Protein AF-A0A349DMF9-F1 (afdb_monomer)

Foldseek 3Di:
DVVVVVVVVVVVVVVVVVVLVLLLVLLVQLAAKWAQPVQQKIWGFFQPPVVSDTWIWIDSHQQDALVRIWTKDWDDDDSVQSKTWIDTVPDPWIWIWGADPNSQWTWTQTPVRDITIIGGDLQSDPQALVNVQVLFAADEQPQDKDKDEFPDPPFAWGGLSSCVVQPLVQDPVVLCVQQVDDPDDDDDDPRNSSSSSVCQCSQNPDPPDWWRKHKIKTFYHWYPLDDQWTWGWMWIWMATPQRFTKIWIKIWIAGPRRRTQEIDTQFIFTDGPFKTKTWMWIDHNFKIKIKIKMKGADCPPPVQLAPDHPDIAIWIKMWIWGQDPSRYTHTDDMGTQWDWDFWDFDPPDPFAGWIWTWHQDPVRATWIWTDTRPHSDTDGWGFDHWDWDDPPPDPFPQIWIWTQTPVPRFIWTWGAHPVNQKTWIDGPVGDITIIGD

pLDDT: mean 74.34, std 20.3, range [31.38, 98.38]

Solvent-accessible surface area (backbone atoms only — not comparable to full-atom values): 23281 Å² total; per-residue (Å²): 114,79,68,60,57,53,55,50,50,52,51,53,50,52,53,50,51,52,51,53,52,48,44,50,54,41,43,62,56,54,38,44,33,24,31,22,85,88,75,44,29,34,42,38,31,41,63,43,75,96,71,72,39,77,48,33,38,42,32,75,35,48,75,54,46,52,90,75,45,41,50,41,40,82,77,46,76,37,62,90,73,35,34,39,32,36,30,40,64,99,51,93,56,48,38,39,37,42,43,46,95,84,45,52,32,30,38,39,37,40,83,86,66,50,76,46,62,30,33,62,36,93,67,69,42,80,75,48,63,67,61,58,55,68,66,29,53,81,46,72,53,72,93,42,74,44,75,40,62,40,49,59,93,86,48,49,77,46,21,54,44,50,46,40,64,63,46,42,72,74,32,67,67,62,35,48,65,60,50,63,69,68,99,75,79,85,88,76,56,72,70,53,54,55,46,51,42,51,31,20,44,50,58,64,38,61,72,63,92,78,50,30,37,35,30,47,43,22,40,60,27,26,41,64,72,54,90,79,43,45,33,32,36,35,20,40,42,35,40,39,61,74,69,30,40,34,27,32,17,32,44,34,22,21,42,87,86,53,48,74,47,23,75,47,83,35,9,24,41,36,39,48,96,46,41,40,36,36,31,44,17,37,34,46,76,80,45,37,39,29,39,38,40,38,37,37,53,48,86,80,32,78,90,43,80,43,92,57,75,76,55,71,46,55,22,31,36,39,35,33,32,39,72,49,97,75,39,28,69,44,80,74,47,75,47,72,64,25,49,48,46,64,38,40,53,52,90,88,54,90,61,43,44,30,42,42,37,38,41,58,44,101,84,77,36,37,40,44,38,44,40,37,61,74,73,56,51,81,50,77,50,56,36,69,40,72,45,82,42,78,50,79,96,56,95,59,62,51,38,31,38,38,34,28,33,60,91,76,64,48,56,38,33,38,34,31,41,79,81,68,50,33,43,34,40,38,39,85,87,75,56,73,48,60,25,34,94

Secondary structure (DSSP, 8-state):
-HHHHHHHHHHHHHHHHHHHHHHHHHHHHH-EEEE-TTT--EEEEEEEGGGTEEEEEEESSTT--GGGSEEEEEEEEETTTTEEEEEETTSS-EEEEEE-TTSSEEEEE-TTS-EEEEEE-S------HHHHHTTSPEE---SS-EEE-SS-TTPEEEPHHHHIIIIITT-HHHHHHHH---S------HHHHHHHHHHHHTT-S--STT---EEEEEEEEEE-S-SSEEEEEEEEEEE-TT--EEEEEEEEEEETTS-EEEEEEEEEEEE-SSEEEEEEEEE-SS-EEEEEEEEEE----GGGT---TTPEEEEEEEEEEEE-TTS-EEEEEEEEEEEEEEEEESTT-SS--EEEEEEEPTTS-EEEEEEETTSS-EEEE-EEEEEEE--SSS-----EEEEEETTT--EEEEEE-TTS-EEEEEETTS-EEEEE-

Sequence (437 aa):
MKNLGKSFIILVWSLLTVQAFGQAQFYQKIAGTYLDARTGEIVHMLWVAKKERLVMLYQANETQLPHQKKLMIQRAIDARKRFLKVQFYKSQYVCEFTFSADFQSFRCKNPDNSQQLFKRNDLPSRTSFADFLAQFPTIYPTGTVVNIPPVPAKSKIMPPEIALKFLLTQDQELREFSNRANYTFYSTTHAQQLSDSRLVLNGLRERDQHSAQIASFRYIARLQIRDDCYSVLFGVKSITNHDIKTDRTYLANFSKTGQLMGLEVVGSLVQDDYTHTTYKGWIDQETIKVRVSSAYKVEHLNNTGIKAPGKTYQEVSEIEYFVDEGGKLEQMNRFFEDIAGRYIPEENSPMASGIHYIKKESDKRYSLQVIAFSQGSFAVAHFTSVRYEKPGEDDSWDGRLWLKSQENGSLLGLEFSANNTKLKVIQKNGMDITWYR

Mean predicted aligned error: 13.28 Å

Structure (mmCIF, N/CA/C/O backbone):
data_AF-A0A349DMF9-F1
#
_entry.id   AF-A0A349DMF9-F1
#
loop_
_atom_site.group_PDB
_atom_site.id
_atom_site.type_symbol
_atom_site.label_atom_id
_atom_site.label_alt_id
_atom_site.label_comp_id
_atom_site.label_asym_id
_atom_site.label_entity_id
_atom_site.label_seq_id
_atom_site.pdbx_PDB_ins_code
_atom_site.Cartn_x
_atom_site.Cartn_y
_atom_site.Cartn_z
_atom_site.occupancy
_atom_site.B_iso_or_equiv
_atom_site.auth_seq_id
_atom_site.auth_comp_id
_atom_site.auth_asym_id
_atom_site.auth_atom_id
_atom_site.pdbx_PDB_model_num
ATOM 1 N N . MET A 1 1 ? 25.506 -9.122 58.690 1.00 51.84 1 MET A N 1
ATOM 2 C CA . MET A 1 1 ? 24.823 -8.018 57.968 1.00 51.84 1 MET A CA 1
ATOM 3 C C . MET A 1 1 ? 25.064 -7.997 56.450 1.00 51.84 1 MET A C 1
ATOM 5 O O . MET A 1 1 ? 24.098 -7.803 55.728 1.00 51.84 1 MET A O 1
ATOM 9 N N . LYS A 1 2 ? 26.275 -8.256 55.919 1.00 51.38 2 LYS A N 1
ATOM 10 C CA . LYS A 1 2 ? 26.553 -8.194 54.459 1.00 51.38 2 LYS A CA 1
ATOM 11 C C . LYS A 1 2 ? 25.774 -9.198 53.573 1.00 51.38 2 LYS A C 1
ATOM 13 O O . LYS A 1 2 ? 25.503 -8.884 52.419 1.00 51.38 2 LYS A O 1
ATOM 18 N N . ASN A 1 3 ? 25.367 -10.360 54.097 1.00 54.84 3 ASN A N 1
ATOM 19 C CA . ASN A 1 3 ? 24.599 -11.361 53.330 1.00 54.84 3 ASN A CA 1
ATOM 20 C C . ASN A 1 3 ? 23.093 -11.054 53.227 1.00 54.84 3 ASN A C 1
ATOM 22 O O . ASN A 1 3 ? 22.482 -11.399 52.223 1.00 54.84 3 ASN A O 1
ATOM 26 N N . LEU A 1 4 ? 22.509 -10.342 54.200 1.00 54.47 4 LEU A N 1
ATOM 27 C CA . LEU A 1 4 ? 21.096 -9.931 54.152 1.00 54.47 4 LEU A CA 1
ATOM 28 C C . LEU A 1 4 ? 20.835 -8.896 53.047 1.00 54.47 4 LEU A C 1
ATOM 30 O O . LEU A 1 4 ? 19.824 -8.982 52.359 1.00 54.47 4 LEU A O 1
ATOM 34 N N . GLY A 1 5 ? 21.776 -7.973 52.815 1.00 56.81 5 GLY A N 1
ATOM 35 C CA . GLY A 1 5 ? 21.678 -6.995 51.726 1.00 56.81 5 GLY A CA 1
ATOM 36 C C . GLY A 1 5 ? 21.723 -7.635 50.335 1.00 56.81 5 GLY A C 1
ATOM 37 O O . GLY A 1 5 ? 20.955 -7.245 49.463 1.00 56.81 5 GLY A O 1
ATOM 38 N N . LYS A 1 6 ? 22.558 -8.666 50.132 1.00 58.03 6 LYS A N 1
ATOM 39 C CA . LYS A 1 6 ? 22.633 -9.397 48.853 1.00 58.03 6 LYS A CA 1
ATOM 40 C C . LYS A 1 6 ? 21.343 -10.163 48.554 1.00 58.03 6 LYS A C 1
ATOM 42 O O . LYS A 1 6 ? 20.831 -10.055 47.445 1.00 58.03 6 LYS A O 1
ATOM 47 N N . SER A 1 7 ? 20.781 -10.870 49.537 1.00 65.56 7 SER A N 1
ATOM 48 C CA . SER A 1 7 ? 19.505 -11.578 49.362 1.00 65.56 7 SER A CA 1
ATOM 49 C C . SER A 1 7 ? 18.336 -10.620 49.123 1.00 65.56 7 SER A C 1
ATOM 51 O O . SER A 1 7 ? 17.478 -10.911 48.296 1.00 65.56 7 SER A O 1
ATOM 53 N N . PHE A 1 8 ? 18.323 -9.454 49.778 1.00 70.19 8 PHE A N 1
ATOM 54 C CA . PHE A 1 8 ? 17.309 -8.423 49.546 1.00 70.19 8 PHE A CA 1
ATOM 55 C C . PHE A 1 8 ? 17.410 -7.824 48.135 1.00 70.19 8 PHE A C 1
ATOM 57 O O . PHE A 1 8 ? 16.396 -7.686 47.458 1.00 70.19 8 PHE A O 1
ATOM 64 N N . ILE A 1 9 ? 18.625 -7.550 47.645 1.00 68.81 9 ILE A N 1
ATOM 65 C CA . ILE A 1 9 ? 18.849 -7.075 46.270 1.00 68.81 9 ILE A CA 1
ATOM 66 C C . ILE A 1 9 ? 18.395 -8.126 45.248 1.00 68.81 9 ILE A C 1
ATOM 68 O O . ILE A 1 9 ? 17.704 -7.771 44.301 1.00 68.81 9 ILE A O 1
ATOM 72 N N . ILE A 1 10 ? 18.705 -9.412 45.456 1.00 65.50 10 ILE A N 1
ATOM 73 C CA . ILE A 1 10 ? 18.263 -10.505 44.569 1.00 65.50 10 ILE A CA 1
ATOM 74 C C . ILE A 1 10 ? 16.731 -10.644 44.576 1.00 65.50 10 ILE A C 1
ATOM 76 O O . ILE A 1 10 ? 16.124 -10.846 43.523 1.00 65.50 10 ILE A O 1
ATOM 80 N N . LEU A 1 11 ? 16.084 -10.497 45.735 1.00 65.88 11 LEU A N 1
ATOM 81 C CA . LEU A 1 11 ? 14.626 -10.576 45.856 1.00 65.88 11 LEU A CA 1
ATOM 82 C C . LEU A 1 11 ? 13.929 -9.385 45.176 1.00 65.88 11 LEU A C 1
ATOM 84 O O . LEU A 1 11 ? 12.956 -9.561 44.451 1.00 65.88 11 LEU A O 1
ATOM 88 N N . VAL A 1 12 ? 14.464 -8.174 45.346 1.00 63.00 12 VAL A N 1
ATOM 89 C CA . VAL A 1 12 ? 13.964 -6.970 44.664 1.00 63.00 12 VAL A CA 1
ATOM 90 C C . VAL A 1 12 ? 14.182 -7.071 43.153 1.00 63.00 12 VAL A C 1
ATOM 92 O O . VAL A 1 12 ? 13.263 -6.790 42.390 1.00 63.00 12 VAL A O 1
ATOM 95 N N . TRP A 1 13 ? 15.351 -7.537 42.702 1.00 51.75 13 TRP A N 1
ATOM 96 C CA . TRP A 1 13 ? 15.631 -7.745 41.278 1.00 51.75 13 TRP A CA 1
ATOM 97 C C . TRP A 1 13 ? 14.726 -8.807 40.654 1.00 51.75 13 TRP A C 1
ATOM 99 O O . TRP A 1 13 ? 14.196 -8.583 39.572 1.00 51.75 13 TRP A O 1
ATOM 109 N N . SER A 1 14 ? 14.491 -9.929 41.336 1.00 50.28 14 SER A N 1
ATOM 110 C CA . SER A 1 14 ? 13.576 -10.973 40.851 1.00 50.28 14 SER A CA 1
ATOM 111 C C . SER A 1 14 ? 12.111 -10.520 40.830 1.00 50.28 14 SER A C 1
ATOM 113 O O . SER A 1 14 ? 11.375 -10.861 39.908 1.00 50.28 14 SER A O 1
ATOM 115 N N . LEU A 1 15 ? 11.676 -9.692 41.783 1.00 53.38 15 LEU A N 1
ATOM 116 C CA . LEU A 1 15 ? 10.343 -9.079 41.754 1.00 53.38 15 LEU A CA 1
ATOM 117 C C . LEU A 1 15 ? 10.190 -8.081 40.596 1.00 53.38 15 LEU A C 1
ATOM 119 O O . LEU A 1 15 ? 9.151 -8.075 39.932 1.00 53.38 15 LEU A O 1
ATOM 123 N N . LEU A 1 16 ? 11.222 -7.277 40.323 1.00 58.78 16 LEU A N 1
ATOM 124 C CA . LEU A 1 16 ? 11.238 -6.326 39.208 1.00 58.78 16 LEU A CA 1
ATOM 125 C C . LEU A 1 16 ? 11.246 -7.037 37.846 1.00 58.78 16 LEU A C 1
ATOM 127 O O . LEU A 1 16 ? 10.501 -6.635 36.952 1.00 58.78 16 LEU A O 1
ATOM 131 N N . THR A 1 17 ? 12.013 -8.122 37.686 1.00 57.91 17 THR A N 1
ATOM 132 C CA . THR A 1 17 ? 12.030 -8.902 36.436 1.00 57.91 17 THR A CA 1
ATOM 133 C C . THR A 1 17 ? 10.714 -9.641 36.199 1.00 57.91 17 THR A C 1
ATOM 135 O O . THR A 1 17 ? 10.224 -9.650 35.072 1.00 57.91 17 THR A O 1
ATOM 138 N N . VAL A 1 18 ? 10.075 -10.186 37.243 1.00 58.75 18 VAL A N 1
ATOM 139 C CA . VAL A 1 18 ? 8.746 -10.821 37.134 1.00 58.75 18 VAL A CA 1
ATOM 140 C C . VAL A 1 18 ? 7.661 -9.801 36.770 1.00 58.75 18 VAL A C 1
ATOM 142 O O . VAL A 1 18 ? 6.776 -10.109 35.968 1.00 58.75 18 VAL A O 1
ATOM 145 N N . GLN A 1 19 ? 7.723 -8.579 37.310 1.00 60.97 19 GLN A N 1
ATOM 146 C CA . GLN A 1 19 ? 6.799 -7.504 36.930 1.00 60.97 19 GLN A CA 1
ATOM 147 C C . GLN A 1 19 ? 7.007 -7.042 35.481 1.00 60.97 19 GLN A C 1
ATOM 149 O O . GLN A 1 19 ? 6.026 -6.926 34.744 1.00 60.97 19 GLN A O 1
ATOM 154 N N . ALA A 1 20 ? 8.257 -6.842 35.048 1.00 60.94 20 ALA A N 1
ATOM 155 C CA . ALA A 1 20 ? 8.578 -6.459 33.672 1.00 60.94 20 ALA A CA 1
ATOM 156 C C . ALA A 1 20 ? 8.151 -7.537 32.657 1.00 60.94 20 ALA A C 1
ATOM 158 O O . ALA A 1 20 ? 7.489 -7.233 31.663 1.00 60.94 20 ALA A O 1
ATOM 159 N N . PHE A 1 21 ? 8.425 -8.811 32.955 1.00 61.84 21 PHE A N 1
ATOM 160 C CA . PHE A 1 21 ? 8.035 -9.942 32.112 1.00 61.84 21 PHE A CA 1
ATOM 161 C C . PHE A 1 21 ? 6.509 -10.106 32.018 1.00 61.84 21 PHE A C 1
ATOM 163 O O . PHE A 1 21 ? 5.961 -10.290 30.930 1.00 61.84 21 PHE A O 1
ATOM 170 N N . GLY A 1 22 ? 5.794 -9.967 33.142 1.00 78.00 22 GLY A N 1
ATOM 171 C CA . GLY A 1 22 ? 4.329 -10.008 33.161 1.00 78.00 22 GLY A CA 1
ATOM 172 C C . GLY A 1 22 ? 3.683 -8.860 32.376 1.00 78.00 22 GLY A C 1
ATOM 173 O O . GLY A 1 22 ? 2.650 -9.051 31.732 1.00 78.00 22 GLY A O 1
ATOM 174 N N . GLN A 1 23 ? 4.308 -7.681 32.379 1.00 84.06 23 GLN A N 1
ATOM 175 C CA . GLN A 1 23 ? 3.866 -6.520 31.610 1.00 84.06 23 GLN A CA 1
ATOM 176 C C . GLN A 1 23 ? 4.062 -6.716 30.098 1.00 84.06 23 GLN A C 1
ATOM 178 O O . GLN A 1 23 ? 3.127 -6.466 29.338 1.00 84.06 23 GLN A O 1
ATOM 183 N N . ALA A 1 24 ? 5.223 -7.207 29.653 1.00 84.88 24 ALA A N 1
ATOM 184 C CA . ALA A 1 24 ? 5.476 -7.484 28.236 1.00 84.88 24 ALA A CA 1
ATOM 185 C C . ALA A 1 24 ? 4.493 -8.522 27.664 1.00 84.88 24 ALA A C 1
ATOM 187 O O . ALA A 1 24 ? 3.894 -8.305 26.608 1.00 84.88 24 ALA A O 1
ATOM 188 N N . GLN A 1 25 ? 4.242 -9.610 28.401 1.00 87.38 25 GLN A N 1
ATOM 189 C CA . GLN A 1 25 ? 3.238 -10.607 28.015 1.00 87.38 25 GLN A CA 1
ATOM 190 C C . GLN A 1 25 ? 1.824 -10.024 27.955 1.00 87.38 25 GLN A C 1
ATOM 192 O O . GLN A 1 25 ? 1.054 -10.350 27.051 1.00 87.38 25 GLN A O 1
ATOM 197 N N . PHE A 1 26 ? 1.462 -9.170 28.916 1.00 91.69 26 PHE A N 1
ATOM 198 C CA . PHE A 1 26 ? 0.170 -8.495 28.898 1.00 91.69 26 PHE A CA 1
ATOM 199 C C . PHE A 1 26 ? 0.028 -7.617 27.656 1.00 91.69 26 PHE A C 1
ATOM 201 O O . PHE A 1 26 ? -0.967 -7.747 26.948 1.00 91.69 26 PHE A O 1
ATOM 208 N N . TYR A 1 27 ? 1.033 -6.799 27.335 1.00 92.19 27 TYR A N 1
ATOM 209 C CA . TYR A 1 27 ? 1.019 -5.973 26.132 1.00 92.19 27 TYR A CA 1
ATOM 210 C C . TYR A 1 27 ? 0.893 -6.784 24.853 1.00 92.19 27 TYR A C 1
ATOM 212 O O . TYR A 1 27 ? 0.071 -6.440 24.010 1.00 92.19 27 TYR A O 1
ATOM 220 N N . GLN A 1 28 ? 1.635 -7.884 24.729 1.00 89.38 28 GLN A N 1
ATOM 221 C CA . GLN A 1 28 ? 1.503 -8.786 23.591 1.00 89.38 28 GLN A CA 1
ATOM 222 C C . GLN A 1 28 ? 0.070 -9.329 23.466 1.00 89.38 28 GLN A C 1
ATOM 224 O O . GLN A 1 28 ? -0.477 -9.373 22.366 1.00 89.38 28 GLN A O 1
ATOM 229 N N . LYS A 1 29 ? -0.573 -9.687 24.586 1.00 91.81 29 LYS A N 1
ATOM 230 C CA . LYS A 1 29 ? -1.959 -10.185 24.607 1.00 91.81 29 LYS A CA 1
ATOM 231 C C . LYS A 1 29 ? -3.005 -9.120 24.302 1.00 91.81 29 LYS A C 1
ATOM 233 O O . LYS A 1 29 ? -4.052 -9.465 23.765 1.00 91.81 29 LYS A O 1
ATOM 238 N N . ILE A 1 30 ? -2.761 -7.853 24.639 1.00 94.19 30 ILE A N 1
ATOM 239 C CA . ILE A 1 30 ? -3.695 -6.752 24.345 1.00 94.19 30 ILE A CA 1
ATOM 240 C C . ILE A 1 30 ? -3.392 -6.040 23.027 1.00 94.19 30 ILE A C 1
ATOM 242 O O . ILE A 1 30 ? -4.225 -5.268 22.557 1.00 94.19 30 ILE A O 1
ATOM 246 N N . ALA A 1 31 ? -2.252 -6.319 22.394 1.00 92.56 31 ALA A N 1
ATOM 247 C CA . ALA A 1 31 ? -1.882 -5.727 21.120 1.00 92.56 31 ALA A CA 1
ATOM 248 C C . ALA A 1 31 ? -2.885 -6.108 20.031 1.00 92.56 31 ALA A C 1
ATOM 250 O O . ALA A 1 31 ? -3.147 -7.292 19.826 1.00 92.56 31 ALA A O 1
ATOM 251 N N . GLY A 1 32 ? -3.461 -5.126 19.351 1.00 92.75 32 GLY A N 1
ATOM 252 C CA . GLY A 1 32 ? -4.494 -5.309 18.344 1.00 92.75 32 GLY A CA 1
ATOM 253 C C . GLY A 1 32 ? -5.191 -4.008 17.983 1.00 92.75 32 GLY A C 1
ATOM 254 O O . GLY A 1 32 ? -4.914 -2.945 18.540 1.00 92.75 32 GLY A O 1
ATOM 255 N N . THR A 1 33 ? -6.123 -4.108 17.045 1.00 95.88 33 THR A N 1
ATOM 256 C CA . THR A 1 33 ? -7.042 -3.022 16.708 1.00 95.88 3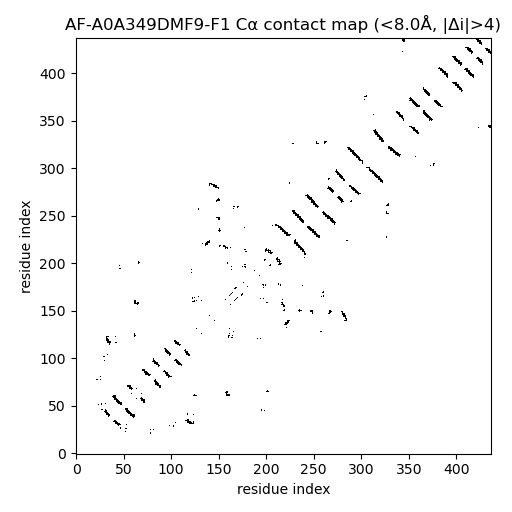3 THR A CA 1
ATOM 257 C C . THR A 1 33 ? -8.417 -3.364 17.250 1.00 95.88 33 THR A C 1
ATOM 259 O O . THR A 1 33 ? -8.853 -4.507 17.144 1.00 95.88 33 THR A O 1
ATOM 262 N N . TYR A 1 34 ? -9.082 -2.391 17.859 1.00 97.38 34 TYR A N 1
ATOM 263 C CA . TYR A 1 34 ? -10.384 -2.574 18.475 1.00 97.38 34 TYR A CA 1
ATOM 264 C C . TYR A 1 34 ? -11.361 -1.518 17.983 1.00 97.38 34 TYR A C 1
ATOM 266 O O . TYR A 1 34 ? -10.996 -0.354 17.854 1.00 97.38 34 TYR A O 1
ATOM 274 N N . LEU A 1 35 ? -12.602 -1.929 17.756 1.00 97.50 35 LEU A N 1
ATOM 275 C CA . LEU A 1 35 ? -13.698 -1.107 17.258 1.00 97.50 35 LEU A CA 1
ATOM 276 C C . LEU A 1 35 ? -14.832 -1.098 18.287 1.00 97.50 35 LEU A C 1
ATOM 278 O O . LEU A 1 35 ? -15.259 -2.162 18.747 1.00 97.50 35 LEU A O 1
ATOM 282 N N . ASP A 1 36 ? -15.349 0.083 18.612 1.00 97.25 36 ASP A N 1
ATOM 283 C CA . ASP A 1 36 ? -16.685 0.212 19.192 1.00 97.25 36 ASP A CA 1
ATOM 284 C C . ASP A 1 36 ? -17.703 0.230 18.047 1.00 97.25 36 ASP A C 1
ATOM 286 O O . ASP A 1 36 ? -17.785 1.177 17.265 1.00 97.25 36 ASP A O 1
ATOM 290 N N . ALA A 1 37 ? -18.487 -0.842 17.927 1.00 94.38 37 ALA A N 1
ATOM 291 C CA . ALA A 1 37 ? -19.448 -0.994 16.839 1.00 94.38 37 ALA A CA 1
ATOM 292 C C . ALA A 1 37 ? -20.562 0.069 16.858 1.00 94.38 37 ALA A C 1
ATOM 294 O O . ALA A 1 37 ? -21.167 0.318 15.816 1.00 94.38 37 ALA A O 1
ATOM 295 N N . ARG A 1 38 ? -20.845 0.681 18.019 1.00 93.94 38 ARG A N 1
ATOM 296 C CA . ARG A 1 38 ? -21.921 1.675 18.155 1.00 93.94 38 ARG A CA 1
ATOM 297 C C . ARG A 1 38 ? -21.488 3.039 17.642 1.00 93.94 38 ARG A C 1
ATOM 299 O O . ARG A 1 38 ? -22.225 3.666 16.891 1.00 93.94 38 ARG A O 1
ATOM 306 N N . THR A 1 39 ? -20.308 3.490 18.055 1.00 93.75 39 THR A N 1
ATOM 307 C CA . THR A 1 39 ? -19.807 4.832 17.730 1.00 93.75 39 THR A CA 1
ATOM 308 C C . THR A 1 39 ? -18.948 4.842 16.468 1.00 93.75 39 THR A C 1
ATOM 310 O O . THR A 1 39 ? -18.851 5.864 15.797 1.00 93.75 39 THR A O 1
ATOM 313 N N . GLY A 1 40 ? -18.360 3.700 16.100 1.00 94.94 40 GLY A N 1
ATOM 314 C CA . GLY A 1 40 ? -17.368 3.609 15.031 1.00 94.94 40 GLY A CA 1
ATOM 315 C C . GLY A 1 40 ? -15.957 3.995 15.470 1.00 94.94 40 GLY A C 1
ATOM 316 O O . GLY A 1 40 ? -15.060 4.015 14.634 1.00 94.94 40 GLY A O 1
ATOM 317 N N . GLU A 1 41 ? -15.746 4.296 16.751 1.00 96.62 41 GLU A N 1
ATOM 318 C CA . GLU A 1 41 ? -14.434 4.670 17.271 1.00 96.62 41 GLU A CA 1
ATOM 319 C C . GLU A 1 41 ? -13.478 3.480 17.277 1.00 96.62 41 GLU A C 1
ATOM 321 O O . GLU A 1 41 ? -13.861 2.334 17.529 1.00 96.62 41 GLU A O 1
ATOM 326 N N . ILE A 1 42 ? -12.203 3.765 17.029 1.00 97.44 42 ILE A N 1
ATOM 327 C CA . ILE A 1 42 ? -11.161 2.761 16.854 1.00 97.44 42 ILE A CA 1
ATOM 328 C C . ILE A 1 42 ? -10.022 3.046 17.824 1.00 97.44 42 ILE A C 1
ATOM 330 O O . ILE A 1 42 ? -9.515 4.164 17.913 1.00 97.44 42 ILE A O 1
ATOM 334 N N . VAL A 1 43 ? -9.571 2.008 18.519 1.00 97.12 43 VAL A N 1
ATOM 335 C CA . VAL A 1 43 ? -8.374 2.041 19.354 1.00 97.12 43 VAL A CA 1
ATOM 336 C C . VAL A 1 43 ? -7.361 1.043 18.816 1.00 97.12 43 VAL A C 1
ATOM 338 O O . VAL A 1 43 ? -7.634 -0.151 18.730 1.00 97.12 43 VAL A O 1
ATOM 341 N N . HIS A 1 44 ? -6.165 1.520 18.494 1.00 95.62 44 HIS A N 1
ATOM 342 C CA . HIS A 1 44 ? -5.025 0.662 18.187 1.00 95.62 44 HIS A CA 1
ATOM 343 C C . HIS A 1 44 ? -4.136 0.542 19.408 1.00 95.62 44 HIS A C 1
ATOM 345 O O . HIS A 1 44 ? -3.782 1.547 20.017 1.00 95.62 44 HIS A O 1
ATOM 351 N N . MET A 1 45 ? -3.740 -0.683 19.717 1.00 94.62 45 MET A N 1
ATOM 352 C CA . MET A 1 45 ? -2.748 -1.034 20.722 1.00 94.62 45 MET A CA 1
ATOM 353 C C . MET A 1 45 ? -1.639 -1.785 19.993 1.00 94.62 45 MET A C 1
ATOM 355 O O . MET A 1 45 ? -1.770 -2.961 19.687 1.00 94.62 45 MET A O 1
ATOM 359 N N . LEU A 1 46 ? -0.575 -1.090 19.620 1.00 90.00 46 LEU A N 1
ATOM 360 C CA . LEU A 1 46 ? 0.470 -1.606 18.741 1.00 90.00 46 LEU A CA 1
ATOM 361 C C . LEU A 1 46 ? 1.699 -1.942 19.587 1.00 90.00 46 LEU A C 1
ATOM 363 O O . LEU A 1 46 ? 2.292 -1.057 20.207 1.00 90.00 46 LEU A O 1
ATOM 367 N N . TRP A 1 47 ? 2.060 -3.222 19.647 1.00 86.81 47 TRP A N 1
ATOM 368 C CA . TRP A 1 47 ? 3.219 -3.691 20.405 1.00 86.81 47 TRP A CA 1
ATOM 369 C C . TRP A 1 47 ? 4.494 -3.580 19.575 1.00 86.81 47 TRP A C 1
ATOM 371 O O . TRP A 1 47 ? 4.626 -4.203 18.523 1.00 86.81 47 TRP A O 1
ATOM 381 N N . VAL A 1 48 ? 5.453 -2.798 20.066 1.00 80.19 48 VAL A N 1
ATOM 382 C CA . VAL A 1 48 ? 6.774 -2.644 19.457 1.00 80.19 48 VAL A CA 1
ATOM 383 C C . VAL A 1 48 ? 7.755 -3.513 20.236 1.00 80.19 48 VAL A C 1
ATOM 385 O O . VAL A 1 48 ? 8.395 -3.049 21.179 1.00 80.19 48 VAL A O 1
ATOM 388 N N . ALA A 1 49 ? 7.864 -4.784 19.834 1.00 73.50 49 ALA A N 1
ATOM 389 C CA . ALA A 1 49 ? 8.610 -5.813 20.565 1.00 73.50 49 ALA A CA 1
ATOM 390 C C . ALA A 1 49 ? 10.058 -5.413 20.888 1.00 73.50 49 ALA A C 1
ATOM 392 O O . ALA A 1 49 ? 10.487 -5.556 22.026 1.00 73.50 49 ALA A O 1
ATOM 393 N N . LYS A 1 50 ? 10.785 -4.823 19.925 1.00 71.06 50 LYS A N 1
ATOM 394 C CA . LYS A 1 50 ? 12.190 -4.401 20.107 1.00 71.06 50 LYS A CA 1
ATOM 395 C C . LYS A 1 50 ? 12.404 -3.399 21.248 1.00 71.06 50 LYS A C 1
ATOM 397 O O . LYS A 1 50 ? 13.514 -3.294 21.749 1.00 71.06 50 LYS A O 1
ATOM 402 N N . LYS A 1 51 ? 11.370 -2.640 21.614 1.00 72.19 51 LYS A N 1
ATOM 403 C CA . LYS A 1 51 ? 11.422 -1.604 22.657 1.00 72.19 51 LYS A CA 1
ATOM 404 C C . LYS A 1 51 ? 10.565 -1.941 23.872 1.00 72.19 51 LYS A C 1
ATOM 406 O O . LYS A 1 51 ? 10.395 -1.086 24.735 1.00 72.19 51 LYS A O 1
ATOM 411 N N . GLU A 1 52 ? 9.950 -3.123 23.876 1.00 78.12 52 GLU A N 1
ATOM 412 C CA . GLU A 1 52 ? 8.987 -3.557 24.888 1.00 78.12 52 GLU A CA 1
ATOM 413 C C . GLU A 1 52 ? 7.930 -2.484 25.225 1.00 78.12 52 GLU A C 1
ATOM 415 O O . GLU A 1 52 ? 7.532 -2.290 26.377 1.00 78.12 52 GLU A O 1
ATOM 420 N N . ARG A 1 53 ? 7.464 -1.758 24.198 1.00 83.12 53 ARG A N 1
ATOM 421 C CA . ARG A 1 53 ? 6.560 -0.612 24.351 1.00 83.12 53 ARG A CA 1
ATOM 422 C C . ARG A 1 53 ? 5.234 -0.835 23.640 1.00 83.12 53 ARG A C 1
ATOM 424 O O . ARG A 1 53 ? 5.190 -1.277 22.493 1.00 83.12 53 ARG A O 1
ATOM 431 N N . LEU A 1 54 ? 4.156 -0.407 24.296 1.00 88.88 54 LEU A N 1
ATOM 432 C CA . LEU A 1 54 ? 2.831 -0.291 23.701 1.00 88.88 54 LEU A CA 1
ATOM 433 C C . LEU A 1 54 ? 2.605 1.125 23.149 1.00 88.88 54 LEU A C 1
ATOM 435 O O . LEU A 1 54 ? 2.693 2.114 23.878 1.00 88.88 54 LEU A O 1
ATOM 439 N N . VAL A 1 55 ? 2.298 1.232 21.858 1.00 90.88 55 VAL A N 1
ATOM 440 C CA . VAL A 1 55 ? 1.840 2.470 21.216 1.00 90.88 55 VAL A CA 1
ATOM 441 C C . VAL A 1 55 ? 0.323 2.426 21.124 1.00 90.88 55 VAL A C 1
ATOM 443 O O . VAL A 1 55 ? -0.231 1.503 20.536 1.00 90.88 55 VAL A O 1
ATOM 446 N N . MET A 1 56 ? -0.356 3.423 21.690 1.00 94.56 56 MET A N 1
ATOM 447 C CA . MET A 1 56 ? -1.816 3.472 21.690 1.00 94.56 56 MET A CA 1
ATOM 448 C C . MET A 1 56 ? -2.336 4.660 20.893 1.00 94.56 56 MET A C 1
ATOM 450 O O . MET A 1 56 ? -1.923 5.794 21.130 1.00 94.56 56 MET A O 1
ATOM 454 N N . LEU A 1 57 ? -3.260 4.408 19.970 1.00 94.94 57 LEU A N 1
ATOM 455 C CA . LEU A 1 57 ? -3.841 5.428 19.100 1.00 94.94 57 LEU A CA 1
ATOM 456 C C . LEU A 1 57 ? -5.351 5.357 19.157 1.00 94.94 57 LEU A C 1
ATOM 458 O O . LEU A 1 57 ? -5.920 4.276 19.055 1.00 94.94 57 LEU A O 1
ATOM 462 N N . TYR A 1 58 ? -5.980 6.513 19.269 1.00 95.44 58 TYR A N 1
ATOM 463 C CA . TYR A 1 58 ? -7.417 6.665 19.154 1.00 95.44 58 TYR A CA 1
ATOM 464 C C . TYR A 1 58 ? -7.763 7.302 17.806 1.00 95.44 58 TYR A C 1
ATOM 466 O O . TYR A 1 58 ? -7.156 8.308 17.411 1.00 95.44 58 TYR A O 1
ATOM 474 N N . GLN A 1 59 ? -8.759 6.729 17.133 1.00 95.56 59 GLN A N 1
ATOM 475 C CA . GLN A 1 59 ? -9.418 7.297 15.967 1.00 95.56 59 GLN A CA 1
ATOM 476 C C . GLN A 1 59 ? -10.920 7.428 16.237 1.00 95.56 59 GLN A C 1
ATOM 478 O O . GLN A 1 59 ? -11.541 6.507 16.760 1.00 95.56 59 GLN A O 1
ATOM 483 N N . ALA A 1 60 ? -11.515 8.547 15.838 1.00 95.12 60 ALA A N 1
ATOM 484 C CA . ALA A 1 60 ? -12.952 8.772 15.957 1.00 95.12 60 ALA A CA 1
ATOM 485 C C . ALA A 1 60 ? -13.766 7.898 14.983 1.00 95.12 60 ALA A C 1
ATOM 487 O O . ALA A 1 60 ? -14.910 7.573 15.273 1.00 95.12 60 ALA A O 1
ATOM 488 N N . ASN A 1 61 ? -13.191 7.547 13.826 1.00 95.38 61 ASN A N 1
ATOM 489 C CA . ASN A 1 61 ? -13.755 6.619 12.839 1.00 95.38 61 ASN A CA 1
ATOM 490 C C . ASN A 1 61 ? -12.694 6.204 11.801 1.00 95.38 61 ASN A C 1
ATOM 492 O O . ASN A 1 61 ? -11.601 6.774 11.756 1.00 95.38 61 ASN A O 1
ATOM 496 N N . GLU A 1 62 ? -13.038 5.261 10.919 1.00 94.31 62 GLU A N 1
ATOM 497 C CA . GLU A 1 62 ? -12.129 4.711 9.901 1.00 94.31 62 GLU A CA 1
ATOM 498 C C . GLU A 1 62 ? -11.699 5.693 8.794 1.00 94.31 62 GLU A C 1
ATOM 500 O O . GLU A 1 62 ? -10.746 5.420 8.061 1.00 94.31 62 GLU A O 1
ATOM 505 N N . THR A 1 63 ? -12.390 6.829 8.645 1.00 94.38 63 THR A N 1
ATOM 506 C CA . THR A 1 63 ? -12.083 7.839 7.615 1.00 94.38 63 THR A CA 1
ATOM 507 C C . THR A 1 63 ? -11.092 8.897 8.099 1.00 94.38 63 THR A C 1
ATOM 509 O O . THR A 1 63 ? -10.645 9.741 7.321 1.00 94.38 63 THR A O 1
ATOM 512 N N . GLN A 1 64 ? -10.715 8.851 9.379 1.00 94.56 64 GLN A N 1
ATOM 513 C CA . GLN A 1 64 ? -9.832 9.835 9.977 1.00 94.56 64 GLN A CA 1
ATOM 514 C C . GLN A 1 64 ? -8.403 9.744 9.417 1.00 94.56 64 GLN A C 1
ATOM 516 O O . GLN A 1 64 ? -7.779 8.678 9.358 1.00 94.56 64 GLN A O 1
ATOM 521 N N . LEU A 1 65 ? -7.850 10.898 9.035 1.00 92.56 65 LEU A N 1
ATOM 522 C CA . LEU A 1 65 ? -6.499 10.983 8.485 1.00 92.56 65 LEU A CA 1
ATOM 523 C C . LEU A 1 65 ? -5.431 10.803 9.580 1.00 92.56 65 LEU A C 1
ATOM 525 O O . LEU A 1 65 ? -5.681 11.139 10.739 1.00 92.56 65 LEU A O 1
ATOM 529 N N . PRO A 1 66 ? -4.212 10.337 9.232 1.00 87.69 66 PRO A N 1
ATOM 530 C CA . PRO A 1 66 ? -3.150 10.038 10.198 1.00 87.69 66 PRO A CA 1
ATOM 531 C C . PRO A 1 66 ? -2.890 11.139 11.233 1.00 87.69 66 PRO A C 1
ATOM 533 O O . PRO A 1 66 ? -2.873 10.877 12.430 1.00 87.69 66 PRO A O 1
ATOM 536 N N . HIS A 1 67 ? -2.758 12.387 10.777 1.00 88.00 67 HIS A N 1
ATOM 537 C CA . HIS A 1 67 ? -2.424 13.542 11.617 1.00 88.00 67 HIS A CA 1
ATOM 538 C C . HIS A 1 67 ? -3.546 13.964 12.580 1.00 88.00 67 HIS A C 1
ATOM 540 O O . HIS A 1 67 ? -3.303 14.747 13.492 1.00 88.00 67 HIS A O 1
ATOM 546 N N . GLN A 1 68 ? -4.774 13.482 12.374 1.00 91.12 68 GLN A N 1
ATOM 547 C CA . GLN A 1 68 ? -5.919 13.804 13.229 1.00 91.12 68 GLN A CA 1
ATOM 548 C C . GLN A 1 68 ? -6.075 12.799 14.380 1.00 91.12 68 GLN A C 1
ATOM 550 O O . GLN A 1 68 ? -6.800 13.065 15.341 1.00 91.12 68 GLN A O 1
ATOM 555 N N . LYS A 1 69 ? -5.415 11.639 14.286 1.00 91.31 69 LYS A N 1
ATOM 556 C CA . LYS A 1 69 ? -5.480 10.583 15.298 1.00 91.31 69 LYS A CA 1
ATOM 557 C C . LYS A 1 69 ? -4.777 11.032 16.569 1.00 91.31 69 LYS A C 1
ATOM 559 O O . LYS A 1 69 ? -3.769 11.736 16.532 1.00 91.31 69 LYS A O 1
ATOM 564 N N . LYS A 1 70 ? -5.308 10.610 17.714 1.00 92.88 70 LYS A N 1
ATOM 565 C CA . LYS A 1 70 ? -4.802 11.034 19.022 1.00 92.88 70 LYS A CA 1
ATOM 566 C C . LYS A 1 70 ? -3.925 9.943 19.618 1.00 92.88 70 LYS A C 1
ATOM 568 O O . LYS A 1 70 ? -4.357 8.802 19.758 1.00 92.88 70 LYS A O 1
ATOM 573 N N . LEU A 1 71 ? -2.704 10.304 20.004 1.00 92.88 71 LEU A N 1
ATOM 574 C CA . LEU A 1 71 ? -1.850 9.436 20.808 1.00 92.88 71 LEU A CA 1
ATOM 575 C C . LEU A 1 71 ? -2.447 9.299 22.213 1.00 92.88 71 LEU A C 1
ATOM 577 O O . LEU A 1 71 ? -2.867 10.289 22.813 1.00 92.88 71 LEU A O 1
ATOM 581 N N . MET A 1 72 ? -2.445 8.086 22.751 1.00 94.69 72 MET A N 1
ATOM 582 C CA . MET A 1 72 ? -2.776 7.812 24.145 1.00 94.69 72 MET A CA 1
ATOM 583 C C . MET A 1 72 ? -1.521 7.347 24.878 1.00 94.69 72 MET A C 1
ATOM 585 O O . MET A 1 72 ? -0.739 6.547 24.366 1.00 94.69 72 MET A O 1
ATOM 589 N N . ILE A 1 73 ? -1.327 7.861 26.087 1.00 93.88 73 ILE A N 1
ATOM 590 C CA . ILE A 1 73 ? -0.211 7.515 26.962 1.00 93.88 73 ILE A CA 1
ATOM 591 C C . ILE A 1 73 ? -0.715 6.685 28.136 1.00 93.88 73 ILE A C 1
ATOM 593 O O . ILE A 1 73 ? -1.771 6.956 28.710 1.00 93.88 73 ILE A O 1
ATOM 597 N N . GLN A 1 74 ? 0.056 5.672 28.507 1.00 94.25 74 GLN A N 1
ATOM 598 C CA . GLN A 1 74 ? -0.213 4.878 29.695 1.00 94.25 74 GLN A CA 1
ATOM 599 C C . GLN A 1 74 ? 0.099 5.683 30.960 1.00 94.25 74 GLN A C 1
ATOM 601 O O . GLN A 1 74 ? 1.149 6.316 31.062 1.00 94.25 74 GLN A O 1
ATOM 606 N N . ARG A 1 75 ? -0.805 5.628 31.940 1.00 94.88 75 ARG A N 1
ATOM 607 C CA . ARG A 1 75 ? -0.637 6.224 33.274 1.00 94.88 75 ARG A CA 1
ATOM 608 C C . ARG A 1 75 ? -0.468 5.190 34.370 1.00 94.88 75 ARG A C 1
ATOM 610 O O . ARG A 1 75 ? 0.328 5.398 35.274 1.00 94.88 75 ARG A O 1
ATOM 617 N N . ALA A 1 76 ? -1.203 4.090 34.282 1.00 93.81 76 ALA A N 1
ATOM 618 C CA . ALA A 1 76 ? -1.088 2.979 35.213 1.00 93.81 76 ALA A CA 1
ATOM 619 C C . ALA A 1 76 ? -1.425 1.667 34.507 1.00 93.81 76 ALA A C 1
ATOM 621 O O . ALA A 1 76 ? -2.151 1.659 33.511 1.00 93.81 76 ALA A O 1
ATOM 622 N N . ILE A 1 77 ? -0.907 0.571 35.047 1.00 93.19 77 ILE A N 1
ATOM 623 C CA . ILE A 1 77 ? -1.123 -0.781 34.549 1.00 93.19 77 ILE A CA 1
ATOM 624 C C . ILE A 1 77 ? -1.274 -1.736 35.730 1.00 93.19 77 ILE A C 1
ATOM 626 O O . ILE A 1 77 ? -0.540 -1.645 36.711 1.00 93.19 77 ILE A O 1
ATOM 630 N N . ASP A 1 78 ? -2.214 -2.667 35.613 1.00 93.75 78 ASP A N 1
ATOM 631 C CA . ASP A 1 78 ? -2.293 -3.850 36.464 1.00 93.75 78 ASP A CA 1
ATOM 632 C C . ASP A 1 78 ? -2.578 -5.052 35.559 1.00 93.75 78 ASP A C 1
ATOM 634 O O . ASP A 1 78 ? -3.722 -5.345 35.201 1.00 93.75 78 ASP A O 1
ATOM 638 N N . ALA A 1 79 ? -1.508 -5.737 35.152 1.00 90.81 79 ALA A N 1
ATOM 639 C CA . ALA A 1 79 ? -1.588 -6.888 34.257 1.00 90.81 79 ALA A CA 1
ATOM 640 C C . ALA A 1 79 ? -2.413 -8.040 34.859 1.00 90.81 79 ALA A C 1
ATOM 642 O O . ALA A 1 79 ? -3.094 -8.755 34.123 1.00 90.81 79 ALA A O 1
ATOM 643 N N . ARG A 1 80 ? -2.412 -8.201 36.193 1.00 89.38 80 ARG A N 1
ATOM 644 C CA . ARG A 1 80 ? -3.174 -9.259 36.882 1.00 89.38 80 ARG A CA 1
ATOM 645 C C . ARG A 1 80 ? -4.670 -8.978 36.829 1.00 89.38 80 ARG A C 1
ATOM 647 O O . ARG A 1 80 ? -5.457 -9.893 36.603 1.00 89.38 80 ARG A O 1
ATOM 654 N N . LYS A 1 81 ? -5.060 -7.710 36.977 1.00 93.38 81 LYS A N 1
ATOM 655 C CA . LYS A 1 81 ? -6.452 -7.260 36.816 1.00 93.38 81 LYS A CA 1
ATOM 656 C C . LYS A 1 81 ? -6.845 -6.991 35.364 1.00 93.38 81 LYS A C 1
ATOM 658 O O . LYS A 1 81 ? -7.990 -6.624 35.114 1.00 93.38 81 LYS A O 1
ATOM 663 N N . ARG A 1 82 ? -5.923 -7.192 34.413 1.00 95.75 82 ARG A N 1
ATOM 664 C CA . ARG A 1 82 ? -6.096 -6.888 32.986 1.00 95.75 82 ARG A CA 1
ATOM 665 C C . ARG A 1 82 ? -6.579 -5.451 32.782 1.00 95.75 82 ARG A C 1
ATOM 667 O O . ARG A 1 82 ? -7.583 -5.205 32.119 1.00 95.75 82 ARG A O 1
ATOM 674 N N . PHE A 1 83 ? -5.887 -4.520 33.421 1.00 96.12 83 PHE A N 1
ATOM 675 C CA . PHE A 1 83 ? -6.298 -3.130 33.531 1.00 96.12 83 PHE A CA 1
ATOM 676 C C . PHE A 1 83 ? -5.218 -2.189 33.005 1.00 96.12 83 PHE A C 1
ATOM 678 O O . PHE A 1 83 ? -4.026 -2.379 33.266 1.00 96.12 83 PHE A O 1
ATOM 685 N N . LEU A 1 84 ? -5.661 -1.137 32.320 1.00 96.44 84 LEU A N 1
ATOM 686 C CA . LEU A 1 84 ? -4.816 -0.061 31.832 1.00 96.44 84 LEU A CA 1
ATOM 687 C C . LEU A 1 84 ? -5.507 1.288 32.044 1.00 96.44 84 LEU A C 1
ATOM 689 O O . LEU A 1 84 ? -6.618 1.505 31.570 1.00 96.44 84 LEU A O 1
ATOM 693 N N . LYS A 1 85 ? -4.834 2.226 32.707 1.00 96.69 85 LYS A N 1
ATOM 694 C CA . LYS A 1 85 ? -5.285 3.619 32.789 1.00 96.69 85 LYS A CA 1
ATOM 695 C C . LYS A 1 85 ? -4.573 4.428 31.721 1.00 96.69 85 LYS A C 1
ATOM 697 O O . LYS A 1 85 ? -3.341 4.481 31.718 1.00 96.69 85 LYS A O 1
ATOM 702 N N . VAL A 1 86 ? -5.334 5.060 30.836 1.00 96.19 86 VAL A N 1
ATOM 703 C CA . VAL A 1 86 ? -4.807 5.795 29.683 1.00 96.19 86 VAL A CA 1
ATOM 704 C C . VAL A 1 86 ? -5.214 7.256 29.731 1.00 96.19 86 VAL A C 1
ATOM 706 O O . VAL A 1 86 ? -6.305 7.597 30.174 1.00 96.19 86 VAL A O 1
ATOM 709 N N . GLN A 1 87 ? -4.340 8.128 29.245 1.00 95.44 87 GLN A N 1
ATOM 710 C CA . GLN A 1 87 ? -4.621 9.546 29.069 1.00 95.44 87 GLN A CA 1
ATOM 711 C C . GLN A 1 87 ? -4.385 9.934 27.617 1.00 95.44 87 GLN A C 1
ATOM 713 O O . GLN A 1 87 ? -3.410 9.507 27.001 1.00 95.44 87 GLN A O 1
ATOM 718 N N . PHE A 1 88 ? -5.249 10.779 27.071 1.00 93.31 88 PHE A N 1
ATOM 719 C CA . PHE A 1 88 ? -5.030 11.346 25.747 1.00 93.31 88 PHE A CA 1
ATOM 720 C C . PHE A 1 88 ? -3.857 12.328 25.810 1.00 93.31 88 PHE A C 1
ATOM 722 O O . PHE A 1 88 ? -3.800 13.194 26.686 1.00 93.31 88 PHE A O 1
ATOM 729 N N . TYR A 1 89 ? -2.896 12.188 24.899 1.00 90.50 89 TYR A N 1
ATOM 730 C CA . TYR A 1 89 ? -1.704 13.029 24.876 1.00 90.50 89 TYR A CA 1
ATOM 731 C C . TYR A 1 89 ? -2.097 14.511 24.814 1.00 90.50 89 TYR A C 1
ATOM 733 O O . TYR A 1 89 ? -2.934 14.903 24.001 1.00 90.50 89 TYR A O 1
ATOM 741 N N . LYS A 1 90 ? -1.506 15.326 25.698 1.00 89.12 90 LYS A N 1
ATOM 742 C CA . LYS A 1 90 ? -1.823 16.758 25.872 1.00 89.12 90 LYS A CA 1
ATOM 743 C C . LYS A 1 90 ? -3.299 17.066 26.208 1.00 89.12 90 LYS A C 1
ATOM 745 O O . LYS A 1 90 ? -3.772 18.160 25.928 1.00 89.12 90 LYS A O 1
ATOM 750 N N . SER A 1 91 ? -4.023 16.141 26.836 1.00 91.06 91 SER A N 1
ATOM 751 C CA . SER A 1 91 ? -5.398 16.346 27.320 1.00 91.06 91 SER A CA 1
ATOM 752 C C . SER A 1 91 ? -5.552 15.862 28.762 1.00 91.06 91 SER A C 1
ATOM 754 O O . SER A 1 91 ? -4.839 14.954 29.170 1.00 91.06 91 SER A O 1
ATOM 756 N N . GLN A 1 92 ? -6.487 16.428 29.532 1.00 91.25 92 GLN A N 1
ATOM 757 C CA . GLN A 1 92 ? -6.857 15.933 30.873 1.00 91.25 92 GLN A CA 1
ATOM 758 C C . GLN A 1 92 ? -7.820 14.736 30.827 1.00 91.25 92 GLN A C 1
ATOM 760 O O . GLN A 1 92 ? -8.195 14.193 31.861 1.00 91.25 92 GLN A O 1
ATOM 765 N N . TYR A 1 93 ? -8.229 14.313 29.630 1.00 92.81 93 TYR A N 1
ATOM 766 C CA . TYR A 1 93 ? -9.129 13.182 29.455 1.00 92.81 93 TYR A CA 1
ATOM 767 C C . TYR A 1 93 ? -8.420 11.855 29.760 1.00 92.81 93 TYR A C 1
ATOM 769 O O . TYR A 1 93 ? -7.455 11.486 29.078 1.00 92.81 93 TYR A O 1
ATOM 777 N N . VAL A 1 94 ? -8.920 11.136 30.768 1.00 94.56 94 VAL A N 1
ATOM 778 C CA . VAL A 1 94 ? -8.388 9.854 31.252 1.00 94.56 94 VAL A CA 1
ATOM 779 C C . VAL A 1 94 ? -9.482 8.790 31.183 1.00 94.56 94 VAL A C 1
ATOM 781 O O . VAL A 1 94 ? -10.537 8.971 31.779 1.00 94.56 94 VAL A O 1
ATOM 784 N N . CYS A 1 95 ? -9.223 7.677 30.498 1.00 95.12 95 CYS A N 1
ATOM 785 C CA . CYS A 1 95 ? -10.108 6.508 30.495 1.00 95.12 95 CYS A CA 1
ATOM 786 C C . CYS A 1 95 ? -9.422 5.312 31.170 1.00 95.12 95 CYS A C 1
ATOM 788 O O . CYS A 1 95 ? -8.195 5.177 31.182 1.00 95.12 95 CYS A O 1
ATOM 790 N N . GLU A 1 96 ? -10.238 4.433 31.737 1.00 97.56 96 GLU A N 1
ATOM 791 C CA . GLU A 1 96 ? -9.835 3.148 32.290 1.00 97.56 96 GLU A CA 1
ATOM 792 C C . GLU A 1 96 ? -10.258 2.012 31.355 1.00 97.56 96 GLU A C 1
ATOM 794 O O . GLU A 1 96 ? -11.445 1.823 31.090 1.00 97.56 96 GLU A O 1
ATOM 799 N N . PHE A 1 97 ? -9.285 1.255 30.849 1.00 98.06 97 PHE A N 1
ATOM 800 C CA . PHE A 1 97 ? -9.507 0.067 30.034 1.00 98.06 97 PHE A CA 1
ATOM 801 C C . PHE A 1 97 ? -9.443 -1.180 30.910 1.00 98.06 97 PHE A C 1
ATOM 803 O O . PHE A 1 97 ? -8.411 -1.471 31.517 1.00 98.06 97 PHE A O 1
ATOM 810 N N . THR A 1 98 ? -10.526 -1.951 30.917 1.00 98.00 98 THR A N 1
ATOM 811 C CA . THR A 1 98 ? -10.586 -3.261 31.574 1.00 98.00 98 THR A CA 1
ATOM 812 C C . THR A 1 98 ? -10.825 -4.332 30.523 1.00 98.00 98 THR A C 1
ATOM 814 O O . THR A 1 98 ? -11.880 -4.354 29.882 1.00 98.00 98 THR A O 1
ATOM 817 N N . PHE A 1 99 ? -9.848 -5.217 30.338 1.00 98.19 99 PHE A N 1
ATOM 818 C CA . PHE A 1 99 ? -9.898 -6.257 29.317 1.00 98.19 99 PHE A CA 1
ATOM 819 C C . PHE A 1 99 ? -10.634 -7.503 29.814 1.00 98.19 99 PHE A C 1
ATOM 821 O O . PHE A 1 99 ? -10.534 -7.926 30.973 1.00 98.19 99 PHE A O 1
ATOM 828 N N . SER A 1 100 ? -11.359 -8.108 28.881 1.00 97.69 100 SER A N 1
ATOM 829 C CA . SER A 1 100 ? -11.934 -9.447 29.007 1.00 97.69 100 SER A CA 1
ATOM 830 C C . SER A 1 100 ? -10.845 -10.514 29.173 1.00 97.69 100 SER A C 1
ATOM 832 O O . SER A 1 100 ? -9.665 -10.281 28.911 1.00 97.69 100 SER A O 1
ATOM 834 N N . ALA A 1 101 ? -11.233 -11.694 29.660 1.00 95.69 101 ALA A N 1
ATOM 835 C CA . ALA A 1 101 ? -10.288 -12.760 29.986 1.00 95.69 101 ALA A CA 1
ATOM 836 C C . ALA A 1 101 ? -9.550 -13.342 28.773 1.00 95.69 101 ALA A C 1
ATOM 838 O O . ALA A 1 101 ? -8.409 -13.774 28.911 1.00 95.69 101 ALA A O 1
ATOM 839 N N . ASP A 1 102 ? -10.190 -13.315 27.608 1.00 95.81 102 ASP A N 1
ATOM 840 C CA . ASP A 1 102 ? -9.656 -13.758 26.319 1.00 95.81 102 ASP A CA 1
ATOM 841 C C . ASP A 1 102 ? -8.902 -12.645 25.565 1.00 95.81 102 ASP A C 1
ATOM 843 O O . ASP A 1 102 ? -8.365 -12.876 24.480 1.00 95.81 102 ASP A O 1
ATOM 847 N N . PHE A 1 103 ? -8.865 -11.434 26.136 1.00 95.38 103 PHE A N 1
ATOM 848 C CA . PHE A 1 103 ? -8.296 -10.227 25.542 1.00 95.38 103 PHE A CA 1
ATOM 849 C C . PHE A 1 103 ? -8.907 -9.852 24.182 1.00 95.38 103 PHE A C 1
ATOM 851 O O . PHE A 1 103 ? -8.312 -9.067 23.444 1.00 95.38 103 PHE A O 1
ATOM 858 N N . GLN A 1 104 ? -10.099 -10.361 23.846 1.00 96.69 104 GLN A N 1
ATOM 859 C CA . GLN A 1 104 ? -10.788 -10.053 22.585 1.00 96.69 104 GLN A CA 1
ATOM 860 C C . GLN A 1 104 ? -11.608 -8.766 22.651 1.00 96.69 104 GLN A C 1
ATOM 862 O O . GLN A 1 104 ? -12.063 -8.240 21.635 1.00 96.69 104 GLN A O 1
ATOM 867 N N . SER A 1 105 ? -11.798 -8.225 23.849 1.00 97.94 105 SER A N 1
ATOM 868 C CA . SER A 1 105 ? -12.503 -6.968 24.060 1.00 97.94 105 SER A CA 1
ATOM 869 C C . SER A 1 105 ? -12.034 -6.251 25.317 1.00 97.94 105 SER A C 1
ATOM 871 O O . SER A 1 105 ? -11.494 -6.870 26.242 1.00 97.94 105 SER A O 1
ATOM 873 N N . PHE A 1 106 ? -12.296 -4.953 25.383 1.00 98.12 106 PHE A N 1
ATOM 874 C CA . PHE A 1 106 ? -12.166 -4.184 26.610 1.00 98.12 106 PHE A CA 1
ATOM 875 C C . PHE A 1 106 ? -13.325 -3.209 26.769 1.00 98.12 106 PHE A C 1
ATOM 877 O O . PHE A 1 106 ? -13.939 -2.760 25.800 1.00 98.12 106 PHE A O 1
ATOM 884 N N . ARG A 1 107 ? -13.616 -2.877 28.025 1.00 97.94 107 ARG A N 1
ATOM 885 C CA . ARG A 1 107 ? -14.507 -1.771 28.367 1.00 97.94 107 ARG A CA 1
ATOM 886 C C . ARG A 1 107 ? -13.664 -0.540 28.654 1.00 97.94 107 ARG A C 1
ATOM 888 O O . ARG A 1 107 ? -12.766 -0.628 29.487 1.00 97.94 107 ARG A O 1
ATOM 895 N N . CYS A 1 108 ? -13.952 0.569 27.980 1.00 97.25 108 CYS A N 1
ATOM 896 C CA . CYS A 1 108 ? -13.449 1.887 28.361 1.00 97.25 108 CYS A CA 1
ATOM 897 C C . CYS A 1 108 ? -14.474 2.531 29.291 1.00 97.25 108 CYS A C 1
ATOM 899 O O . CYS A 1 108 ? -15.640 2.667 28.918 1.00 97.25 108 CYS A O 1
ATOM 901 N N . LYS A 1 109 ? -14.051 2.872 30.508 1.00 97.44 109 LYS A N 1
ATOM 902 C CA . LYS A 1 109 ? -14.818 3.697 31.439 1.00 97.44 109 LYS A CA 1
ATOM 903 C C . LYS A 1 109 ? -14.326 5.139 31.335 1.00 97.44 109 LYS A C 1
ATOM 905 O O . LYS A 1 109 ? -13.183 5.436 31.692 1.00 97.44 109 LYS A O 1
ATOM 910 N N . ASN A 1 110 ? -15.202 6.006 30.853 1.00 93.88 110 ASN A N 1
ATOM 911 C CA . ASN A 1 110 ? -14.935 7.420 30.634 1.00 93.88 110 ASN A CA 1
ATOM 912 C C . ASN A 1 110 ? -14.969 8.214 31.956 1.00 93.88 110 ASN A C 1
ATOM 914 O O . ASN A 1 110 ? -15.496 7.715 32.958 1.00 93.88 110 ASN A O 1
ATOM 918 N N . PRO A 1 111 ? -14.444 9.457 31.985 1.00 92.56 111 PRO A N 1
ATOM 919 C CA . PRO A 1 111 ? -14.484 10.313 33.176 1.00 92.56 111 PRO A CA 1
ATOM 920 C C . PRO A 1 111 ? -15.892 10.554 33.740 1.00 92.56 111 PRO A C 1
ATOM 922 O O . PRO A 1 111 ? -16.053 10.718 34.945 1.00 92.56 111 PRO A O 1
ATOM 925 N N . ASP A 1 112 ? -16.909 10.547 32.880 1.00 93.44 112 ASP A N 1
ATOM 926 C CA . ASP A 1 112 ? -18.327 10.698 33.232 1.00 93.44 112 ASP A CA 1
ATOM 927 C C . ASP A 1 112 ? -18.988 9.380 33.694 1.00 93.44 112 ASP A C 1
ATOM 929 O O . ASP A 1 112 ? -20.193 9.331 33.923 1.00 93.44 112 ASP A O 1
ATOM 933 N N . ASN A 1 113 ? -18.204 8.309 33.856 1.00 92.94 113 ASN A N 1
ATOM 934 C CA . ASN A 1 113 ? -18.628 6.933 34.133 1.00 92.94 113 ASN A CA 1
ATOM 935 C C . ASN A 1 113 ? -19.416 6.239 33.012 1.00 92.94 113 ASN A C 1
ATOM 937 O O . ASN A 1 113 ? -19.809 5.081 33.199 1.00 92.94 113 ASN A O 1
ATOM 941 N N . SER A 1 114 ? -19.599 6.869 31.847 1.00 94.19 114 SER A N 1
ATOM 942 C CA . SER A 1 114 ? -20.121 6.167 30.675 1.00 94.19 114 SER A CA 1
ATOM 943 C C . SER A 1 114 ? -19.165 5.043 30.260 1.00 94.19 114 SER A C 1
ATOM 945 O O . SER A 1 114 ? -17.960 5.073 30.543 1.00 94.19 114 SER A O 1
ATOM 947 N N . GLN A 1 115 ? -19.719 4.001 29.640 1.00 95.75 115 GLN A N 1
ATOM 948 C CA . GLN A 1 115 ? -18.955 2.830 29.227 1.00 95.75 115 GLN A CA 1
ATOM 949 C C . GLN A 1 115 ? -19.096 2.559 27.741 1.00 95.75 115 GLN A C 1
ATOM 951 O O . GLN A 1 115 ? -20.202 2.523 27.201 1.00 95.75 115 GLN A O 1
ATOM 956 N N . GLN A 1 116 ? -17.963 2.250 27.127 1.00 96.25 116 GLN A N 1
ATOM 957 C CA . GLN A 1 116 ? -17.864 1.833 25.737 1.00 96.25 116 GLN A CA 1
ATOM 958 C C . GLN A 1 116 ? -17.264 0.439 25.660 1.00 96.25 116 GLN A C 1
ATOM 960 O O . GLN A 1 116 ? -16.396 0.086 26.463 1.00 96.25 116 GLN A O 1
ATOM 965 N N . LEU A 1 117 ? -17.742 -0.366 24.714 1.00 97.75 117 LEU A N 1
ATOM 966 C CA . LEU A 1 117 ? -17.264 -1.729 24.510 1.00 97.75 117 LEU A CA 1
ATOM 967 C C . LEU A 1 117 ? -16.520 -1.803 23.184 1.00 97.75 117 LEU A C 1
ATOM 969 O O . LEU A 1 117 ? -17.130 -1.796 22.119 1.00 97.75 117 LEU A O 1
ATOM 973 N N . PHE A 1 118 ? -15.211 -1.962 23.281 1.00 98.38 118 PHE A N 1
ATOM 974 C CA . PHE A 1 118 ? -14.331 -2.136 22.143 1.00 98.38 118 PHE A CA 1
ATOM 975 C C . PHE A 1 118 ? -14.055 -3.624 21.946 1.00 98.38 118 PHE A C 1
ATOM 977 O O . PHE A 1 118 ? -13.636 -4.312 22.880 1.00 98.38 118 PHE A O 1
ATOM 984 N N . LYS A 1 119 ? -14.285 -4.138 20.738 1.00 98.12 119 LYS A N 1
ATOM 985 C CA . LYS A 1 119 ? -13.988 -5.530 20.360 1.00 98.12 119 LYS A CA 1
ATOM 986 C C . LYS A 1 119 ? -12.883 -5.561 19.317 1.00 98.12 119 LYS A C 1
ATOM 988 O O . LYS A 1 119 ? -12.820 -4.660 18.484 1.00 98.12 119 LYS A O 1
ATOM 993 N N . ARG A 1 120 ? -12.028 -6.584 19.354 1.00 95.88 120 ARG A N 1
ATOM 994 C CA . ARG A 1 120 ? -10.971 -6.768 18.358 1.00 95.88 120 ARG A CA 1
ATOM 995 C C . ARG A 1 120 ? -11.560 -6.824 16.956 1.00 95.88 120 ARG A C 1
ATOM 997 O O . ARG A 1 120 ? -12.539 -7.523 16.710 1.00 95.88 120 ARG A O 1
ATOM 1004 N N . ASN A 1 121 ? -10.951 -6.066 16.060 1.00 94.69 121 ASN A N 1
ATOM 1005 C CA . ASN A 1 121 ? -11.259 -6.050 14.647 1.00 94.69 121 ASN A CA 1
ATOM 1006 C C . ASN A 1 121 ? -9.999 -5.624 13.889 1.00 94.69 121 ASN A C 1
ATOM 1008 O O . ASN A 1 121 ? -9.584 -4.466 13.963 1.00 94.69 121 ASN A O 1
ATOM 1012 N N . ASP A 1 122 ? -9.397 -6.560 13.161 1.00 89.50 122 ASP A N 1
ATOM 1013 C CA . ASP A 1 122 ? -8.156 -6.314 12.428 1.00 89.50 122 ASP A CA 1
ATOM 1014 C C . ASP A 1 122 ? -8.351 -5.412 11.204 1.00 89.50 122 ASP A C 1
ATOM 1016 O O . ASP A 1 122 ? -7.377 -4.814 10.742 1.00 89.50 122 ASP A O 1
ATOM 1020 N N . LEU A 1 123 ? -9.587 -5.257 10.713 1.00 91.69 123 LEU A N 1
ATOM 1021 C CA . LEU A 1 123 ? -9.972 -4.415 9.577 1.00 91.69 123 LEU A CA 1
ATOM 1022 C C . LEU A 1 123 ? -11.233 -3.600 9.925 1.00 91.69 123 LEU A C 1
ATOM 1024 O O . LEU A 1 123 ? -12.327 -3.887 9.437 1.00 91.69 123 LEU A O 1
ATOM 1028 N N . PRO A 1 124 ? -11.107 -2.555 10.762 1.00 92.25 124 PRO A N 1
ATOM 1029 C CA . PRO A 1 124 ? -12.251 -1.831 11.316 1.00 92.25 124 PRO A CA 1
ATOM 1030 C C . PRO A 1 124 ? -13.004 -0.954 10.299 1.00 92.25 124 PRO A C 1
ATOM 1032 O O . PRO A 1 124 ? -14.040 -0.391 10.642 1.00 92.25 124 PRO A O 1
ATOM 1035 N N . SER A 1 125 ? -12.513 -0.814 9.061 1.00 94.25 125 SER A N 1
ATOM 1036 C CA . SER A 1 125 ? -13.172 0.001 8.035 1.00 94.25 125 SER A CA 1
ATOM 1037 C C . SER A 1 125 ? -14.479 -0.635 7.551 1.00 94.25 125 SER A C 1
ATOM 1039 O O . SER A 1 125 ? -14.492 -1.711 6.943 1.00 94.25 125 SER A O 1
ATOM 1041 N N . ARG A 1 126 ? -15.594 0.078 7.744 1.00 93.12 126 ARG A N 1
ATOM 1042 C CA . ARG A 1 126 ? -16.926 -0.313 7.260 1.00 93.12 126 ARG A CA 1
ATOM 1043 C C . ARG A 1 126 ? -17.253 0.284 5.892 1.00 93.12 126 ARG A C 1
ATOM 1045 O O . ARG A 1 126 ? -18.291 -0.043 5.333 1.00 93.12 126 ARG A O 1
ATOM 1052 N N . THR A 1 127 ? -16.359 1.097 5.327 1.00 94.88 127 THR A N 1
ATOM 1053 C CA . THR A 1 127 ? -16.488 1.688 3.987 1.00 94.88 127 THR A CA 1
ATOM 1054 C C . THR A 1 127 ? -16.795 0.610 2.948 1.00 94.88 127 THR A C 1
ATOM 1056 O O . THR A 1 127 ? -16.076 -0.394 2.873 1.00 94.88 127 THR A O 1
ATOM 1059 N N . SER A 1 128 ? -17.861 0.794 2.166 1.00 96.00 128 SER A N 1
ATOM 1060 C CA . SER A 1 128 ? -18.199 -0.120 1.074 1.00 96.00 128 SER A CA 1
ATOM 1061 C C . SER A 1 128 ? -17.227 0.050 -0.098 1.00 96.00 128 SER A C 1
ATOM 1063 O O . SER A 1 128 ? -16.540 1.067 -0.211 1.00 96.00 128 SER A O 1
ATOM 1065 N N . PHE A 1 129 ? -17.157 -0.936 -0.995 1.00 96.62 129 PHE A N 1
ATOM 1066 C CA . PHE A 1 129 ? -16.336 -0.796 -2.199 1.00 96.62 129 PHE A CA 1
ATOM 1067 C C . PHE A 1 129 ? -16.832 0.349 -3.102 1.00 96.62 129 PHE A C 1
ATOM 1069 O O . PHE A 1 129 ? -16.024 1.100 -3.642 1.00 96.62 129 PHE A O 1
ATOM 1076 N N . ALA A 1 130 ? -18.150 0.556 -3.192 1.00 96.38 130 ALA A N 1
ATOM 1077 C CA . ALA A 1 130 ? -18.731 1.676 -3.932 1.00 96.38 130 ALA A CA 1
ATOM 1078 C C . ALA A 1 130 ? -18.297 3.037 -3.358 1.00 96.38 130 ALA A C 1
ATOM 1080 O O . ALA A 1 130 ? -17.891 3.919 -4.115 1.00 96.38 130 ALA A O 1
ATOM 1081 N N . ASP A 1 131 ? -18.298 3.190 -2.029 1.00 96.56 131 ASP A N 1
ATOM 1082 C CA . ASP A 1 131 ? -17.854 4.427 -1.369 1.00 96.56 131 ASP A CA 1
ATOM 1083 C C . ASP A 1 131 ? -16.357 4.679 -1.558 1.00 96.56 131 ASP A C 1
ATOM 1085 O O . ASP A 1 131 ? -15.937 5.832 -1.687 1.00 96.56 131 ASP A O 1
ATOM 1089 N N . PHE A 1 132 ? -15.555 3.608 -1.580 1.00 96.56 132 PHE A N 1
ATOM 1090 C CA . PHE A 1 132 ? -14.133 3.667 -1.915 1.00 96.56 132 PHE A CA 1
ATOM 1091 C C . PHE A 1 132 ? -13.929 4.158 -3.352 1.00 96.56 132 PHE A C 1
ATOM 1093 O O . PHE A 1 132 ? -13.194 5.123 -3.563 1.00 96.56 132 PHE A O 1
ATOM 1100 N N . LEU A 1 133 ? -14.627 3.562 -4.324 1.00 96.25 133 LEU A N 1
ATOM 1101 C CA . LEU A 1 133 ? -14.564 3.975 -5.728 1.00 96.25 133 LEU A CA 1
ATOM 1102 C C . LEU A 1 133 ? -15.020 5.423 -5.936 1.00 96.25 133 LEU A C 1
ATOM 1104 O O . LEU A 1 133 ? -14.419 6.143 -6.731 1.00 96.25 133 LEU A O 1
ATOM 1108 N N . ALA A 1 134 ? -16.039 5.875 -5.203 1.00 95.75 134 ALA A N 1
ATOM 1109 C CA . ALA A 1 134 ? -16.562 7.237 -5.297 1.00 95.75 134 ALA A CA 1
ATOM 1110 C C . ALA A 1 134 ? -15.550 8.319 -4.872 1.00 95.75 134 ALA A C 1
ATOM 1112 O O . ALA A 1 134 ? -15.732 9.492 -5.196 1.00 95.75 134 ALA A O 1
ATOM 1113 N N . GLN A 1 135 ? -14.469 7.955 -4.169 1.00 96.44 135 GLN A N 1
ATOM 1114 C CA . GLN A 1 135 ? -13.403 8.900 -3.817 1.00 96.44 135 GLN A CA 1
ATOM 1115 C C . GLN A 1 135 ? -12.496 9.261 -4.998 1.00 96.44 135 GLN A C 1
ATOM 1117 O O . GLN A 1 135 ? -11.772 10.257 -4.922 1.00 96.44 135 GLN A O 1
ATOM 1122 N N . PHE A 1 136 ? -12.498 8.455 -6.062 1.00 94.69 136 PHE A N 1
ATOM 1123 C CA . PHE A 1 136 ? -11.651 8.665 -7.226 1.00 94.69 136 PHE A CA 1
ATOM 1124 C C . PHE A 1 136 ? -12.371 9.543 -8.260 1.00 94.69 136 PHE A C 1
ATOM 1126 O O . PHE A 1 136 ? -13.489 9.218 -8.669 1.00 94.69 136 PHE A O 1
ATOM 1133 N N . PRO A 1 137 ? -11.750 10.638 -8.740 1.00 90.94 137 PRO A N 1
ATOM 1134 C CA . PRO A 1 137 ? -12.320 11.406 -9.840 1.00 90.94 137 PRO A CA 1
ATOM 1135 C C . PRO A 1 137 ? -12.348 10.540 -11.101 1.00 90.94 137 PRO A C 1
ATOM 1137 O O . PRO A 1 137 ? -11.394 9.820 -11.388 1.00 90.94 137 PRO A O 1
ATOM 1140 N N . THR A 1 138 ? -13.446 10.589 -11.853 1.00 88.69 138 THR A N 1
ATOM 1141 C CA . THR A 1 138 ? -13.589 9.771 -13.065 1.00 88.69 138 THR A CA 1
ATOM 1142 C C . THR A 1 138 ? -12.934 10.461 -14.252 1.00 88.69 138 THR A C 1
ATOM 1144 O O . THR A 1 138 ? -13.200 11.633 -14.507 1.00 88.69 138 THR A O 1
ATOM 1147 N N . ILE A 1 139 ? -12.098 9.724 -14.975 1.00 82.19 139 ILE A N 1
ATOM 1148 C CA . ILE A 1 139 ? -11.466 10.140 -16.222 1.00 82.19 139 ILE A CA 1
ATOM 1149 C C . ILE A 1 139 ? -11.806 9.076 -17.262 1.00 82.19 139 ILE A C 1
ATOM 1151 O O . ILE A 1 139 ? -11.506 7.897 -17.081 1.00 82.19 139 ILE A O 1
ATOM 1155 N N . TYR A 1 140 ? -12.443 9.496 -18.348 1.00 70.00 140 TYR A N 1
ATOM 1156 C CA . TYR A 1 140 ? -12.735 8.625 -19.479 1.00 70.00 140 TYR A CA 1
ATOM 1157 C C . TYR A 1 140 ? -11.624 8.800 -20.521 1.00 70.00 140 TYR A C 1
ATOM 1159 O O . TYR A 1 140 ? -11.383 9.940 -20.924 1.00 70.00 140 TYR A O 1
ATOM 1167 N N . PRO A 1 141 ? -10.940 7.729 -20.959 1.00 66.00 141 PRO A N 1
ATOM 1168 C CA . PRO A 1 141 ? -10.031 7.800 -22.100 1.00 66.00 141 PRO A CA 1
ATOM 1169 C C . PRO A 1 141 ? -10.846 8.090 -23.374 1.00 66.00 141 PRO A C 1
ATOM 1171 O O . PRO A 1 141 ? -11.405 7.195 -24.007 1.00 66.00 141 PRO A O 1
ATOM 1174 N N . THR A 1 142 ? -10.999 9.365 -23.730 1.00 58.38 142 THR A N 1
ATOM 1175 C CA . THR A 1 142 ? -11.780 9.805 -24.898 1.00 58.38 142 THR A CA 1
ATOM 1176 C C . THR A 1 142 ? -10.885 9.895 -26.128 1.00 58.38 142 THR A C 1
ATOM 1178 O O . THR A 1 142 ? -10.541 11.002 -26.530 1.00 58.38 142 THR A O 1
ATOM 1181 N N . GLY A 1 143 ? -10.417 8.770 -26.681 1.00 62.44 143 GLY A N 1
ATOM 1182 C CA . GLY A 1 143 ? -9.519 8.749 -27.856 1.00 62.44 143 GLY A CA 1
ATOM 1183 C C . GLY A 1 143 ? -8.216 9.563 -27.710 1.00 62.44 143 GLY A C 1
ATOM 1184 O O . GLY A 1 143 ? -7.460 9.715 -28.664 1.00 62.44 143 GLY A O 1
ATOM 1185 N N . THR A 1 144 ? -7.958 10.114 -26.524 1.00 72.69 144 THR A N 1
ATOM 1186 C CA . THR A 1 144 ? -6.827 10.960 -26.175 1.00 72.69 144 THR A CA 1
ATOM 1187 C C . THR A 1 144 ? -6.006 10.239 -25.126 1.00 72.69 144 THR A C 1
ATOM 1189 O O . THR A 1 144 ? -6.532 9.667 -24.170 1.00 72.69 144 THR A O 1
ATOM 1192 N N . VAL A 1 145 ? -4.693 10.274 -25.315 1.00 81.25 145 VAL A N 1
ATOM 1193 C CA . VAL A 1 145 ? -3.743 9.626 -24.417 1.00 81.25 145 VAL A CA 1
ATOM 1194 C C . VAL A 1 145 ? -3.767 10.320 -23.052 1.00 81.25 145 VAL A C 1
ATOM 1196 O O . VAL A 1 145 ? -3.482 11.516 -22.934 1.00 81.25 145 VAL A O 1
ATOM 1199 N N . VAL A 1 146 ? -4.068 9.562 -21.999 1.00 84.56 146 VAL A N 1
ATOM 1200 C CA . VAL A 1 146 ? -4.005 10.012 -20.608 1.00 84.56 146 VAL A CA 1
ATOM 1201 C C . VAL A 1 146 ? -2.568 9.871 -20.112 1.00 84.56 146 VAL A C 1
ATOM 1203 O O . VAL A 1 146 ? -2.078 8.768 -19.884 1.00 84.56 146 VAL A O 1
ATOM 1206 N N . ASN A 1 147 ? -1.888 11.002 -19.918 1.00 87.19 147 ASN A N 1
ATOM 1207 C CA . ASN A 1 147 ? -0.575 11.037 -19.274 1.00 87.19 147 ASN A CA 1
ATOM 1208 C C . ASN A 1 147 ? -0.720 10.762 -17.774 1.00 87.19 147 ASN A C 1
ATOM 1210 O O . ASN A 1 147 ? -1.454 11.472 -17.081 1.00 87.19 147 ASN A O 1
ATOM 1214 N N . ILE A 1 148 ? 0.029 9.794 -17.256 1.00 86.62 148 ILE A N 1
ATOM 1215 C CA . ILE A 1 148 ? 0.047 9.465 -15.834 1.00 86.62 148 ILE A CA 1
ATOM 1216 C C . ILE A 1 148 ? 1.235 10.165 -15.174 1.00 86.62 148 ILE A C 1
ATOM 1218 O O . ILE A 1 148 ? 2.385 9.752 -15.360 1.00 86.62 148 ILE A O 1
ATOM 1222 N N . PRO A 1 149 ? 1.003 11.223 -14.381 1.00 76.06 149 PRO A N 1
ATOM 1223 C CA . PRO A 1 149 ? 2.080 11.829 -13.621 1.00 76.06 149 PRO A CA 1
ATOM 1224 C C . PRO A 1 149 ? 2.487 10.929 -12.434 1.00 76.06 149 PRO A C 1
ATOM 1226 O O . PRO A 1 149 ? 1.673 10.148 -11.917 1.00 76.06 149 PRO A O 1
ATOM 1229 N N . PRO A 1 150 ? 3.714 11.098 -11.904 1.00 80.56 150 PRO A N 1
ATOM 1230 C CA . PRO A 1 150 ? 4.009 10.734 -10.520 1.00 80.56 150 PRO A CA 1
ATOM 1231 C C . PRO A 1 150 ? 2.985 11.382 -9.577 1.00 80.56 150 PRO A C 1
ATOM 1233 O O . PRO A 1 150 ? 2.361 12.384 -9.936 1.00 80.56 150 PRO A O 1
ATOM 1236 N N . VAL A 1 151 ? 2.817 10.829 -8.373 1.00 84.69 151 VAL A N 1
ATOM 1237 C CA . VAL A 1 151 ? 1.728 11.181 -7.441 1.00 84.69 151 VAL A CA 1
ATOM 1238 C C . VAL A 1 151 ? 1.408 12.694 -7.433 1.00 84.69 151 VAL A C 1
ATOM 1240 O O . VAL A 1 151 ? 2.200 13.480 -6.895 1.00 84.69 151 VAL A O 1
ATOM 1243 N N . PRO A 1 152 ? 0.245 13.122 -7.974 1.00 81.31 152 PRO A N 1
ATOM 1244 C CA . PRO A 1 152 ? -0.078 14.534 -8.157 1.00 81.31 152 PRO A CA 1
ATOM 1245 C C . PRO A 1 152 ? -0.036 15.324 -6.851 1.00 81.31 152 PRO A C 1
ATOM 1247 O O . PRO A 1 152 ? -0.539 14.862 -5.823 1.00 81.31 152 PRO A O 1
ATOM 1250 N N . ALA A 1 153 ? 0.467 16.560 -6.894 1.00 78.06 153 ALA A N 1
ATOM 1251 C CA . ALA A 1 153 ? 0.598 17.409 -5.706 1.00 78.06 153 ALA A CA 1
ATOM 1252 C C . ALA A 1 153 ? -0.739 17.652 -4.971 1.00 78.06 153 ALA A C 1
ATOM 1254 O O . ALA A 1 153 ? -0.771 17.681 -3.742 1.00 78.06 153 ALA A O 1
ATOM 1255 N N . LYS A 1 154 ? -1.849 17.778 -5.714 1.00 83.06 154 LYS A N 1
ATOM 1256 C CA . LYS A 1 154 ? -3.196 18.061 -5.178 1.00 83.06 154 LYS A CA 1
ATOM 1257 C C . LYS A 1 154 ? -4.053 16.809 -4.920 1.00 83.06 154 LYS A C 1
ATOM 1259 O O . LYS A 1 154 ? -5.247 16.933 -4.676 1.00 83.06 154 LYS A O 1
ATOM 1264 N N . SER A 1 155 ? -3.477 15.607 -4.985 1.00 87.88 155 SER A N 1
ATOM 1265 C CA . SER A 1 155 ? -4.233 14.360 -4.782 1.00 87.88 155 SER A CA 1
ATOM 1266 C C . SER A 1 155 ? -4.710 14.196 -3.331 1.00 87.88 155 SER A C 1
ATOM 1268 O O . SER A 1 155 ? -3.981 14.499 -2.377 1.00 87.88 155 SER A O 1
ATOM 1270 N N . LYS A 1 156 ? -5.943 13.701 -3.162 1.00 93.75 156 LYS A N 1
ATOM 1271 C CA . LYS A 1 156 ? -6.594 13.508 -1.856 1.00 93.75 156 LYS A CA 1
ATOM 1272 C C . LYS A 1 156 ? -5.951 12.340 -1.107 1.00 93.75 156 LYS A C 1
ATOM 1274 O O . LYS A 1 156 ? -5.781 11.267 -1.675 1.00 93.75 156 LYS A O 1
ATOM 1279 N N . ILE A 1 157 ? -5.623 12.529 0.173 1.00 94.06 157 ILE A N 1
ATOM 1280 C CA . ILE A 1 157 ? -5.049 11.468 1.017 1.00 94.06 157 ILE A CA 1
ATOM 1281 C C . ILE A 1 157 ? -6.117 10.415 1.339 1.00 94.06 157 ILE A C 1
ATOM 1283 O O . ILE A 1 157 ? -7.248 10.747 1.695 1.00 94.06 157 ILE A O 1
ATOM 1287 N N . MET A 1 158 ? -5.732 9.147 1.232 1.00 96.38 158 MET A N 1
ATOM 1288 C CA . MET A 1 158 ? -6.523 7.981 1.601 1.00 96.38 158 MET A CA 1
ATOM 1289 C C . MET A 1 158 ? -6.331 7.657 3.093 1.00 96.38 158 MET A C 1
ATOM 1291 O O . MET A 1 158 ? -5.188 7.553 3.551 1.00 96.38 158 MET A O 1
ATOM 1295 N N . PRO A 1 159 ? -7.418 7.497 3.869 1.00 96.00 159 PRO A N 1
ATOM 1296 C CA . PRO A 1 159 ? -7.338 7.065 5.261 1.00 96.00 159 PRO A CA 1
ATOM 1297 C C . PRO A 1 159 ? -6.656 5.692 5.404 1.00 96.00 159 PRO A C 1
ATOM 1299 O O . PRO A 1 159 ? -6.920 4.803 4.590 1.00 96.00 159 PRO A O 1
ATOM 1302 N N . PRO A 1 160 ? -5.821 5.473 6.441 1.00 94.06 160 PRO A N 1
ATOM 1303 C CA . PRO A 1 160 ? -5.072 4.226 6.595 1.00 94.06 160 PRO A CA 1
ATOM 1304 C C . PRO A 1 160 ? -5.929 2.964 6.626 1.00 94.06 160 PRO A C 1
ATOM 1306 O O . PRO A 1 160 ? -5.561 1.977 6.002 1.00 94.06 160 PRO A O 1
ATOM 1309 N N . GLU A 1 161 ? -7.078 2.989 7.306 1.00 95.25 161 GLU A N 1
ATOM 1310 C CA . GLU A 1 161 ? -7.931 1.797 7.419 1.00 95.25 161 GLU A CA 1
ATOM 1311 C C . GLU A 1 161 ? -8.589 1.429 6.079 1.00 95.25 161 GLU A C 1
ATOM 1313 O O . GLU A 1 161 ? -8.833 0.254 5.820 1.00 95.25 161 GLU A O 1
ATOM 1318 N N . ILE A 1 162 ? -8.814 2.414 5.200 1.00 96.69 162 ILE A N 1
ATOM 1319 C CA . ILE A 1 162 ? -9.320 2.189 3.840 1.00 96.69 162 ILE A CA 1
ATOM 1320 C C . ILE A 1 162 ? -8.211 1.603 2.954 1.00 96.69 162 ILE A C 1
ATOM 1322 O O . ILE A 1 162 ? -8.443 0.606 2.273 1.00 96.69 162 ILE A O 1
ATOM 1326 N N . ALA A 1 163 ? -6.995 2.163 3.011 1.00 95.88 163 ALA A N 1
ATOM 1327 C CA . ALA A 1 163 ? -5.839 1.629 2.282 1.00 95.88 163 ALA A CA 1
ATOM 1328 C C . ALA A 1 163 ? -5.510 0.189 2.707 1.00 95.88 163 ALA A C 1
ATOM 1330 O O . ALA A 1 163 ? -5.228 -0.663 1.867 1.00 95.88 163 ALA A O 1
ATOM 1331 N N . LEU A 1 164 ? -5.592 -0.099 4.010 1.00 94.56 164 LEU A N 1
ATOM 1332 C CA . LEU A 1 164 ? -5.410 -1.446 4.541 1.00 94.56 164 LEU A CA 1
ATOM 1333 C C . LEU A 1 164 ? -6.443 -2.413 3.972 1.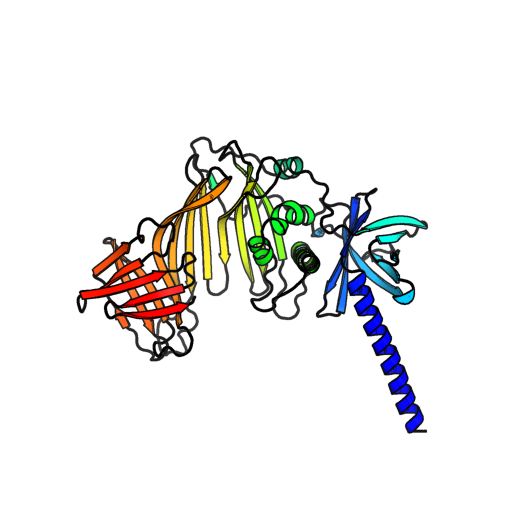00 94.56 164 LEU A C 1
ATOM 1335 O O . LEU A 1 164 ? -6.054 -3.446 3.445 1.00 94.56 164 LEU A O 1
ATOM 1339 N N . LYS A 1 165 ? -7.731 -2.059 4.046 1.00 94.75 165 LYS A N 1
ATOM 1340 C CA . LYS A 1 165 ? -8.840 -2.922 3.626 1.00 94.75 165 LYS A CA 1
ATOM 1341 C C . LYS A 1 165 ? -8.827 -3.254 2.135 1.00 94.75 165 LYS A C 1
ATOM 1343 O O . LYS A 1 165 ? -9.078 -4.402 1.784 1.00 94.75 165 LYS A O 1
ATOM 1348 N N . PHE A 1 166 ? -8.616 -2.256 1.277 1.00 95.88 166 PHE A N 1
ATOM 1349 C CA . PHE A 1 166 ? -8.801 -2.432 -0.165 1.00 95.88 166 PHE A CA 1
ATOM 1350 C C . PHE A 1 166 ? -7.506 -2.703 -0.929 1.00 95.88 166 PHE A C 1
ATOM 1352 O O . PHE A 1 166 ? -7.584 -3.287 -2.003 1.00 95.88 166 PHE A O 1
ATOM 1359 N N . LEU A 1 167 ? -6.340 -2.314 -0.401 1.00 95.44 167 LEU A N 1
ATOM 1360 C CA . LEU A 1 167 ? -5.063 -2.427 -1.115 1.00 95.44 167 LEU A CA 1
ATOM 1361 C C . LEU A 1 167 ? -4.104 -3.390 -0.415 1.00 95.44 167 LEU A C 1
ATOM 1363 O O . LEU A 1 167 ? -3.762 -4.436 -0.952 1.00 95.44 167 LEU A O 1
ATOM 1367 N N . LEU A 1 168 ? -3.685 -3.065 0.808 1.00 92.50 168 LEU A N 1
ATOM 1368 C CA . LEU A 1 168 ? -2.557 -3.751 1.451 1.00 92.50 168 LEU A CA 1
ATOM 1369 C C . LEU A 1 168 ? -2.871 -5.181 1.898 1.00 92.50 168 LEU A C 1
ATOM 1371 O O . LEU A 1 168 ? -1.955 -5.984 2.037 1.00 92.50 168 LEU A O 1
ATOM 1375 N N . THR A 1 169 ? -4.127 -5.518 2.186 1.00 91.06 169 THR A N 1
ATOM 1376 C CA . THR A 1 169 ? -4.518 -6.901 2.507 1.00 91.06 169 THR A CA 1
ATOM 1377 C C . THR A 1 169 ? -4.639 -7.777 1.269 1.00 91.06 169 THR A C 1
ATOM 1379 O O . THR A 1 169 ? -4.477 -8.988 1.392 1.00 91.06 169 THR A O 1
ATOM 1382 N N . GLN A 1 170 ? -4.913 -7.178 0.107 1.00 93.31 170 GLN A N 1
ATOM 1383 C CA . GLN A 1 170 ? -5.134 -7.895 -1.148 1.00 93.31 170 GLN A CA 1
ATOM 1384 C C . GLN A 1 170 ? -3.840 -8.116 -1.938 1.00 93.31 170 GLN A C 1
ATOM 1386 O O . GLN A 1 170 ? -3.801 -9.024 -2.758 1.00 93.31 170 GLN A O 1
ATOM 1391 N N . ASP A 1 171 ? -2.787 -7.337 -1.661 1.00 89.81 171 ASP A N 1
ATOM 1392 C CA . ASP A 1 171 ? -1.499 -7.449 -2.346 1.00 89.81 171 ASP A CA 1
ATOM 1393 C C . ASP A 1 171 ? -0.313 -7.477 -1.368 1.00 89.81 171 ASP A C 1
ATOM 1395 O O . ASP A 1 171 ? -0.104 -6.559 -0.564 1.00 89.81 171 ASP A O 1
ATOM 1399 N N . GLN A 1 172 ? 0.453 -8.571 -1.400 1.00 83.69 172 GLN A N 1
ATOM 1400 C CA . GLN A 1 172 ? 1.594 -8.770 -0.504 1.00 83.69 172 GLN A CA 1
ATOM 1401 C C . GLN A 1 172 ? 2.774 -7.870 -0.877 1.00 83.69 172 GLN A C 1
ATOM 1403 O O . GLN A 1 172 ? 3.367 -7.270 0.021 1.00 83.69 172 GLN A O 1
ATOM 1408 N N . GLU A 1 173 ? 3.087 -7.730 -2.163 1.00 82.81 173 GLU A N 1
ATOM 1409 C CA . GLU A 1 173 ? 4.238 -6.950 -2.623 1.00 82.81 173 GLU A CA 1
ATOM 1410 C C . GLU A 1 173 ? 4.080 -5.463 -2.299 1.00 82.81 173 GLU A C 1
ATOM 1412 O O . GLU A 1 173 ? 4.995 -4.830 -1.771 1.00 82.81 173 GLU A O 1
ATOM 1417 N N . LEU A 1 174 ? 2.892 -4.898 -2.508 1.00 86.56 174 LEU A N 1
ATOM 1418 C CA . LEU A 1 174 ? 2.536 -3.537 -2.126 1.00 86.56 174 LEU A CA 1
ATOM 1419 C C . LEU A 1 174 ? 2.620 -3.342 -0.612 1.00 86.56 174 LEU A C 1
ATOM 1421 O O . LEU A 1 174 ? 3.060 -2.282 -0.148 1.00 86.56 174 LEU A O 1
ATOM 1425 N N . ARG A 1 175 ? 2.211 -4.347 0.173 1.00 85.62 175 ARG A N 1
ATOM 1426 C CA . ARG A 1 175 ? 2.327 -4.320 1.636 1.00 85.62 175 ARG A CA 1
ATOM 1427 C C . ARG A 1 175 ? 3.780 -4.309 2.081 1.00 85.62 175 ARG A C 1
ATOM 1429 O O . ARG A 1 175 ? 4.152 -3.473 2.905 1.00 85.62 175 ARG A O 1
ATOM 1436 N N . GLU A 1 176 ? 4.607 -5.173 1.516 1.00 77.88 176 GLU A N 1
ATOM 1437 C CA . GLU A 1 176 ? 6.043 -5.237 1.789 1.00 77.88 176 GLU A CA 1
ATOM 1438 C C . GLU A 1 176 ? 6.763 -3.964 1.339 1.00 77.88 176 GLU A C 1
ATOM 1440 O O . GLU A 1 176 ? 7.517 -3.372 2.115 1.00 77.88 176 GLU A O 1
ATOM 1445 N N . PHE A 1 177 ? 6.448 -3.460 0.144 1.00 78.06 177 PHE A N 1
ATOM 1446 C CA . PHE A 1 177 ? 6.939 -2.183 -0.363 1.00 78.06 177 PHE A CA 1
ATOM 1447 C C . PHE A 1 177 ? 6.571 -1.026 0.569 1.00 78.06 177 PHE A C 1
ATOM 1449 O O . PHE A 1 177 ? 7.409 -0.178 0.870 1.00 78.06 177 PHE A O 1
ATOM 1456 N N . SER A 1 178 ? 5.335 -0.989 1.063 1.00 76.44 178 SER A N 1
ATOM 1457 C CA . SER A 1 178 ? 4.886 0.065 1.979 1.00 76.44 178 SER A CA 1
ATOM 1458 C C . SER A 1 178 ? 5.554 -0.042 3.346 1.00 76.44 178 SER A C 1
ATOM 1460 O O . SER A 1 178 ? 5.783 0.976 3.991 1.00 76.44 178 SER A O 1
ATOM 1462 N N . ASN A 1 179 ? 5.890 -1.259 3.778 1.00 71.12 179 ASN A N 1
ATOM 1463 C CA . ASN A 1 179 ? 6.433 -1.534 5.101 1.00 71.12 179 ASN A CA 1
ATOM 1464 C C . ASN A 1 179 ? 7.965 -1.566 5.168 1.00 71.12 179 ASN A C 1
ATOM 1466 O O . ASN A 1 179 ? 8.447 -1.605 6.302 1.00 71.12 179 ASN A O 1
ATOM 1470 N N . ARG A 1 180 ? 8.687 -1.611 4.020 1.00 60.84 180 ARG A N 1
ATOM 1471 C CA . ARG A 1 180 ? 10.148 -1.865 3.861 1.00 60.84 180 ARG A CA 1
ATOM 1472 C C . ARG A 1 180 ? 10.846 -2.202 5.179 1.00 60.84 180 ARG A C 1
ATOM 1474 O O . ARG A 1 180 ? 11.654 -1.436 5.706 1.00 60.84 180 ARG A O 1
ATOM 1481 N N . ALA A 1 181 ? 10.508 -3.357 5.747 1.00 50.53 181 ALA A N 1
ATOM 1482 C CA . ALA A 1 181 ? 11.358 -3.950 6.756 1.00 50.53 181 ALA A CA 1
ATOM 1483 C C . ALA A 1 181 ? 12.606 -4.402 5.996 1.00 50.53 181 ALA A C 1
ATOM 1485 O O . ALA A 1 181 ? 12.477 -5.025 4.947 1.00 50.53 181 ALA A O 1
ATOM 1486 N N . ASN A 1 182 ? 13.789 -4.003 6.461 1.00 38.47 182 ASN A N 1
ATOM 1487 C CA . ASN A 1 182 ? 15.057 -4.426 5.876 1.00 38.47 182 ASN A CA 1
ATOM 1488 C C . ASN A 1 182 ? 15.039 -5.921 5.517 1.00 38.47 182 ASN A C 1
ATOM 1490 O O . ASN A 1 182 ? 14.474 -6.720 6.261 1.00 38.47 182 ASN A O 1
ATOM 1494 N N . TYR A 1 183 ? 15.696 -6.235 4.399 1.00 35.75 183 TYR A N 1
ATOM 1495 C CA . TYR A 1 183 ? 15.884 -7.508 3.685 1.00 35.75 183 TYR A CA 1
ATOM 1496 C C . TYR A 1 183 ? 16.230 -8.777 4.491 1.00 35.75 183 TYR A C 1
ATOM 1498 O O . TYR A 1 183 ? 16.550 -9.808 3.913 1.00 35.75 183 TYR A O 1
ATOM 1506 N N . THR A 1 184 ? 16.150 -8.766 5.808 1.00 31.38 184 THR A N 1
ATOM 1507 C CA . THR A 1 184 ? 16.373 -9.926 6.658 1.00 31.38 184 THR A CA 1
ATOM 1508 C C . THR A 1 184 ? 15.509 -9.766 7.893 1.00 31.38 184 THR A C 1
ATOM 1510 O O . THR A 1 184 ? 15.833 -8.956 8.741 1.00 31.38 184 THR A O 1
ATOM 1513 N N . PHE A 1 185 ? 14.379 -10.473 7.957 1.00 35.28 185 PHE A N 1
ATOM 1514 C CA . PHE A 1 185 ? 13.785 -11.104 9.148 1.00 35.28 185 PHE A CA 1
ATOM 1515 C C . PHE A 1 185 ? 12.459 -11.735 8.702 1.00 35.28 185 PHE A C 1
ATOM 1517 O O . PHE A 1 185 ? 11.402 -11.108 8.711 1.00 35.28 185 PHE A O 1
ATOM 1524 N N . TYR A 1 186 ? 12.552 -12.985 8.252 1.00 34.28 186 TYR A N 1
ATOM 1525 C CA . TYR A 1 186 ? 11.407 -13.830 7.934 1.00 34.28 186 TYR A CA 1
ATOM 1526 C C . TYR A 1 186 ? 10.505 -14.054 9.162 1.00 34.28 186 TYR A C 1
ATOM 1528 O O . TYR A 1 186 ? 10.979 -14.098 10.297 1.00 34.28 186 TYR A O 1
ATOM 1536 N N . SER A 1 187 ? 9.221 -14.307 8.883 1.00 42.59 187 SER A N 1
ATOM 1537 C CA . SER A 1 187 ? 8.215 -14.910 9.772 1.00 42.59 187 SER A CA 1
ATOM 1538 C C . SER A 1 187 ? 7.606 -14.010 10.860 1.00 42.59 187 SER A C 1
ATOM 1540 O O . SER A 1 187 ? 7.805 -14.221 12.058 1.00 42.59 187 SER A O 1
ATOM 1542 N N . THR A 1 188 ? 6.745 -13.069 10.462 1.00 60.12 188 THR A N 1
ATOM 1543 C CA . THR A 1 188 ? 5.752 -12.467 11.370 1.00 60.12 188 THR A CA 1
ATOM 1544 C C . THR A 1 188 ? 4.333 -12.915 11.007 1.00 60.12 188 THR A C 1
ATOM 1546 O O . THR A 1 188 ? 4.026 -13.185 9.848 1.00 60.12 188 THR A O 1
ATOM 1549 N N . THR A 1 189 ? 3.458 -13.036 12.009 1.00 71.44 189 THR A N 1
ATOM 1550 C CA . THR A 1 189 ? 2.040 -13.380 11.810 1.00 71.44 189 THR A CA 1
ATOM 1551 C C . THR A 1 189 ? 1.307 -12.262 11.059 1.00 71.44 189 THR A C 1
ATOM 1553 O O . THR A 1 189 ? 1.702 -11.097 11.128 1.00 71.44 189 THR A O 1
ATOM 1556 N N . HIS A 1 190 ? 0.193 -12.578 10.387 1.00 73.50 190 HIS A N 1
ATOM 1557 C CA . HIS A 1 190 ? -0.612 -11.584 9.658 1.00 73.50 190 HIS A CA 1
ATOM 1558 C C . HIS A 1 190 ? -1.007 -10.367 10.525 1.00 73.50 190 HIS A C 1
ATOM 1560 O O . HIS A 1 190 ? -0.903 -9.220 10.093 1.00 73.50 190 HIS A O 1
ATOM 1566 N N . ALA A 1 191 ? -1.367 -10.598 11.791 1.00 74.12 191 ALA A N 1
ATOM 1567 C CA . ALA A 1 191 ? -1.703 -9.535 12.741 1.00 74.12 191 ALA A CA 1
ATOM 1568 C C . ALA A 1 191 ? -0.528 -8.575 13.018 1.00 74.12 191 ALA A C 1
ATOM 1570 O O . ALA A 1 191 ? -0.720 -7.361 13.154 1.00 74.12 191 ALA A O 1
ATOM 1571 N N . GLN A 1 192 ? 0.700 -9.099 13.071 1.00 77.31 192 GLN A N 1
ATOM 1572 C CA . GLN A 1 192 ? 1.897 -8.276 13.230 1.00 77.31 192 GLN A CA 1
ATOM 1573 C C . GLN A 1 192 ? 2.166 -7.453 11.964 1.00 77.31 192 GLN A C 1
ATOM 1575 O O . GLN A 1 192 ? 2.433 -6.260 12.072 1.00 77.31 192 GLN A O 1
ATOM 1580 N N . GLN A 1 193 ? 1.998 -8.042 10.775 1.00 79.94 193 GLN A N 1
ATOM 1581 C CA . GLN A 1 193 ? 2.154 -7.325 9.503 1.00 79.94 193 GLN A CA 1
ATOM 1582 C C . GLN A 1 193 ? 1.192 -6.132 9.392 1.00 79.94 193 GLN A C 1
ATOM 1584 O O . GLN A 1 193 ? 1.605 -5.033 9.020 1.00 79.94 193 GLN A O 1
ATOM 1589 N N . LEU A 1 194 ? -0.080 -6.314 9.767 1.00 84.69 194 LEU A N 1
ATOM 1590 C CA . LEU A 1 194 ? -1.062 -5.224 9.784 1.00 84.69 194 LEU A CA 1
ATOM 1591 C C . LEU A 1 194 ? -0.733 -4.155 10.833 1.00 84.69 194 LEU A C 1
ATOM 1593 O O . LEU A 1 194 ? -0.968 -2.965 10.608 1.00 84.69 194 LEU A O 1
ATOM 1597 N N . SER A 1 195 ? -0.196 -4.562 11.983 1.00 85.56 195 SER A N 1
ATOM 1598 C CA . SER A 1 195 ? 0.244 -3.633 13.029 1.00 85.56 195 SER A CA 1
ATOM 1599 C C . SER A 1 195 ? 1.416 -2.773 12.550 1.00 85.56 195 SER A C 1
ATOM 1601 O O . SER A 1 195 ? 1.395 -1.553 12.730 1.00 85.56 195 SER A O 1
ATOM 1603 N N . ASP A 1 196 ? 2.384 -3.381 11.866 1.00 83.31 196 ASP A N 1
ATOM 1604 C CA . ASP A 1 196 ? 3.527 -2.685 11.277 1.00 83.31 196 ASP A CA 1
ATOM 1605 C C . ASP A 1 196 ? 3.074 -1.704 10.186 1.00 83.31 196 ASP A C 1
ATOM 1607 O O . ASP A 1 196 ? 3.481 -0.538 10.200 1.00 83.31 196 ASP A O 1
ATOM 1611 N N . SER A 1 197 ? 2.143 -2.113 9.314 1.00 86.81 197 SER A N 1
ATOM 1612 C CA . SER A 1 197 ? 1.538 -1.203 8.334 1.00 86.81 197 SER A CA 1
ATOM 1613 C C . SER A 1 197 ? 0.843 -0.019 8.995 1.00 86.81 197 SER A C 1
ATOM 1615 O O . SER A 1 197 ? 1.012 1.117 8.555 1.00 86.81 197 SER A O 1
ATOM 1617 N N . ARG A 1 198 ? 0.114 -0.221 10.099 1.00 89.44 198 ARG A N 1
ATOM 1618 C CA . ARG A 1 198 ? -0.491 0.896 10.841 1.00 89.44 198 ARG A CA 1
ATOM 1619 C C . ARG A 1 198 ? 0.549 1.836 11.431 1.00 89.44 198 ARG A C 1
ATOM 1621 O O . ARG A 1 198 ? 0.335 3.045 11.394 1.00 89.44 198 ARG A O 1
ATOM 1628 N N . LEU A 1 199 ? 1.660 1.333 11.963 1.00 86.56 199 LEU A N 1
ATOM 1629 C CA . LEU A 1 199 ? 2.734 2.194 12.469 1.00 86.56 199 LEU A CA 1
ATOM 1630 C C . LEU A 1 199 ? 3.311 3.076 11.355 1.00 86.56 199 LEU A C 1
ATOM 1632 O O . LEU A 1 199 ? 3.481 4.279 11.561 1.00 86.56 199 LEU A O 1
ATOM 1636 N N . VAL A 1 200 ? 3.551 2.503 10.172 1.00 86.00 200 VAL A N 1
ATOM 1637 C CA . VAL A 1 200 ? 4.088 3.226 9.009 1.00 86.00 200 VAL A CA 1
ATOM 1638 C C . VAL A 1 200 ? 3.090 4.250 8.462 1.00 86.00 200 VAL A C 1
ATOM 1640 O O . VAL A 1 200 ? 3.443 5.414 8.269 1.00 86.00 200 VAL A O 1
ATOM 1643 N N . LEU A 1 201 ? 1.828 3.857 8.268 1.00 88.38 201 LEU A N 1
ATOM 1644 C CA . LEU A 1 201 ? 0.779 4.737 7.736 1.00 88.38 201 LEU A CA 1
ATOM 1645 C C . LEU A 1 201 ? 0.414 5.887 8.682 1.00 88.38 201 LEU A C 1
ATOM 1647 O O . LEU A 1 201 ? -0.113 6.910 8.247 1.00 88.38 201 LEU A O 1
ATOM 1651 N N . ASN A 1 202 ? 0.680 5.728 9.981 1.00 86.00 202 ASN A N 1
ATOM 1652 C CA . ASN A 1 202 ? 0.499 6.787 10.971 1.00 86.00 202 ASN A CA 1
ATOM 1653 C C . ASN A 1 202 ? 1.770 7.613 11.221 1.00 86.00 202 ASN A C 1
ATOM 1655 O O . ASN A 1 202 ? 1.721 8.563 11.996 1.00 86.00 202 ASN A O 1
ATOM 1659 N N . GLY A 1 203 ? 2.891 7.279 10.572 1.00 81.62 203 GLY A N 1
ATOM 1660 C CA . GLY A 1 203 ? 4.167 7.974 10.744 1.00 81.62 203 GLY A CA 1
ATOM 1661 C C . GLY A 1 203 ? 4.776 7.817 12.140 1.00 81.62 203 GLY A C 1
ATOM 1662 O O . GLY A 1 203 ? 5.457 8.718 12.620 1.00 81.62 203 GLY A O 1
ATOM 1663 N N . LEU A 1 204 ? 4.504 6.694 12.810 1.00 77.00 204 LEU A N 1
ATOM 1664 C CA . LEU A 1 204 ? 4.893 6.441 14.205 1.00 77.00 204 LEU A CA 1
ATOM 1665 C C . LEU A 1 204 ? 6.006 5.403 14.356 1.00 77.00 204 LEU A C 1
ATOM 1667 O O . LEU A 1 204 ? 6.373 5.056 15.479 1.00 77.00 204 LEU A O 1
ATOM 1671 N N . ARG A 1 205 ? 6.551 4.889 13.250 1.00 68.44 205 ARG A N 1
ATOM 1672 C CA . ARG A 1 205 ? 7.739 4.036 13.301 1.00 68.44 205 ARG A CA 1
ATOM 1673 C C . ARG A 1 205 ? 8.951 4.910 13.641 1.00 68.44 205 ARG A C 1
ATOM 1675 O O . ARG A 1 205 ? 9.309 5.806 12.881 1.00 68.44 205 ARG A O 1
ATOM 1682 N N . GLU A 1 206 ? 9.520 4.700 14.827 1.00 55.78 206 GLU A N 1
ATOM 1683 C CA . GLU A 1 206 ? 10.548 5.578 15.397 1.00 55.78 206 GLU A CA 1
ATOM 1684 C C . GLU A 1 206 ? 11.898 5.501 14.667 1.00 55.78 206 GLU A C 1
ATOM 1686 O O . GLU A 1 206 ? 12.326 4.438 14.214 1.00 55.78 206 GLU A O 1
ATOM 1691 N N . ARG A 1 207 ? 12.591 6.651 14.633 1.00 49.25 207 ARG A N 1
ATOM 1692 C CA . ARG A 1 207 ? 14.000 6.813 14.245 1.00 49.25 207 ARG A CA 1
ATOM 1693 C C . ARG A 1 207 ? 14.932 6.252 15.327 1.00 49.25 207 ARG A C 1
ATOM 1695 O O . ARG A 1 207 ? 15.726 7.000 15.887 1.00 49.25 207 ARG A O 1
ATOM 1702 N N . ASP A 1 208 ? 14.881 4.960 15.616 1.00 44.81 208 ASP A N 1
ATOM 1703 C CA . ASP A 1 208 ? 16.101 4.351 16.150 1.00 44.81 208 ASP A CA 1
ATOM 1704 C C . ASP A 1 208 ? 17.013 4.113 14.962 1.00 44.81 208 ASP A C 1
ATOM 1706 O O . ASP A 1 208 ? 16.587 3.512 13.975 1.00 44.81 208 ASP A O 1
ATOM 1710 N N . GLN A 1 209 ? 18.185 4.749 15.038 1.00 41.72 209 GLN A N 1
ATOM 1711 C CA . GLN A 1 209 ? 19.284 4.770 14.077 1.00 41.72 209 GLN A CA 1
ATOM 1712 C C . GLN A 1 209 ? 19.005 3.879 12.850 1.00 41.72 209 GLN A C 1
ATOM 1714 O O . GLN A 1 209 ? 19.213 2.670 12.921 1.00 41.72 209 GLN A O 1
ATOM 1719 N N . HIS A 1 210 ? 18.544 4.511 11.753 1.00 44.25 210 HIS A N 1
ATOM 1720 C CA . HIS A 1 210 ? 18.411 4.000 10.368 1.00 44.25 210 HIS A CA 1
ATOM 1721 C C . HIS A 1 210 ? 17.014 3.730 9.742 1.00 44.25 210 HIS A C 1
ATOM 1723 O O . HIS A 1 210 ? 16.989 3.574 8.527 1.00 44.25 210 HIS A O 1
ATOM 1729 N N . SER A 1 211 ? 15.842 3.810 10.406 1.00 51.28 211 SER A N 1
ATOM 1730 C CA . SER A 1 211 ? 14.558 3.661 9.646 1.00 51.28 211 SER A CA 1
ATOM 1731 C C . SER A 1 211 ? 13.249 4.232 10.253 1.00 51.28 211 SER A C 1
ATOM 1733 O O . SER A 1 211 ? 12.379 3.463 10.661 1.00 51.28 211 SER A O 1
ATOM 1735 N N . ALA A 1 212 ? 13.020 5.554 10.239 1.00 56.31 212 ALA A N 1
ATOM 1736 C CA . ALA A 1 212 ? 11.652 6.073 10.195 1.00 56.31 212 ALA A CA 1
ATOM 1737 C C . ALA A 1 212 ? 11.149 5.957 8.760 1.00 56.31 212 ALA A C 1
ATOM 1739 O O . ALA A 1 212 ? 11.738 6.500 7.825 1.00 56.31 212 ALA A O 1
ATOM 1740 N N . GLN A 1 213 ? 10.071 5.200 8.609 1.00 70.12 213 GLN A N 1
ATOM 1741 C CA . GLN A 1 213 ? 9.375 5.043 7.350 1.00 70.12 213 GLN A CA 1
ATOM 1742 C C . GLN A 1 213 ? 7.971 5.587 7.516 1.00 70.12 213 GLN A C 1
ATOM 1744 O O . GLN A 1 213 ? 7.250 5.215 8.445 1.00 70.12 213 GLN A O 1
ATOM 1749 N N . ILE A 1 214 ? 7.599 6.463 6.596 1.00 81.56 214 ILE A N 1
ATOM 1750 C CA . ILE A 1 214 ? 6.245 6.981 6.481 1.00 81.56 214 ILE A CA 1
ATOM 1751 C C . ILE A 1 214 ? 5.755 6.573 5.103 1.00 81.56 214 ILE A C 1
ATOM 1753 O O . ILE A 1 214 ? 6.483 6.734 4.122 1.00 81.56 214 ILE A O 1
ATOM 1757 N N . ALA A 1 215 ? 4.540 6.042 5.027 1.00 88.25 215 ALA A N 1
ATOM 1758 C CA . ALA A 1 215 ? 3.853 5.814 3.765 1.00 88.25 215 ALA A CA 1
ATOM 1759 C C . ALA A 1 215 ? 2.481 6.488 3.807 1.00 88.25 215 ALA A C 1
ATOM 1761 O O . ALA A 1 215 ? 1.818 6.515 4.843 1.00 88.25 215 ALA A O 1
ATOM 1762 N N . SER A 1 216 ? 2.051 7.047 2.682 1.00 91.31 216 SER A N 1
ATOM 1763 C CA . SER A 1 216 ? 0.712 7.611 2.534 1.00 91.31 216 SER A CA 1
ATOM 1764 C C . SER A 1 216 ? 0.129 7.240 1.182 1.00 91.31 216 SER A C 1
ATOM 1766 O O . SER A 1 216 ? 0.813 7.314 0.161 1.00 91.31 216 SER A O 1
ATOM 1768 N N . PHE A 1 217 ? -1.143 6.862 1.200 1.00 95.25 217 PHE A N 1
ATOM 1769 C CA . PHE A 1 217 ? -1.910 6.499 0.018 1.00 95.25 217 PHE A CA 1
ATOM 1770 C C . PHE A 1 217 ? -2.734 7.695 -0.442 1.00 95.25 217 PHE A C 1
ATOM 1772 O O . PHE A 1 217 ? -3.159 8.512 0.381 1.00 95.25 217 PHE A O 1
ATOM 1779 N N . ARG A 1 218 ? -2.952 7.827 -1.750 1.00 95.81 218 ARG A N 1
ATOM 1780 C CA . ARG A 1 218 ? -3.692 8.947 -2.336 1.00 95.81 218 ARG A CA 1
ATOM 1781 C C . ARG A 1 218 ? -4.606 8.495 -3.461 1.00 95.81 218 ARG A C 1
ATOM 1783 O O . ARG A 1 218 ? -4.199 7.711 -4.309 1.00 95.81 218 ARG A O 1
ATOM 1790 N N . TYR A 1 219 ? -5.814 9.040 -3.490 1.00 96.06 219 TYR A N 1
ATOM 1791 C CA . TYR A 1 219 ? -6.744 8.874 -4.602 1.00 96.06 219 TYR A CA 1
ATOM 1792 C C . TYR A 1 219 ? -6.262 9.722 -5.785 1.00 96.06 219 TYR A C 1
ATOM 1794 O O . TYR A 1 219 ? -6.031 10.923 -5.607 1.00 96.06 219 TYR A O 1
ATOM 1802 N N . ILE A 1 220 ? -6.086 9.117 -6.966 1.00 94.62 220 ILE A N 1
ATOM 1803 C CA . ILE A 1 220 ? -5.663 9.841 -8.176 1.00 94.62 220 ILE A CA 1
ATOM 1804 C C . ILE A 1 220 ? -6.803 9.918 -9.181 1.00 94.62 220 ILE A C 1
ATOM 1806 O O . ILE A 1 220 ? -7.271 11.020 -9.442 1.00 94.62 220 ILE A O 1
ATOM 1810 N N . ALA A 1 221 ? -7.252 8.789 -9.729 1.00 93.06 221 ALA A N 1
ATOM 1811 C CA . ALA A 1 221 ? -8.311 8.765 -10.735 1.00 93.06 221 ALA A CA 1
ATOM 1812 C C . ALA A 1 221 ? -8.973 7.392 -10.837 1.00 93.06 221 ALA A C 1
ATOM 1814 O O . ALA A 1 221 ? -8.408 6.392 -10.410 1.00 93.06 221 ALA A O 1
ATOM 1815 N N . ARG A 1 222 ? -10.157 7.346 -11.436 1.00 92.31 222 ARG A N 1
ATOM 1816 C CA . ARG A 1 222 ? -10.808 6.136 -11.931 1.00 92.31 222 ARG A CA 1
ATOM 1817 C C . ARG A 1 222 ? -10.824 6.206 -13.449 1.00 92.31 222 ARG A C 1
ATOM 1819 O O . ARG A 1 222 ? -11.225 7.232 -13.991 1.00 92.31 222 ARG A O 1
ATOM 1826 N N . LEU A 1 223 ? -10.401 5.132 -14.096 1.00 89.81 223 LEU A N 1
ATOM 1827 C CA . LEU A 1 223 ? -10.316 5.000 -15.542 1.00 89.81 223 LEU A CA 1
ATOM 1828 C C . LEU A 1 223 ? -11.344 3.978 -16.023 1.00 89.81 223 LEU A C 1
ATOM 1830 O O . LEU A 1 223 ? -11.565 2.962 -15.365 1.00 89.81 223 LEU A O 1
ATOM 1834 N N . GLN A 1 224 ? -11.949 4.247 -17.175 1.00 84.25 224 GLN A N 1
ATOM 1835 C CA . GLN A 1 224 ? -12.747 3.260 -17.896 1.00 84.25 224 GLN A CA 1
ATOM 1836 C C . GLN A 1 224 ? -11.850 2.613 -18.954 1.00 84.25 224 GLN A C 1
ATOM 1838 O O . GLN A 1 224 ? -11.746 3.133 -20.060 1.00 84.25 224 GLN A O 1
ATOM 1843 N N . ILE A 1 225 ? -11.140 1.547 -18.576 1.00 85.31 225 ILE A N 1
ATOM 1844 C CA . ILE A 1 225 ? -10.301 0.765 -19.505 1.00 85.31 225 ILE A CA 1
ATOM 1845 C C . ILE A 1 225 ? -11.097 -0.427 -20.046 1.00 85.31 225 ILE A C 1
ATOM 1847 O O . ILE A 1 225 ? -11.074 -0.696 -21.240 1.00 85.31 225 ILE A O 1
ATOM 1851 N N . ARG A 1 226 ? -11.855 -1.107 -19.175 1.00 84.06 226 ARG A N 1
ATOM 1852 C CA . ARG A 1 226 ? -12.791 -2.179 -19.535 1.00 84.06 226 ARG A CA 1
ATOM 1853 C C . ARG A 1 226 ? -14.099 -2.049 -18.761 1.00 84.06 226 ARG A C 1
ATOM 1855 O O . ARG A 1 226 ? -14.141 -1.454 -17.683 1.00 84.06 226 ARG A O 1
ATOM 1862 N N . ASP A 1 227 ? -15.155 -2.653 -19.297 1.00 85.31 227 ASP A N 1
ATOM 1863 C CA . ASP A 1 227 ? -16.500 -2.592 -18.716 1.00 85.31 227 ASP A CA 1
ATOM 1864 C C . ASP A 1 227 ? -16.739 -3.613 -17.597 1.00 85.31 227 ASP A C 1
ATOM 1866 O O . ASP A 1 227 ? -17.576 -3.388 -16.719 1.00 85.31 227 ASP A O 1
ATOM 1870 N N . ASP A 1 228 ? -15.983 -4.706 -17.579 1.00 87.44 228 ASP A N 1
ATOM 1871 C CA . ASP A 1 228 ? -16.090 -5.806 -16.616 1.00 87.44 228 ASP A CA 1
ATOM 1872 C C . ASP A 1 228 ? -15.372 -5.532 -15.284 1.00 87.44 228 ASP A C 1
ATOM 1874 O O . ASP A 1 228 ? -15.744 -6.097 -14.252 1.00 87.44 228 ASP A O 1
ATOM 1878 N N . CYS A 1 229 ? -14.430 -4.590 -15.254 1.00 91.75 229 CYS A N 1
ATOM 1879 C CA . CYS A 1 229 ? -13.680 -4.213 -14.059 1.00 91.75 229 CYS A CA 1
ATOM 1880 C C . CYS A 1 229 ? -13.861 -2.737 -13.672 1.00 91.75 229 CYS A C 1
ATOM 1882 O O . CYS A 1 229 ? -14.638 -1.990 -14.272 1.00 91.75 229 CYS A O 1
ATOM 1884 N N . TYR A 1 230 ? -13.210 -2.331 -12.586 1.00 93.50 230 TYR A N 1
ATOM 1885 C CA . TYR A 1 230 ? -12.976 -0.936 -12.239 1.00 93.50 230 TYR A CA 1
ATOM 1886 C C . TYR A 1 230 ? -11.474 -0.693 -12.184 1.00 93.50 230 TYR A C 1
ATOM 1888 O O . TYR A 1 230 ? -10.795 -1.240 -11.315 1.00 93.50 230 TYR A O 1
ATOM 1896 N N . SER A 1 231 ? -10.970 0.161 -13.067 1.00 93.94 231 SER A N 1
ATOM 1897 C CA . SER A 1 231 ? -9.568 0.571 -13.066 1.00 93.94 231 SER A CA 1
ATOM 1898 C C . SER A 1 231 ? -9.403 1.858 -12.264 1.00 93.94 231 SER A C 1
ATOM 1900 O O . SER A 1 231 ? -10.096 2.849 -12.502 1.00 93.94 231 SER A O 1
ATOM 1902 N N . VAL A 1 232 ? -8.485 1.879 -11.303 1.00 95.12 232 VAL A N 1
ATOM 1903 C CA . VAL A 1 232 ? -8.173 3.071 -10.507 1.00 95.12 232 VAL A CA 1
ATOM 1904 C C . VAL A 1 232 ? -6.677 3.339 -10.481 1.00 95.12 232 VAL A C 1
ATOM 1906 O O . VAL A 1 232 ? -5.859 2.437 -10.329 1.00 95.12 232 VAL A O 1
ATOM 1909 N N . LEU A 1 233 ? -6.330 4.616 -10.583 1.00 95.31 233 LEU A N 1
ATOM 1910 C CA . LEU A 1 233 ? -5.014 5.130 -10.263 1.00 95.31 233 LEU A CA 1
ATOM 1911 C C . LEU A 1 233 ? -4.985 5.553 -8.796 1.00 95.31 233 LEU A C 1
ATOM 1913 O O . LEU A 1 233 ? -5.797 6.381 -8.359 1.00 95.31 233 LEU A O 1
ATOM 1917 N N . PHE A 1 234 ? -4.008 5.055 -8.047 1.00 96.75 234 PHE A N 1
ATOM 1918 C CA . PHE A 1 234 ? -3.713 5.540 -6.701 1.00 96.75 234 PHE A CA 1
ATOM 1919 C C . PHE A 1 234 ? -2.220 5.799 -6.523 1.00 96.75 234 PHE A C 1
ATOM 1921 O O . PHE A 1 234 ? -1.369 5.179 -7.153 1.00 96.75 234 PHE A O 1
ATOM 1928 N N . GLY A 1 235 ? -1.901 6.759 -5.664 1.00 94.81 235 GLY A N 1
ATOM 1929 C CA . GLY A 1 235 ? -0.534 7.147 -5.360 1.00 94.81 235 GLY A CA 1
ATOM 1930 C C . GLY A 1 235 ? -0.069 6.575 -4.033 1.00 94.81 235 GLY A C 1
ATOM 1931 O O . GLY A 1 235 ? -0.825 6.586 -3.064 1.00 94.81 235 GLY A O 1
ATOM 1932 N N . VAL A 1 236 ? 1.191 6.164 -3.961 1.00 92.69 236 VAL A N 1
ATOM 1933 C CA . VAL A 1 236 ? 1.897 5.816 -2.730 1.00 92.69 236 VAL A CA 1
ATOM 1934 C C . VAL A 1 236 ? 3.113 6.716 -2.621 1.00 92.69 236 VAL A C 1
ATOM 1936 O O . VAL A 1 236 ? 4.037 6.623 -3.428 1.00 92.69 236 VAL A O 1
ATOM 1939 N N . LYS A 1 237 ? 3.104 7.592 -1.615 1.00 89.31 237 LYS A N 1
ATOM 1940 C CA . LYS A 1 237 ? 4.295 8.343 -1.215 1.00 89.31 237 LYS A CA 1
ATOM 1941 C C . LYS A 1 237 ? 4.937 7.640 -0.036 1.00 89.31 237 LYS A C 1
ATOM 1943 O O . LYS A 1 237 ? 4.276 7.520 0.998 1.00 89.31 237 LYS A O 1
ATOM 1948 N N . SER A 1 238 ? 6.190 7.219 -0.161 1.00 82.56 238 SER A N 1
ATOM 1949 C CA . SER A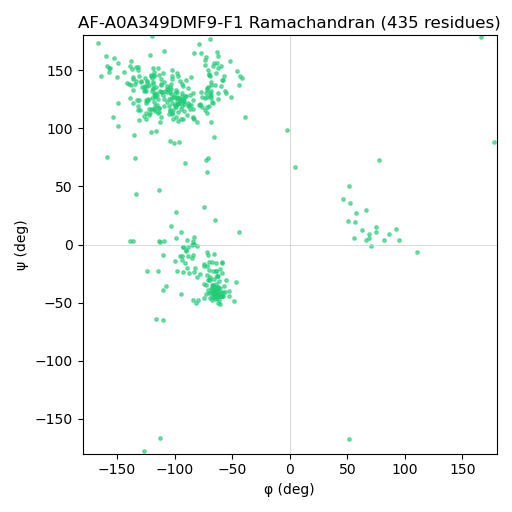 1 238 ? 6.978 6.707 0.957 1.00 82.56 238 SER A CA 1
ATOM 1950 C C . SER A 1 238 ? 8.303 7.444 1.099 1.00 82.56 238 SER A C 1
ATOM 1952 O O . SER A 1 238 ? 8.985 7.717 0.111 1.00 82.56 238 SER A O 1
ATOM 1954 N N . ILE A 1 239 ? 8.638 7.773 2.345 1.00 75.62 239 ILE A N 1
ATOM 1955 C CA . ILE A 1 239 ? 9.886 8.424 2.744 1.00 75.62 239 ILE A CA 1
ATOM 1956 C C . ILE A 1 239 ? 10.594 7.481 3.711 1.00 75.62 239 ILE A C 1
ATOM 1958 O O . ILE A 1 239 ? 9.988 7.070 4.707 1.00 75.62 239 ILE A O 1
ATOM 1962 N N . THR A 1 240 ? 11.854 7.151 3.429 1.00 70.62 240 THR A N 1
ATOM 1963 C CA . THR A 1 240 ? 12.725 6.391 4.339 1.00 70.62 240 THR A CA 1
ATOM 1964 C C . THR A 1 240 ? 13.830 7.281 4.922 1.00 70.62 240 THR A C 1
ATOM 1966 O O . THR A 1 240 ? 14.070 8.390 4.451 1.00 70.62 240 THR A O 1
ATOM 1969 N N . ASN A 1 241 ? 14.520 6.801 5.961 1.00 57.91 241 ASN A N 1
ATOM 1970 C CA . ASN A 1 241 ? 15.568 7.546 6.675 1.00 57.91 241 ASN A CA 1
ATOM 1971 C C . ASN A 1 241 ? 16.835 7.868 5.866 1.00 57.91 241 ASN A C 1
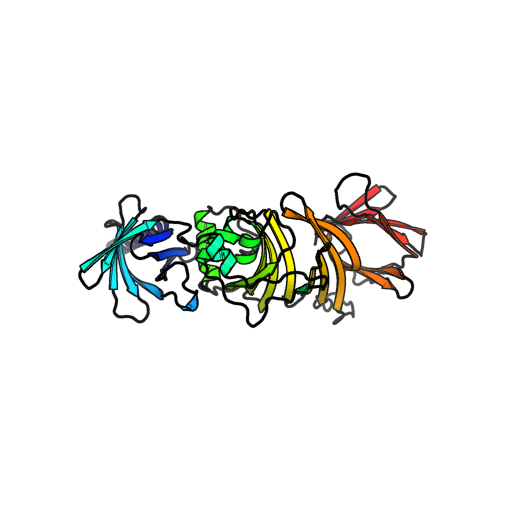ATOM 1973 O O . ASN A 1 241 ? 17.683 8.581 6.390 1.00 57.91 241 ASN A O 1
ATOM 1977 N N . HIS A 1 242 ? 17.008 7.337 4.656 1.00 57.94 242 HIS A N 1
ATOM 1978 C CA . HIS A 1 242 ? 18.126 7.695 3.764 1.00 57.94 242 HIS A CA 1
ATOM 1979 C C . HIS A 1 242 ? 17.670 8.719 2.716 1.00 57.94 242 HIS A C 1
ATOM 1981 O O . HIS A 1 242 ? 18.113 8.686 1.578 1.00 57.94 242 HIS A O 1
ATOM 1987 N N . ASP A 1 243 ? 16.663 9.529 3.070 1.00 58.91 243 ASP A N 1
ATOM 1988 C CA . ASP A 1 243 ? 15.971 10.468 2.185 1.00 58.91 243 ASP A CA 1
ATOM 1989 C C . ASP A 1 243 ? 15.478 9.856 0.864 1.00 58.91 243 ASP A C 1
ATOM 1991 O O . ASP A 1 243 ? 15.142 10.588 -0.071 1.00 58.91 243 ASP A O 1
ATOM 1995 N N . ILE A 1 244 ? 15.335 8.522 0.813 1.00 65.94 244 ILE A N 1
ATOM 1996 C CA . ILE A 1 244 ? 14.751 7.850 -0.339 1.00 65.94 244 ILE A CA 1
ATOM 1997 C C . ILE A 1 244 ? 13.285 8.235 -0.374 1.00 65.94 244 ILE A C 1
ATOM 1999 O O . ILE A 1 244 ? 12.467 7.777 0.434 1.00 65.94 244 ILE A O 1
ATOM 2003 N N . LYS A 1 245 ? 12.969 9.110 -1.320 1.00 74.62 245 LYS A N 1
ATOM 2004 C CA . LYS A 1 245 ? 11.615 9.559 -1.600 1.00 74.62 245 LYS A CA 1
ATOM 2005 C C . LYS A 1 245 ? 11.124 8.748 -2.776 1.00 74.62 245 LYS A C 1
ATOM 2007 O O . LYS A 1 245 ? 11.707 8.768 -3.859 1.00 74.62 245 LYS A O 1
ATOM 2012 N N . THR A 1 246 ? 10.061 8.001 -2.527 1.00 80.94 246 THR A N 1
ATOM 2013 C CA . THR A 1 246 ? 9.383 7.214 -3.548 1.00 80.94 246 THR A CA 1
ATOM 2014 C C . THR A 1 246 ? 7.970 7.739 -3.692 1.00 80.94 246 THR A C 1
ATOM 2016 O O . THR A 1 246 ? 7.183 7.684 -2.752 1.00 80.94 246 THR A O 1
ATOM 2019 N N . ASP A 1 247 ? 7.658 8.252 -4.872 1.00 88.94 247 ASP A N 1
ATOM 2020 C CA . ASP A 1 247 ? 6.313 8.654 -5.259 1.00 88.94 247 ASP A CA 1
ATOM 2021 C C . ASP A 1 247 ? 5.894 7.752 -6.414 1.00 88.94 247 ASP A C 1
ATOM 2023 O O . ASP A 1 247 ? 6.266 8.012 -7.554 1.00 88.94 247 ASP A O 1
ATOM 2027 N N . ARG A 1 248 ? 5.142 6.686 -6.127 1.00 91.56 248 ARG A N 1
ATOM 2028 C CA . ARG A 1 248 ? 4.647 5.737 -7.135 1.00 91.56 248 ARG A CA 1
ATOM 2029 C C . ARG A 1 248 ? 3.157 5.928 -7.378 1.00 91.56 248 ARG A C 1
ATOM 2031 O O . ARG A 1 248 ? 2.387 6.013 -6.430 1.00 91.56 248 ARG A O 1
ATOM 2038 N N . THR A 1 249 ? 2.756 5.962 -8.635 1.00 94.62 249 THR A N 1
ATOM 2039 C CA . THR A 1 249 ? 1.376 5.860 -9.097 1.00 94.62 249 THR A CA 1
ATOM 2040 C C . THR A 1 249 ? 1.165 4.440 -9.608 1.00 94.62 249 THR A C 1
ATOM 2042 O O . THR A 1 249 ? 1.872 3.993 -10.511 1.00 94.62 249 THR A O 1
ATOM 2045 N N . TYR A 1 250 ? 0.198 3.746 -9.023 1.00 95.00 250 TYR A N 1
ATOM 2046 C CA . TYR A 1 250 ? -0.204 2.405 -9.417 1.00 95.00 250 TYR A CA 1
ATOM 2047 C C . TYR A 1 250 ? -1.490 2.457 -10.231 1.00 95.00 250 TYR A C 1
ATOM 2049 O O . TYR A 1 250 ? -2.366 3.268 -9.923 1.00 95.00 250 TYR A O 1
ATOM 2057 N N . LEU A 1 251 ? -1.610 1.568 -11.211 1.00 94.81 251 LEU A N 1
ATOM 2058 C CA . LEU A 1 251 ? -2.867 1.199 -11.845 1.00 94.81 251 LEU A CA 1
ATOM 2059 C C . LEU A 1 251 ? -3.336 -0.108 -11.222 1.00 94.81 251 LEU A C 1
ATOM 2061 O O . LEU A 1 251 ? -2.623 -1.103 -11.283 1.00 94.81 251 LEU A O 1
ATOM 2065 N N . ALA A 1 252 ? -4.519 -0.091 -10.618 1.00 96.12 252 ALA A N 1
ATOM 2066 C CA . ALA A 1 252 ? -5.156 -1.276 -10.070 1.00 96.12 252 ALA A CA 1
ATOM 2067 C C . ALA A 1 252 ? -6.485 -1.545 -10.755 1.00 96.12 252 ALA A C 1
ATOM 2069 O O . ALA A 1 252 ? -7.312 -0.641 -10.882 1.00 96.12 252 ALA A O 1
ATOM 2070 N N . ASN A 1 253 ? -6.709 -2.803 -11.106 1.00 95.56 253 ASN A N 1
ATOM 2071 C CA . ASN A 1 253 ? -7.988 -3.286 -11.593 1.00 95.56 253 ASN A CA 1
ATOM 2072 C C . ASN A 1 253 ? -8.689 -4.061 -10.485 1.00 95.56 253 ASN A C 1
ATOM 2074 O O . ASN A 1 253 ? -8.104 -4.944 -9.862 1.00 95.56 253 ASN A O 1
ATOM 2078 N N . PHE A 1 254 ? -9.955 -3.737 -10.258 1.00 96.50 254 PHE A N 1
ATOM 2079 C CA . PHE A 1 254 ? -10.813 -4.407 -9.293 1.00 96.50 254 PHE A CA 1
ATOM 2080 C C . PHE A 1 254 ? -12.000 -5.058 -9.985 1.00 96.50 254 PHE A C 1
ATOM 2082 O O . PHE A 1 254 ? -12.569 -4.492 -10.921 1.00 96.50 254 PHE A O 1
ATOM 2089 N N . SER A 1 255 ? -12.433 -6.207 -9.479 1.00 94.81 255 SER A N 1
ATOM 2090 C CA . SER A 1 255 ? -13.718 -6.789 -9.852 1.00 94.81 255 SER A CA 1
ATOM 2091 C C . SER A 1 255 ? -14.865 -5.859 -9.434 1.00 94.81 255 SER A C 1
ATOM 2093 O O . SER A 1 255 ? -14.710 -4.981 -8.576 1.00 94.81 255 SER A O 1
ATOM 2095 N N . LYS A 1 256 ? -16.073 -6.094 -9.959 1.00 91.19 256 LYS A N 1
ATOM 2096 C CA . LYS A 1 256 ? -17.273 -5.373 -9.495 1.00 91.19 256 LYS A CA 1
ATOM 2097 C C . LYS A 1 256 ? -17.580 -5.594 -8.006 1.00 91.19 256 LYS A C 1
ATOM 2099 O O . LYS A 1 256 ? -18.258 -4.769 -7.400 1.00 91.19 256 LYS A O 1
ATOM 2104 N N . THR A 1 257 ? -17.062 -6.670 -7.409 1.00 91.94 257 THR A N 1
ATOM 2105 C CA . THR A 1 257 ? -17.210 -6.989 -5.979 1.00 91.94 257 THR A CA 1
ATOM 2106 C C . THR A 1 257 ? -16.098 -6.402 -5.102 1.00 91.94 257 THR A C 1
ATOM 2108 O O . THR A 1 257 ? -16.193 -6.479 -3.879 1.00 91.94 257 THR A O 1
ATOM 2111 N N . GLY A 1 258 ? -15.074 -5.776 -5.695 1.00 93.50 258 GLY A N 1
ATOM 2112 C CA . GLY A 1 258 ? -13.979 -5.120 -4.975 1.00 93.50 258 GLY A CA 1
ATOM 2113 C C . GLY A 1 258 ? -12.751 -5.987 -4.710 1.00 93.50 258 GLY A C 1
ATOM 2114 O O . GLY A 1 258 ? -11.892 -5.593 -3.917 1.00 93.50 258 GLY A O 1
ATOM 2115 N N . GLN A 1 259 ? -12.648 -7.139 -5.374 1.00 95.38 259 GLN A N 1
ATOM 2116 C CA . GLN A 1 259 ? -11.446 -7.967 -5.355 1.00 95.38 259 GLN A CA 1
ATOM 2117 C C . GLN A 1 259 ? -10.381 -7.355 -6.268 1.00 95.38 259 GLN A C 1
ATOM 2119 O O . GLN A 1 259 ? -10.685 -7.021 -7.410 1.00 95.38 259 GLN A O 1
ATOM 2124 N N . LEU A 1 260 ? -9.148 -7.211 -5.784 1.00 95.12 260 LEU A N 1
ATOM 2125 C CA . LEU A 1 260 ? -8.018 -6.779 -6.608 1.00 95.12 260 LEU A CA 1
ATOM 2126 C C . LEU A 1 260 ? -7.668 -7.878 -7.624 1.00 95.12 260 LEU A C 1
ATOM 2128 O O . LEU A 1 260 ? -7.461 -9.028 -7.242 1.00 95.12 260 LEU A O 1
ATOM 2132 N N . MET A 1 261 ? -7.629 -7.521 -8.907 1.00 93.75 261 MET A N 1
ATOM 2133 C CA . MET A 1 261 ? -7.382 -8.440 -10.027 1.00 93.75 261 MET A CA 1
ATOM 2134 C C . MET A 1 261 ? -5.996 -8.247 -10.641 1.00 93.75 261 MET A C 1
ATOM 2136 O O . MET A 1 261 ? -5.361 -9.222 -11.019 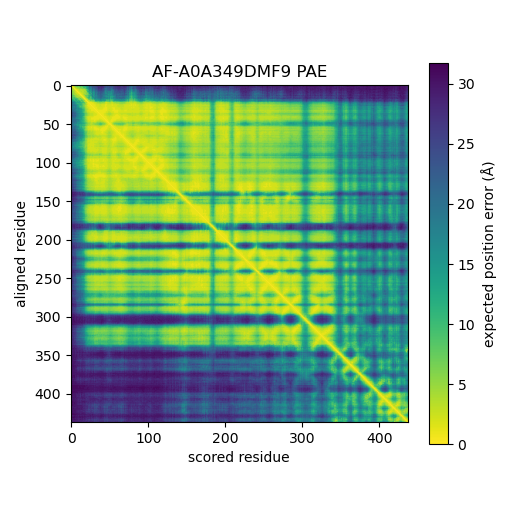1.00 93.75 261 MET A O 1
ATOM 2140 N N . GLY A 1 262 ? -5.505 -7.008 -10.695 1.00 91.56 262 GLY A N 1
ATOM 2141 C CA . GLY A 1 262 ? -4.174 -6.682 -11.205 1.00 91.56 262 GLY A CA 1
ATOM 2142 C C . GLY A 1 262 ? -3.675 -5.358 -10.643 1.00 91.56 262 GLY A C 1
ATOM 2143 O O . GLY A 1 262 ? -4.483 -4.490 -10.298 1.00 91.56 262 GLY A O 1
ATOM 2144 N N . LEU A 1 263 ? -2.355 -5.211 -10.535 1.00 93.44 263 LEU A N 1
ATOM 2145 C CA . LEU A 1 263 ? -1.700 -4.041 -9.960 1.00 93.44 263 LEU A CA 1
ATOM 2146 C C . LEU A 1 263 ? -0.340 -3.813 -10.626 1.00 93.44 263 LEU A C 1
ATOM 2148 O O . LEU A 1 263 ? 0.528 -4.664 -10.512 1.00 93.44 263 LEU A O 1
ATOM 2152 N N . GLU A 1 264 ? -0.126 -2.645 -11.234 1.00 92.25 264 GLU A N 1
ATOM 2153 C CA . GLU A 1 264 ? 1.163 -2.298 -11.854 1.00 92.25 264 GLU A CA 1
ATOM 2154 C C . GLU A 1 264 ? 1.612 -0.870 -11.550 1.00 92.25 264 GLU A C 1
ATOM 2156 O O . GLU A 1 264 ? 0.797 0.040 -11.358 1.00 92.25 264 GLU A O 1
ATOM 2161 N N . VAL A 1 265 ? 2.931 -0.650 -11.532 1.00 90.69 265 VAL A N 1
ATOM 2162 C CA . VAL A 1 265 ? 3.519 0.689 -11.371 1.00 90.69 265 VAL A CA 1
ATOM 2163 C C . VAL A 1 265 ? 3.564 1.387 -12.724 1.00 90.69 265 VAL A C 1
ATOM 2165 O O . VAL A 1 265 ? 4.406 1.101 -13.567 1.00 90.69 265 VAL A O 1
ATOM 2168 N N . VAL A 1 266 ? 2.702 2.383 -12.898 1.00 91.75 266 VAL A N 1
ATOM 2169 C CA . VAL A 1 266 ? 2.550 3.103 -14.171 1.00 91.75 266 VAL A CA 1
ATOM 2170 C C . VAL A 1 266 ? 3.072 4.541 -14.120 1.00 91.75 266 VAL A C 1
ATOM 2172 O O . VAL A 1 266 ? 3.189 5.208 -15.140 1.00 91.75 266 VAL A O 1
ATOM 2175 N N . GLY A 1 267 ? 3.427 5.046 -12.940 1.00 90.38 267 GLY A N 1
ATOM 2176 C CA . GLY A 1 267 ? 4.099 6.335 -12.779 1.00 90.38 267 GLY A CA 1
ATOM 2177 C C . GLY A 1 267 ? 4.987 6.316 -11.548 1.00 90.38 267 GLY A C 1
ATOM 2178 O O . GLY A 1 267 ? 4.658 5.675 -10.555 1.00 90.38 267 GLY A O 1
ATOM 2179 N N . SER A 1 268 ? 6.142 6.976 -11.584 1.00 88.38 268 SER A N 1
ATOM 2180 C CA . SER A 1 268 ? 7.070 6.903 -10.457 1.00 88.38 268 SER A CA 1
ATOM 2181 C C . SER A 1 268 ? 8.122 7.997 -10.493 1.00 88.38 268 SER A C 1
ATOM 2183 O O . SER A 1 268 ? 8.643 8.343 -11.552 1.00 88.38 268 SER A O 1
ATOM 2185 N N . LEU A 1 269 ? 8.486 8.468 -9.307 1.00 86.50 269 LEU A N 1
ATOM 2186 C CA . LEU A 1 269 ? 9.706 9.208 -9.034 1.00 86.50 269 LEU A CA 1
ATOM 2187 C C . LEU A 1 269 ? 10.370 8.558 -7.817 1.00 86.50 269 LEU A C 1
ATOM 2189 O O . LEU A 1 269 ? 9.870 8.667 -6.697 1.00 86.50 269 LEU A O 1
ATOM 2193 N N . VAL A 1 270 ? 11.462 7.836 -8.049 1.00 81.19 270 VAL A N 1
ATOM 2194 C CA . VAL A 1 270 ? 12.298 7.238 -7.005 1.00 81.19 270 VAL A CA 1
ATOM 2195 C C . VAL A 1 270 ? 13.647 7.921 -7.059 1.00 81.19 270 VAL A C 1
ATOM 2197 O O . VAL A 1 270 ? 14.293 7.951 -8.104 1.00 81.19 270 VAL A O 1
ATOM 2200 N N . GLN A 1 271 ? 14.066 8.463 -5.928 1.00 75.00 271 GLN A N 1
ATOM 2201 C CA . GLN A 1 271 ? 15.374 9.071 -5.782 1.00 75.00 271 GLN A CA 1
ATOM 2202 C C . GLN A 1 271 ? 16.023 8.527 -4.520 1.00 75.00 271 GLN A C 1
ATOM 2204 O O . GLN A 1 271 ? 15.441 8.650 -3.445 1.00 75.00 271 GLN A O 1
ATOM 2209 N N . ASP A 1 272 ? 17.211 7.957 -4.669 1.00 71.19 272 ASP A N 1
ATOM 2210 C CA . ASP A 1 272 ? 18.166 7.720 -3.592 1.00 71.19 272 ASP A CA 1
ATOM 2211 C C . ASP A 1 272 ? 19.531 8.331 -3.967 1.00 71.19 272 ASP A C 1
ATOM 2213 O O . ASP A 1 272 ? 19.662 8.995 -5.002 1.00 71.19 272 ASP A O 1
ATOM 2217 N N . ASP A 1 273 ? 20.532 8.161 -3.105 1.00 66.25 273 ASP A N 1
ATOM 2218 C CA . ASP A 1 273 ? 21.860 8.762 -3.281 1.00 66.25 273 ASP A CA 1
ATOM 2219 C C . ASP A 1 273 ? 22.583 8.276 -4.551 1.00 66.25 273 ASP A C 1
ATOM 2221 O O . ASP A 1 273 ? 23.368 9.015 -5.151 1.00 66.25 273 ASP A O 1
ATOM 2225 N N . TYR A 1 274 ? 22.274 7.063 -5.013 1.00 64.00 274 TYR A N 1
ATOM 2226 C CA . TYR A 1 274 ? 22.986 6.375 -6.089 1.00 64.00 274 TYR A CA 1
ATOM 2227 C C . TYR A 1 274 ? 22.140 6.173 -7.342 1.00 64.00 274 TYR A C 1
ATOM 2229 O O . TYR A 1 274 ? 22.688 6.000 -8.433 1.00 64.00 274 TYR A O 1
ATOM 2237 N N . THR A 1 275 ? 20.819 6.180 -7.210 1.00 69.06 275 THR A N 1
ATOM 2238 C CA . THR A 1 275 ? 19.881 5.857 -8.273 1.00 69.06 275 THR A CA 1
ATOM 2239 C C . THR A 1 275 ? 18.744 6.863 -8.345 1.00 69.06 275 THR A C 1
ATOM 2241 O O . THR A 1 275 ? 18.162 7.304 -7.352 1.00 69.06 275 THR A O 1
ATOM 2244 N N . HIS A 1 276 ? 18.404 7.224 -9.575 1.00 81.50 276 HIS A N 1
ATOM 2245 C CA . HIS A 1 276 ? 17.244 8.037 -9.879 1.00 81.50 276 HIS A CA 1
ATOM 2246 C C . HIS A 1 276 ? 16.408 7.309 -10.919 1.00 81.50 276 HIS A C 1
ATOM 2248 O O . HIS A 1 276 ? 16.827 7.182 -12.065 1.00 81.50 276 HIS A O 1
ATOM 2254 N N . THR A 1 277 ? 15.236 6.820 -10.526 1.00 82.88 277 THR A N 1
ATOM 2255 C CA . THR A 1 277 ? 14.352 6.078 -11.425 1.00 82.88 277 THR A CA 1
ATOM 2256 C C . THR A 1 277 ? 13.034 6.810 -11.619 1.00 82.88 277 THR A C 1
ATOM 2258 O O . THR A 1 277 ? 12.329 7.124 -10.657 1.00 82.88 277 THR A O 1
ATOM 2261 N N . THR A 1 278 ? 12.667 7.035 -12.877 1.00 89.31 278 THR A N 1
ATOM 2262 C CA . THR A 1 278 ? 11.400 7.658 -13.266 1.00 89.31 278 THR A CA 1
ATOM 2263 C C . THR A 1 278 ? 10.575 6.708 -14.115 1.00 89.31 278 THR A C 1
ATOM 2265 O O . THR A 1 278 ? 11.115 6.032 -14.983 1.00 89.31 278 THR A O 1
ATOM 2268 N N . TYR A 1 279 ? 9.271 6.661 -13.850 1.00 91.25 279 TYR A N 1
ATOM 2269 C CA . TYR A 1 279 ? 8.300 5.962 -14.688 1.00 91.25 279 TYR A CA 1
ATOM 2270 C C . TYR A 1 279 ? 7.322 7.011 -15.205 1.00 91.25 279 TYR A C 1
ATOM 2272 O O . TYR A 1 279 ? 6.790 7.804 -14.418 1.00 91.25 279 TYR A O 1
ATOM 2280 N N . LYS A 1 280 ? 7.099 7.022 -16.515 1.00 91.62 280 LYS A N 1
ATOM 2281 C CA . LYS A 1 280 ? 6.114 7.873 -17.182 1.00 91.62 280 LYS A CA 1
ATOM 2282 C C . LYS A 1 280 ? 5.132 6.967 -17.904 1.00 91.62 280 LYS A C 1
ATOM 2284 O O . LYS A 1 280 ? 5.550 6.223 -18.783 1.00 91.62 280 LYS A O 1
ATOM 2289 N N . GLY A 1 281 ? 3.872 7.006 -17.486 1.00 91.25 281 GLY A N 1
ATOM 2290 C CA . GLY A 1 281 ? 2.814 6.173 -18.043 1.00 91.25 281 GLY A CA 1
ATOM 2291 C C . GLY A 1 281 ? 1.918 6.941 -18.999 1.00 91.25 281 GLY A C 1
ATOM 2292 O O . GLY A 1 281 ? 1.676 8.136 -18.812 1.00 91.25 281 GLY A O 1
ATOM 2293 N N . TRP A 1 282 ? 1.381 6.226 -19.976 1.00 91.31 282 TRP A N 1
ATOM 2294 C CA . TRP A 1 282 ? 0.387 6.686 -20.933 1.00 91.31 282 TRP A CA 1
ATOM 2295 C C . TRP A 1 282 ? -0.676 5.611 -21.080 1.00 91.31 282 TRP A C 1
ATOM 2297 O O . TRP A 1 282 ? -0.344 4.437 -21.220 1.00 91.31 282 TRP A O 1
ATOM 2307 N N . ILE A 1 283 ? -1.940 6.012 -21.031 1.00 88.31 283 ILE A N 1
ATOM 2308 C CA . ILE A 1 283 ? -3.071 5.107 -21.241 1.00 88.31 283 ILE A CA 1
ATOM 2309 C C . ILE A 1 283 ? -3.917 5.668 -22.370 1.00 88.31 283 ILE A C 1
ATOM 2311 O O . ILE A 1 283 ? -4.371 6.811 -22.286 1.00 88.31 283 ILE A O 1
ATOM 2315 N N . ASP A 1 284 ? -4.133 4.870 -23.405 1.00 81.50 284 ASP A N 1
ATOM 2316 C CA . ASP A 1 284 ? -5.180 5.095 -24.397 1.00 81.50 284 ASP A CA 1
ATOM 2317 C C . ASP A 1 284 ? -6.254 3.995 -24.291 1.00 81.50 284 ASP A C 1
ATOM 2319 O O . ASP A 1 284 ? -6.351 3.321 -23.265 1.00 81.50 284 ASP A O 1
ATOM 2323 N N . GLN A 1 285 ? -7.142 3.882 -25.282 1.00 72.94 285 GLN A N 1
ATOM 2324 C CA . GLN A 1 285 ? -8.251 2.921 -25.234 1.00 72.94 285 GLN A CA 1
ATOM 2325 C C . GLN A 1 285 ? -7.797 1.460 -25.357 1.00 72.94 285 GLN A C 1
ATOM 2327 O O . GLN A 1 285 ? -8.530 0.574 -24.929 1.00 72.94 285 GLN A O 1
ATOM 2332 N N . GLU A 1 286 ? -6.613 1.206 -25.915 1.00 70.19 286 GLU A N 1
ATOM 2333 C CA . GLU A 1 286 ? -6.170 -0.141 -26.294 1.00 70.19 286 GLU A CA 1
ATOM 2334 C C . GLU A 1 286 ? -4.843 -0.533 -25.637 1.00 70.19 286 GLU A C 1
ATOM 2336 O O . GLU A 1 286 ? -4.552 -1.718 -25.484 1.00 70.19 286 GLU A O 1
ATOM 2341 N N . THR A 1 287 ? -4.035 0.444 -25.224 1.00 80.88 287 THR A N 1
ATOM 2342 C CA . THR A 1 287 ? -2.670 0.231 -24.757 1.00 80.88 287 THR A CA 1
ATOM 2343 C C . THR A 1 287 ? -2.346 1.029 -23.500 1.00 80.88 287 THR A C 1
ATOM 2345 O O . THR A 1 287 ? -2.736 2.186 -23.308 1.00 80.88 287 THR A O 1
ATOM 2348 N N . ILE A 1 288 ? -1.577 0.386 -22.624 1.00 90.25 288 ILE A N 1
ATOM 2349 C CA . ILE A 1 288 ? -0.966 1.008 -21.454 1.00 90.25 288 ILE A CA 1
ATOM 2350 C C . ILE A 1 288 ? 0.540 0.960 -21.682 1.00 90.25 288 ILE A C 1
ATOM 2352 O O . ILE A 1 288 ? 1.131 -0.117 -21.702 1.00 90.25 288 ILE A O 1
ATOM 2356 N N . LYS A 1 289 ? 1.177 2.117 -21.856 1.00 90.88 289 LYS A N 1
ATOM 2357 C CA . LYS A 1 289 ? 2.625 2.212 -22.074 1.00 90.88 289 LYS A CA 1
ATOM 2358 C C . LYS A 1 289 ? 3.305 2.864 -20.891 1.00 90.88 289 LYS A C 1
ATOM 2360 O O . LYS A 1 289 ? 2.828 3.872 -20.377 1.00 90.88 289 LYS A O 1
ATOM 2365 N N . VAL A 1 290 ? 4.446 2.333 -20.480 1.00 90.88 290 VAL A N 1
ATOM 2366 C CA . VAL A 1 290 ? 5.238 2.856 -19.368 1.00 90.88 290 VAL A CA 1
ATOM 2367 C C . VAL A 1 290 ? 6.689 2.964 -19.798 1.00 90.88 290 VAL A C 1
ATOM 2369 O O . VAL A 1 290 ? 7.353 1.964 -20.051 1.00 90.88 290 VAL A O 1
ATOM 2372 N N . ARG A 1 291 ? 7.217 4.186 -19.839 1.00 90.00 291 ARG A N 1
ATOM 2373 C CA . ARG A 1 291 ? 8.650 4.414 -20.037 1.00 90.00 291 ARG A CA 1
ATOM 2374 C C . ARG A 1 291 ? 9.347 4.505 -18.694 1.00 90.00 291 ARG A C 1
ATOM 2376 O O . ARG A 1 291 ? 9.018 5.368 -17.879 1.00 90.00 291 ARG A O 1
ATOM 2383 N N . VAL A 1 292 ? 10.339 3.649 -18.505 1.00 85.62 292 VAL A N 1
ATOM 2384 C CA . VAL A 1 292 ? 11.190 3.573 -17.323 1.00 85.62 292 VAL A CA 1
ATOM 2385 C C . VAL A 1 292 ? 12.564 4.120 -17.674 1.00 85.62 292 VAL A C 1
ATOM 2387 O O . VAL A 1 292 ? 13.218 3.606 -18.578 1.00 85.62 292 VAL A O 1
ATOM 2390 N N . SER A 1 293 ? 13.012 5.135 -16.941 1.00 84.94 293 SER A N 1
ATOM 2391 C CA . SER A 1 293 ? 14.364 5.683 -17.055 1.00 84.94 293 SER A CA 1
ATOM 2392 C C . SER A 1 293 ? 15.060 5.612 -15.703 1.00 84.94 293 SER A C 1
ATOM 2394 O O . SER A 1 293 ? 14.632 6.292 -14.766 1.00 84.94 293 SER A O 1
ATOM 2396 N N . SER A 1 294 ? 16.137 4.835 -15.618 1.00 78.56 294 SER A N 1
ATOM 2397 C CA . SER A 1 294 ? 16.951 4.651 -14.414 1.00 78.56 294 SER A CA 1
ATOM 2398 C C . SER A 1 294 ? 18.336 5.242 -14.641 1.00 78.56 294 SER A C 1
ATOM 2400 O O . SER A 1 294 ? 19.063 4.787 -15.516 1.00 78.56 294 SER A O 1
ATOM 2402 N N . ALA A 1 295 ? 18.711 6.249 -13.863 1.00 76.50 295 ALA A N 1
ATOM 2403 C CA . ALA A 1 295 ? 20.043 6.833 -13.857 1.00 76.50 295 ALA A CA 1
ATOM 2404 C C . ALA A 1 295 ? 20.831 6.348 -12.632 1.00 76.50 295 ALA A C 1
ATOM 2406 O O . ALA A 1 295 ? 20.295 6.301 -11.526 1.00 76.50 295 ALA A O 1
ATOM 2407 N N . TYR A 1 296 ? 22.106 6.019 -12.829 1.00 67.44 296 TYR A N 1
ATOM 2408 C CA . TYR A 1 296 ? 22.997 5.443 -11.825 1.00 67.44 296 TYR A CA 1
ATOM 2409 C C . TYR A 1 296 ? 24.240 6.319 -11.663 1.00 67.44 296 TYR A C 1
ATOM 2411 O O . TYR A 1 296 ? 24.953 6.577 -12.637 1.00 67.44 296 TYR A O 1
ATOM 2419 N N . LYS A 1 297 ? 24.524 6.749 -10.432 1.00 63.44 297 LYS A N 1
ATOM 2420 C CA . LYS A 1 297 ? 25.766 7.436 -10.067 1.00 63.44 297 LYS A CA 1
ATOM 2421 C C . LYS A 1 297 ? 26.792 6.432 -9.556 1.00 63.44 297 LYS A C 1
ATOM 2423 O O . LYS A 1 297 ? 26.511 5.634 -8.666 1.00 63.44 297 LYS A O 1
ATOM 2428 N N . VAL A 1 298 ? 28.009 6.503 -10.084 1.00 57.69 298 VAL A N 1
ATOM 2429 C CA . VAL A 1 298 ? 29.130 5.669 -9.632 1.00 57.69 298 VAL A CA 1
ATOM 2430 C C . VAL A 1 298 ? 30.061 6.521 -8.775 1.00 57.69 298 VAL A C 1
ATOM 2432 O O . VAL A 1 298 ? 30.980 7.155 -9.286 1.00 57.69 298 VAL A O 1
ATOM 2435 N N . GLU A 1 299 ? 29.811 6.571 -7.466 1.00 52.03 299 GLU A N 1
ATOM 2436 C CA . GLU A 1 299 ? 30.601 7.408 -6.542 1.00 52.03 299 GLU A CA 1
ATOM 2437 C C . GLU A 1 299 ? 31.851 6.705 -5.972 1.00 52.03 299 GLU A C 1
ATOM 2439 O O . GLU A 1 299 ? 32.742 7.361 -5.437 1.00 52.03 299 GLU A O 1
ATOM 2444 N N . HIS A 1 300 ? 32.013 5.390 -6.166 1.00 44.34 300 HIS A N 1
ATOM 2445 C CA . HIS A 1 300 ? 33.111 4.609 -5.567 1.00 44.34 300 HIS A CA 1
ATOM 2446 C C . HIS A 1 300 ? 34.129 4.032 -6.561 1.00 44.34 300 HIS A C 1
ATOM 2448 O O . HIS A 1 300 ? 34.536 2.881 -6.441 1.00 44.34 300 HIS A O 1
ATOM 2454 N N . LEU A 1 301 ? 34.608 4.837 -7.511 1.00 44.50 301 LEU A N 1
ATOM 2455 C CA . LEU A 1 301 ? 35.790 4.469 -8.309 1.00 44.50 301 LEU A CA 1
ATOM 2456 C C . LEU A 1 301 ? 37.112 5.038 -7.769 1.00 44.50 301 LEU A C 1
ATOM 2458 O O . LEU A 1 301 ? 38.180 4.568 -8.160 1.00 44.50 301 LEU A O 1
ATOM 2462 N N . ASN A 1 302 ? 37.071 5.951 -6.793 1.00 37.12 302 ASN A N 1
ATOM 2463 C CA . ASN A 1 302 ? 38.281 6.585 -6.251 1.00 37.12 302 ASN A CA 1
ATOM 2464 C C . ASN A 1 302 ? 39.257 5.601 -5.569 1.00 37.12 302 ASN A C 1
ATOM 2466 O O . ASN A 1 302 ? 40.458 5.842 -5.601 1.00 37.12 302 ASN A O 1
ATOM 2470 N N . ASN A 1 303 ? 38.783 4.467 -5.036 1.00 38.88 303 ASN A N 1
ATOM 2471 C CA . ASN A 1 303 ? 39.641 3.451 -4.397 1.00 38.88 303 ASN A CA 1
ATOM 2472 C C . ASN A 1 303 ? 40.177 2.370 -5.353 1.00 38.88 303 ASN A C 1
ATOM 2474 O O . ASN A 1 303 ? 40.851 1.448 -4.909 1.00 38.88 303 ASN A O 1
ATOM 2478 N N . THR A 1 304 ? 39.896 2.469 -6.656 1.00 39.62 304 THR A N 1
ATOM 2479 C CA . THR A 1 304 ? 40.324 1.466 -7.657 1.00 39.62 304 THR A CA 1
ATOM 2480 C C . THR A 1 304 ? 41.369 1.998 -8.643 1.00 39.62 304 THR A C 1
ATOM 2482 O O . THR A 1 304 ? 41.761 1.288 -9.561 1.00 39.62 304 THR A O 1
ATOM 2485 N N . GLY A 1 305 ? 41.815 3.255 -8.498 1.00 38.78 305 GLY A N 1
ATOM 2486 C CA . GLY A 1 305 ? 42.727 3.906 -9.455 1.00 38.78 305 GLY A CA 1
ATOM 2487 C C . GLY A 1 305 ? 42.090 4.248 -10.814 1.00 38.78 305 GLY A C 1
ATOM 2488 O O . GLY A 1 305 ? 42.724 4.866 -11.668 1.00 38.78 305 GLY A O 1
ATOM 2489 N N . ILE A 1 306 ? 40.817 3.903 -11.008 1.00 40.53 306 ILE A N 1
ATOM 2490 C CA . ILE A 1 306 ? 40.027 4.134 -12.217 1.00 40.53 306 ILE A CA 1
ATOM 2491 C C . ILE A 1 306 ? 39.519 5.586 -12.199 1.00 40.53 306 ILE A C 1
ATOM 2493 O O . ILE A 1 306 ? 38.584 5.934 -11.476 1.00 40.53 306 ILE A O 1
ATOM 2497 N N . LYS A 1 307 ? 40.115 6.459 -13.023 1.00 39.78 307 LYS A N 1
ATOM 2498 C CA . LYS A 1 307 ? 39.622 7.829 -13.266 1.00 39.78 307 LYS A CA 1
ATOM 2499 C C . LYS A 1 307 ? 38.327 7.809 -14.093 1.00 39.78 307 LYS A C 1
ATOM 2501 O O . LYS A 1 307 ? 38.327 8.157 -15.269 1.00 39.78 307 LYS A O 1
ATOM 2506 N N . ALA A 1 308 ? 37.209 7.428 -13.483 1.00 47.31 308 ALA A N 1
ATOM 2507 C CA . ALA A 1 308 ? 35.881 7.795 -13.981 1.00 47.31 308 ALA A CA 1
ATOM 2508 C C . ALA A 1 308 ? 34.926 8.324 -12.884 1.00 47.31 308 ALA A C 1
ATOM 2510 O O . ALA A 1 308 ? 33.755 7.939 -12.877 1.00 47.31 308 ALA A O 1
ATOM 2511 N N . PRO A 1 309 ? 35.371 9.199 -11.953 1.00 44.59 309 PRO A N 1
ATOM 2512 C CA . PRO A 1 309 ? 34.450 9.864 -11.037 1.00 44.59 309 PRO A CA 1
ATOM 2513 C C . PRO A 1 309 ? 33.462 10.742 -11.827 1.00 44.59 309 PRO A C 1
ATOM 2515 O O . PRO A 1 309 ? 33.865 11.521 -12.689 1.00 44.59 309 PRO A O 1
ATOM 2518 N N . GLY A 1 310 ? 32.163 10.603 -11.543 1.00 52.12 310 GLY A N 1
ATOM 2519 C CA . GLY A 1 310 ? 31.122 11.516 -12.036 1.00 52.12 310 GLY A CA 1
ATOM 2520 C C . GLY A 1 310 ? 30.382 11.120 -13.320 1.00 52.12 310 GLY A C 1
ATOM 2521 O O . GLY A 1 310 ? 29.538 11.891 -13.775 1.00 52.12 310 GLY A O 1
ATOM 2522 N N . LYS A 1 311 ? 30.623 9.939 -13.912 1.00 55.41 311 LYS A N 1
ATOM 2523 C CA . LYS A 1 311 ? 29.774 9.456 -15.020 1.00 55.41 311 LYS A CA 1
ATOM 2524 C C . LYS A 1 311 ? 28.437 8.930 -14.490 1.00 55.41 311 LYS A C 1
ATOM 2526 O O . LYS A 1 311 ? 28.409 8.077 -13.605 1.00 55.41 311 LYS A O 1
ATOM 2531 N N . THR A 1 312 ? 27.342 9.439 -15.054 1.00 64.06 312 THR A N 1
ATOM 2532 C CA . THR A 1 312 ? 25.987 8.917 -14.834 1.00 64.06 312 THR A CA 1
ATOM 2533 C C . THR A 1 312 ? 25.653 7.955 -15.966 1.00 64.06 312 THR A C 1
ATOM 2535 O O . THR A 1 312 ? 25.744 8.337 -17.131 1.00 64.06 312 THR A O 1
ATOM 2538 N N . TYR A 1 313 ? 25.287 6.721 -15.633 1.00 66.12 313 TYR A N 1
ATOM 2539 C CA . TYR A 1 313 ? 24.800 5.745 -16.610 1.00 66.12 313 TYR A CA 1
ATOM 2540 C C . TYR A 1 313 ? 23.281 5.741 -16.606 1.00 66.12 313 TYR A C 1
ATOM 2542 O O . TYR A 1 313 ? 22.686 5.903 -15.544 1.00 66.12 313 TYR A O 1
ATOM 2550 N N . GLN A 1 314 ? 22.662 5.544 -17.765 1.00 70.56 314 GLN A N 1
ATOM 2551 C CA . GLN A 1 314 ? 21.212 5.533 -17.892 1.00 70.56 314 GLN A CA 1
ATOM 2552 C C . GLN A 1 314 ? 20.748 4.245 -18.575 1.00 70.56 314 GLN A C 1
ATOM 2554 O O . GLN A 1 314 ? 21.301 3.847 -19.594 1.00 70.56 314 GLN A O 1
ATOM 2559 N N . GLU A 1 315 ? 19.752 3.599 -17.983 1.00 69.25 315 GLU A N 1
ATOM 2560 C CA . GLU A 1 315 ? 18.938 2.546 -18.587 1.00 69.25 315 GLU A CA 1
ATOM 2561 C C . GLU A 1 315 ? 17.599 3.173 -18.972 1.00 69.25 315 GLU A C 1
ATOM 2563 O O . GLU A 1 315 ? 16.999 3.900 -18.171 1.00 69.25 315 GLU A O 1
ATOM 2568 N N . VAL A 1 316 ? 17.130 2.901 -20.187 1.00 76.00 316 VAL A N 1
ATOM 2569 C CA . VAL A 1 316 ? 15.824 3.368 -20.658 1.00 76.00 316 VAL A CA 1
ATOM 2570 C C . VAL A 1 316 ? 15.096 2.205 -21.305 1.00 76.00 316 VAL A C 1
ATOM 2572 O O . VAL A 1 316 ? 15.605 1.589 -22.242 1.00 76.00 316 VAL A O 1
ATOM 2575 N N . SER A 1 317 ? 13.892 1.922 -20.814 1.00 77.94 317 SER A N 1
ATOM 2576 C CA . SER A 1 317 ? 13.003 0.924 -21.403 1.00 77.94 317 SER A CA 1
ATOM 2577 C C . SER A 1 317 ? 11.578 1.439 -21.538 1.00 77.94 317 SER A C 1
ATOM 2579 O O . SER A 1 317 ? 11.151 2.314 -20.788 1.00 77.94 317 SER A O 1
ATOM 2581 N N . GLU A 1 318 ? 10.851 0.903 -22.505 1.00 82.62 318 GLU A N 1
ATOM 2582 C CA . GLU A 1 318 ? 9.419 1.097 -22.690 1.00 82.62 318 GLU A CA 1
ATOM 2583 C C . GLU A 1 318 ? 8.727 -0.250 -22.517 1.00 82.62 318 GLU A C 1
ATOM 2585 O O . GLU A 1 318 ? 9.164 -1.249 -23.085 1.00 82.62 318 GLU A O 1
ATOM 2590 N N . ILE A 1 319 ? 7.689 -0.279 -21.692 1.00 83.56 319 ILE A N 1
ATOM 2591 C CA . ILE A 1 319 ? 6.912 -1.466 -21.360 1.00 83.56 319 ILE A CA 1
ATOM 2592 C C . ILE A 1 319 ? 5.490 -1.231 -21.855 1.00 83.56 319 ILE A C 1
ATOM 2594 O O . ILE A 1 319 ? 4.894 -0.202 -21.541 1.00 83.56 319 ILE A O 1
ATOM 2598 N N . GLU A 1 320 ? 4.952 -2.168 -22.621 1.00 84.94 320 GLU A N 1
ATOM 2599 C CA . GLU A 1 320 ? 3.559 -2.162 -23.058 1.00 84.94 320 GLU A CA 1
ATOM 2600 C C . GLU A 1 320 ? 2.794 -3.236 -22.292 1.00 84.94 320 GLU A C 1
ATOM 2602 O O . GLU A 1 320 ? 3.237 -4.383 -22.220 1.00 84.94 320 GLU A O 1
ATOM 2607 N N . TYR A 1 321 ? 1.644 -2.864 -21.744 1.00 88.19 321 TYR A N 1
ATOM 2608 C CA . TYR A 1 321 ? 0.728 -3.751 -21.045 1.00 88.19 321 TYR A CA 1
ATOM 2609 C C . TYR A 1 321 ? -0.622 -3.788 -21.756 1.00 88.19 321 TYR A C 1
ATOM 2611 O O . TYR A 1 321 ? -1.060 -2.789 -22.338 1.00 88.19 321 TYR A O 1
ATOM 2619 N N . PHE A 1 322 ? -1.309 -4.917 -21.611 1.00 86.88 322 PHE A N 1
ATOM 2620 C CA . PHE A 1 322 ? -2.732 -5.048 -21.899 1.00 86.88 322 PHE A CA 1
ATOM 2621 C C . PHE A 1 322 ? -3.488 -5.502 -20.654 1.00 86.88 322 PHE A C 1
ATOM 2623 O O . PHE A 1 322 ? -2.895 -5.980 -19.685 1.00 86.88 322 PHE A O 1
ATOM 2630 N N . VAL A 1 323 ? -4.809 -5.331 -20.681 1.00 86.56 323 VAL A N 1
ATOM 2631 C CA . VAL A 1 323 ? -5.693 -5.854 -19.640 1.00 86.56 323 VAL A CA 1
ATOM 2632 C C . VAL A 1 323 ? -6.374 -7.117 -20.153 1.00 86.56 323 VAL A C 1
ATOM 2634 O O . VAL A 1 323 ? -7.196 -7.038 -21.072 1.00 86.56 323 VAL A O 1
ATOM 2637 N N . ASP A 1 324 ? -6.052 -8.264 -19.559 1.00 86.88 324 ASP A N 1
ATOM 2638 C CA . ASP A 1 324 ? -6.626 -9.556 -19.946 1.00 86.88 324 ASP A CA 1
ATOM 2639 C C . ASP A 1 324 ? -8.125 -9.671 -19.588 1.00 86.88 324 ASP A C 1
ATOM 2641 O O . ASP A 1 324 ? -8.726 -8.767 -18.996 1.00 86.88 324 ASP A O 1
ATOM 2645 N N . GLU A 1 325 ? -8.757 -10.791 -19.953 1.00 83.50 325 GLU A N 1
ATOM 2646 C CA . GLU A 1 325 ? -10.171 -11.061 -19.642 1.00 83.50 325 GLU A CA 1
ATOM 2647 C C . GLU A 1 325 ? -10.471 -11.190 -18.141 1.00 83.50 325 GLU A C 1
ATOM 2649 O O . GLU A 1 325 ? -11.601 -10.960 -17.715 1.00 83.50 325 GLU A O 1
ATOM 2654 N N . GLY A 1 326 ? -9.468 -11.519 -17.327 1.00 84.31 326 GLY A N 1
ATOM 2655 C CA . GLY A 1 326 ? -9.557 -11.540 -15.869 1.00 84.31 326 GLY A CA 1
ATOM 2656 C C . GLY A 1 326 ? -9.303 -10.178 -15.218 1.00 84.31 326 GLY A C 1
ATOM 2657 O O . GLY A 1 326 ? -9.346 -10.075 -13.993 1.00 84.31 326 GLY A O 1
ATOM 2658 N N . GLY A 1 327 ? -9.022 -9.134 -16.003 1.00 83.00 327 GLY A N 1
ATOM 2659 C CA . GLY A 1 327 ? -8.643 -7.815 -15.515 1.00 83.00 327 GLY A CA 1
ATOM 2660 C C . GLY A 1 327 ? -7.211 -7.713 -14.989 1.00 83.00 327 GLY A C 1
ATOM 2661 O O . GLY A 1 327 ? -6.878 -6.696 -14.374 1.00 83.00 327 GLY A O 1
ATOM 2662 N N . LYS A 1 328 ? -6.364 -8.720 -15.203 1.00 88.19 328 LYS A N 1
ATOM 2663 C CA . LYS A 1 328 ? -4.932 -8.648 -14.906 1.00 88.19 328 LYS A CA 1
ATOM 2664 C C . LYS A 1 328 ? -4.235 -7.723 -15.889 1.00 88.19 328 LYS A C 1
ATOM 2666 O O . LYS A 1 328 ? -4.661 -7.564 -17.029 1.00 88.19 328 LYS A O 1
ATOM 2671 N N . LEU A 1 329 ? -3.171 -7.091 -15.412 1.00 85.88 329 LEU A N 1
ATOM 2672 C CA . LEU A 1 329 ? -2.281 -6.283 -16.234 1.00 85.88 329 LEU A CA 1
ATOM 2673 C C . LEU A 1 329 ? -1.128 -7.182 -16.656 1.00 85.88 329 LEU A C 1
ATOM 2675 O O . LEU A 1 329 ? -0.305 -7.545 -15.825 1.00 85.88 329 LEU A O 1
ATOM 2679 N N . GLU A 1 330 ? -1.106 -7.555 -17.926 1.00 83.62 330 GLU A N 1
ATOM 2680 C CA . GLU A 1 330 ? -0.116 -8.476 -18.474 1.00 83.62 330 GLU A CA 1
ATOM 2681 C C . GLU A 1 330 ? 0.843 -7.699 -19.375 1.00 83.62 330 GLU A C 1
ATOM 2683 O O . GLU A 1 330 ? 0.435 -6.885 -20.211 1.00 83.62 330 GLU A O 1
ATOM 2688 N N . GLN A 1 331 ? 2.141 -7.922 -19.188 1.00 81.25 331 GLN A N 1
ATOM 2689 C CA . GLN A 1 331 ? 3.170 -7.275 -19.994 1.00 81.25 331 GLN A CA 1
ATOM 2690 C C . GLN A 1 331 ? 3.197 -7.897 -21.401 1.00 81.25 331 GLN A C 1
ATOM 2692 O O . GLN A 1 331 ? 3.553 -9.062 -21.558 1.00 81.25 331 GLN A O 1
ATOM 2697 N N . MET A 1 332 ? 2.882 -7.110 -22.435 1.00 76.81 332 MET A N 1
ATOM 2698 C CA . MET A 1 332 ? 2.931 -7.540 -23.840 1.00 76.81 332 MET A CA 1
ATOM 2699 C C . MET A 1 332 ? 4.327 -7.479 -24.428 1.00 76.81 332 MET A C 1
ATOM 2701 O O . MET A 1 332 ? 4.753 -8.414 -25.094 1.00 76.81 332 MET A O 1
ATOM 2705 N N . ASN A 1 333 ? 4.991 -6.336 -24.256 1.00 69.44 333 ASN A N 1
ATOM 2706 C CA . ASN A 1 333 ? 6.264 -6.024 -24.888 1.00 69.44 333 ASN A CA 1
ATOM 2707 C C . ASN A 1 333 ? 7.135 -5.223 -23.931 1.00 69.44 333 ASN A C 1
ATOM 2709 O O . ASN A 1 333 ? 6.646 -4.404 -23.153 1.00 69.44 333 ASN A O 1
ATOM 2713 N N . ARG A 1 334 ? 8.451 -5.409 -24.044 1.00 71.44 334 ARG A N 1
ATOM 2714 C CA . ARG A 1 334 ? 9.436 -4.545 -23.403 1.00 71.44 334 ARG A CA 1
ATOM 2715 C C . ARG A 1 334 ? 10.564 -4.229 -24.371 1.00 71.44 334 ARG A C 1
ATOM 2717 O O . ARG A 1 334 ? 11.244 -5.124 -24.865 1.00 71.44 334 ARG A O 1
ATOM 2724 N N . PHE A 1 335 ? 10.777 -2.945 -24.618 1.00 67.94 335 PHE A N 1
ATOM 2725 C CA . PHE A 1 335 ? 11.788 -2.434 -25.534 1.00 67.94 335 PHE A CA 1
ATOM 2726 C C . PHE A 1 335 ? 12.865 -1.695 -24.750 1.00 67.94 335 PHE A C 1
ATOM 2728 O O . PHE A 1 335 ? 12.552 -0.843 -23.925 1.00 67.94 335 PHE A O 1
ATOM 2735 N N . PHE A 1 336 ? 14.135 -1.986 -25.023 1.00 61.78 336 PHE A N 1
ATOM 2736 C CA . PHE A 1 336 ? 15.262 -1.290 -24.403 1.00 61.78 336 PHE A CA 1
ATOM 2737 C C . PHE A 1 336 ? 15.903 -0.324 -25.398 1.00 61.78 336 PHE A C 1
ATOM 2739 O O . PHE A 1 336 ? 16.310 -0.710 -26.499 1.00 61.78 336 PHE A O 1
ATOM 2746 N N . GLU A 1 337 ? 15.997 0.941 -24.999 1.00 64.00 337 GLU A N 1
ATOM 2747 C CA . GLU A 1 337 ? 16.814 1.940 -25.683 1.00 64.00 337 GLU A CA 1
ATOM 2748 C C . GLU A 1 337 ? 18.262 1.842 -25.195 1.00 64.00 337 GLU A C 1
ATOM 2750 O O . GLU A 1 337 ? 19.156 1.701 -26.023 1.00 64.00 337 GLU A O 1
ATOM 2755 N N . ASP A 1 338 ? 18.464 1.778 -23.875 1.00 59.34 338 ASP A N 1
ATOM 2756 C CA . ASP A 1 338 ? 19.767 1.592 -23.227 1.00 59.34 338 ASP A CA 1
ATOM 2757 C C . ASP A 1 338 ? 19.659 0.564 -22.091 1.00 59.34 338 ASP A C 1
ATOM 2759 O O . ASP A 1 338 ? 18.661 0.550 -21.365 1.00 59.34 338 ASP A O 1
ATOM 2763 N N . ILE A 1 339 ? 20.698 -0.258 -21.894 1.00 59.16 339 ILE A N 1
ATOM 2764 C CA . ILE A 1 339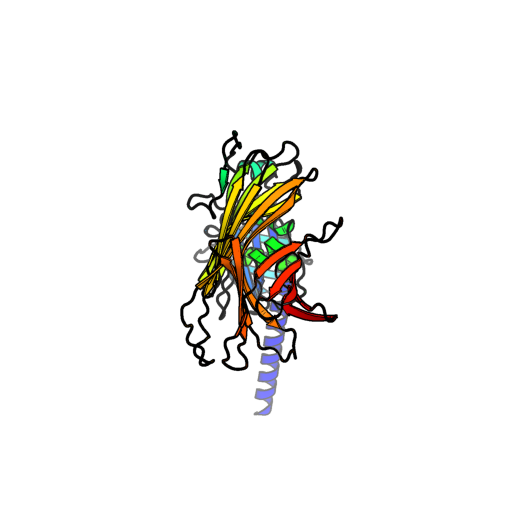 ? 20.787 -1.210 -20.773 1.00 59.16 339 ILE A CA 1
ATOM 2765 C C . ILE A 1 339 ? 22.052 -0.903 -19.971 1.00 59.16 339 ILE A C 1
ATOM 2767 O O . ILE A 1 339 ? 23.171 -1.130 -20.429 1.00 59.16 339 ILE A O 1
ATOM 2771 N N . ALA A 1 340 ? 21.882 -0.412 -18.746 1.00 58.50 340 ALA A N 1
ATOM 2772 C CA . ALA A 1 340 ? 22.977 -0.135 -17.824 1.00 58.50 340 ALA A CA 1
ATOM 2773 C C . ALA A 1 340 ? 22.739 -0.864 -16.500 1.00 58.50 340 ALA A C 1
ATOM 2775 O O . ALA A 1 340 ? 21.650 -0.775 -15.938 1.00 58.50 340 ALA A O 1
ATOM 2776 N N . GLY A 1 341 ? 23.751 -1.562 -15.977 1.00 50.31 341 GLY A N 1
ATOM 2777 C CA . GLY A 1 341 ? 23.624 -2.249 -14.693 1.00 50.31 341 GLY A CA 1
ATOM 2778 C C . GLY A 1 341 ? 24.954 -2.502 -13.989 1.00 50.31 341 GLY A C 1
ATOM 2779 O O . GLY A 1 341 ? 25.996 -2.712 -14.613 1.00 50.31 341 GLY A O 1
ATOM 2780 N N . ARG A 1 342 ? 24.903 -2.484 -12.655 1.00 49.31 342 ARG A N 1
ATOM 2781 C CA . ARG A 1 342 ? 25.955 -3.007 -11.779 1.00 49.31 342 ARG A CA 1
ATOM 2782 C C . ARG A 1 342 ? 25.613 -4.462 -11.488 1.00 49.31 342 ARG A C 1
ATOM 2784 O O . ARG A 1 342 ? 24.512 -4.723 -11.022 1.00 49.31 342 ARG A O 1
ATOM 2791 N N . TYR A 1 343 ? 26.550 -5.368 -11.735 1.00 49.88 343 TYR A N 1
ATOM 2792 C CA . TYR A 1 343 ? 26.354 -6.793 -11.494 1.00 49.88 343 TYR A CA 1
ATOM 2793 C C . TYR A 1 343 ? 27.483 -7.324 -10.613 1.00 49.88 343 TYR A C 1
ATOM 2795 O O . TYR A 1 343 ? 28.657 -6.984 -10.805 1.00 49.88 343 TYR A O 1
ATOM 2803 N N . ILE A 1 344 ? 27.118 -8.132 -9.622 1.00 47.88 344 ILE A N 1
ATOM 2804 C CA . ILE A 1 344 ? 28.049 -8.807 -8.720 1.00 47.88 344 ILE A CA 1
ATOM 2805 C C . ILE A 1 344 ? 27.991 -10.302 -9.064 1.00 47.88 344 ILE A C 1
ATOM 2807 O O . ILE A 1 344 ? 26.893 -10.852 -9.186 1.00 47.88 344 ILE A O 1
ATOM 2811 N N . PRO A 1 345 ? 29.134 -10.966 -9.293 1.00 41.88 345 PRO A N 1
ATOM 2812 C CA . PRO A 1 345 ? 29.129 -12.399 -9.547 1.00 41.88 345 PRO A CA 1
ATOM 2813 C C . PRO A 1 345 ? 28.678 -13.165 -8.296 1.00 41.88 345 PRO A C 1
ATOM 2815 O O . PRO A 1 345 ? 28.873 -12.697 -7.172 1.00 41.88 345 PRO A O 1
ATOM 2818 N N . GLU A 1 346 ? 2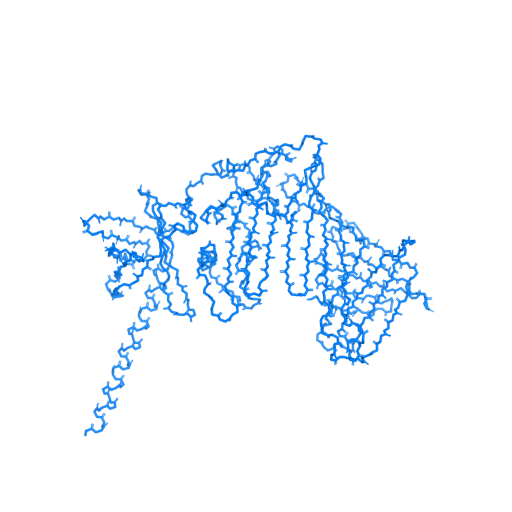8.105 -14.355 -8.489 1.00 41.00 346 GLU A N 1
ATOM 2819 C CA . GLU A 1 346 ? 27.918 -15.325 -7.401 1.00 41.00 346 GLU A CA 1
ATOM 2820 C C . GLU A 1 346 ? 29.280 -15.643 -6.751 1.00 41.00 346 GLU A C 1
ATOM 2822 O O . GLU A 1 346 ? 30.311 -15.616 -7.433 1.00 41.00 346 GLU A O 1
ATOM 2827 N N . GLU A 1 347 ? 29.305 -15.870 -5.432 1.00 44.53 347 GLU A N 1
ATOM 2828 C CA . GLU A 1 347 ? 30.540 -16.037 -4.647 1.00 44.53 347 GLU A CA 1
ATOM 2829 C C . GLU A 1 347 ? 31.580 -16.949 -5.339 1.00 44.53 347 GLU A C 1
ATOM 2831 O O . GLU A 1 347 ? 31.253 -18.014 -5.858 1.00 44.53 347 GLU A O 1
ATOM 2836 N N . ASN A 1 348 ? 32.857 -16.537 -5.294 1.00 43.03 348 ASN A N 1
ATOM 2837 C CA . ASN A 1 348 ? 34.046 -17.219 -5.842 1.00 43.03 348 ASN A CA 1
ATOM 2838 C C . ASN A 1 348 ? 34.278 -17.189 -7.369 1.00 43.03 348 ASN A C 1
ATOM 2840 O O . ASN A 1 348 ? 35.158 -17.905 -7.852 1.00 43.03 348 ASN A O 1
ATOM 2844 N N . SER A 1 349 ? 33.606 -16.328 -8.142 1.00 42.47 349 SER A N 1
ATOM 2845 C CA . SER A 1 349 ? 34.024 -16.096 -9.537 1.00 42.47 349 SER A CA 1
ATOM 2846 C C . SER A 1 349 ? 35.327 -15.273 -9.617 1.00 42.47 349 SER A C 1
ATOM 2848 O O . SER A 1 349 ? 35.410 -14.203 -9.008 1.00 42.47 349 SER A O 1
ATOM 2850 N N . PRO A 1 350 ? 36.345 -15.704 -10.390 1.00 39.62 350 PRO A N 1
ATOM 2851 C CA . PRO A 1 350 ? 37.599 -14.966 -10.564 1.00 39.62 350 PRO A CA 1
ATOM 2852 C C . PRO A 1 350 ? 37.449 -13.682 -11.401 1.00 39.62 350 PRO A C 1
ATOM 2854 O O . PRO A 1 350 ? 38.387 -12.886 -11.475 1.00 39.62 350 PRO A O 1
ATOM 2857 N N . MET A 1 351 ? 36.290 -13.451 -12.031 1.00 40.84 351 MET A N 1
ATOM 2858 C CA . MET A 1 351 ? 36.004 -12.186 -12.706 1.00 40.84 351 MET A CA 1
ATOM 2859 C C . MET A 1 351 ? 35.476 -11.170 -11.698 1.00 40.84 351 MET A C 1
ATOM 2861 O O . MET A 1 351 ? 34.498 -11.417 -11.000 1.00 40.84 351 MET A O 1
ATOM 2865 N N . ALA A 1 352 ? 36.143 -10.019 -11.629 1.00 45.53 352 ALA A N 1
ATOM 2866 C CA . ALA A 1 352 ? 35.755 -8.898 -10.791 1.00 45.53 352 ALA A CA 1
ATOM 2867 C C . ALA A 1 352 ? 34.263 -8.572 -10.879 1.00 45.53 352 ALA A C 1
ATOM 2869 O O . ALA A 1 352 ? 33.683 -8.621 -11.960 1.00 45.53 352 ALA A O 1
ATOM 2870 N N . SER A 1 353 ? 33.696 -8.063 -9.787 1.00 48.28 353 SER A N 1
ATOM 2871 C CA . SER A 1 353 ? 32.515 -7.204 -9.856 1.00 48.28 353 SER A CA 1
ATOM 2872 C C . SER A 1 353 ? 32.660 -6.186 -11.002 1.00 48.28 353 SER A C 1
ATOM 2874 O O . SER A 1 353 ? 33.771 -5.714 -11.280 1.00 48.28 353 SER A O 1
ATOM 2876 N N . GLY A 1 354 ? 31.559 -5.839 -11.676 1.00 49.50 354 GLY A N 1
ATOM 2877 C CA . GLY A 1 354 ? 31.660 -4.914 -12.796 1.00 49.50 354 GLY A CA 1
ATOM 2878 C C . GLY A 1 354 ? 30.400 -4.170 -13.197 1.00 49.50 354 GLY A C 1
ATOM 2879 O O . GLY A 1 354 ? 29.274 -4.603 -12.948 1.00 49.50 354 GLY A O 1
ATOM 2880 N N . ILE A 1 355 ? 30.603 -3.000 -13.804 1.00 50.41 355 ILE A N 1
ATOM 2881 C CA . ILE A 1 355 ? 29.530 -2.240 -14.453 1.00 50.41 355 ILE A CA 1
ATOM 2882 C C . ILE A 1 355 ? 29.509 -2.653 -15.915 1.00 50.41 355 ILE A C 1
ATOM 2884 O O . ILE A 1 355 ? 30.525 -2.545 -16.603 1.00 50.41 355 ILE A O 1
ATOM 2888 N N . HIS A 1 356 ? 28.346 -3.109 -16.362 1.00 55.94 356 HIS A N 1
ATOM 2889 C CA . HIS A 1 356 ? 28.070 -3.398 -17.757 1.00 55.94 356 HIS A CA 1
ATOM 2890 C C . HIS A 1 356 ? 27.229 -2.246 -18.308 1.00 55.94 356 HIS A C 1
ATOM 2892 O O . HIS A 1 356 ? 26.189 -1.897 -17.741 1.00 55.94 356 HIS A O 1
ATOM 2898 N N . TYR A 1 357 ? 27.686 -1.635 -19.395 1.00 53.06 357 TYR A N 1
ATOM 2899 C CA . TYR A 1 357 ? 26.963 -0.566 -20.077 1.00 53.06 357 TYR A CA 1
ATOM 2900 C C . TYR A 1 357 ? 26.780 -0.928 -21.541 1.00 53.06 357 TYR A C 1
ATOM 2902 O O . TYR A 1 357 ? 27.753 -0.922 -22.288 1.00 53.06 357 TYR A O 1
ATOM 2910 N N . ILE A 1 358 ? 25.549 -1.253 -21.934 1.00 54.50 358 ILE A N 1
ATOM 2911 C CA . ILE A 1 358 ? 25.163 -1.489 -23.322 1.00 54.50 358 ILE A CA 1
ATOM 2912 C C . ILE A 1 358 ? 24.453 -0.237 -23.827 1.00 54.50 358 ILE A C 1
ATOM 2914 O O . ILE A 1 358 ? 23.321 0.040 -23.431 1.00 54.50 358 ILE A O 1
ATOM 2918 N N . LYS A 1 359 ? 25.123 0.519 -24.694 1.00 55.12 359 LYS A N 1
ATOM 2919 C CA . LYS A 1 359 ? 24.594 1.755 -25.276 1.00 55.12 359 LYS A CA 1
ATOM 2920 C C . LYS A 1 359 ? 24.150 1.530 -26.702 1.00 55.12 359 LYS A C 1
ATOM 2922 O O . LYS A 1 359 ? 24.932 0.979 -27.471 1.00 55.12 359 LYS A O 1
ATOM 2927 N N . LYS A 1 360 ? 22.981 2.038 -27.087 1.00 50.66 360 LYS A N 1
ATOM 2928 C CA . LYS A 1 360 ? 22.611 2.150 -28.502 1.00 50.66 360 LYS A CA 1
ATOM 2929 C C . LYS A 1 360 ? 23.308 3.359 -29.137 1.00 50.66 360 LYS A C 1
ATOM 2931 O O . LYS A 1 360 ? 23.159 4.494 -28.692 1.00 50.66 360 LYS A O 1
ATOM 2936 N N . GLU A 1 361 ? 24.107 3.127 -30.170 1.00 57.84 361 GLU A N 1
ATOM 2937 C CA . GLU A 1 361 ? 24.812 4.178 -30.906 1.00 57.84 361 GLU A CA 1
ATOM 2938 C C . GLU A 1 361 ? 23.908 4.818 -31.976 1.00 57.84 361 GLU A C 1
ATOM 2940 O O . GLU A 1 361 ? 22.858 4.285 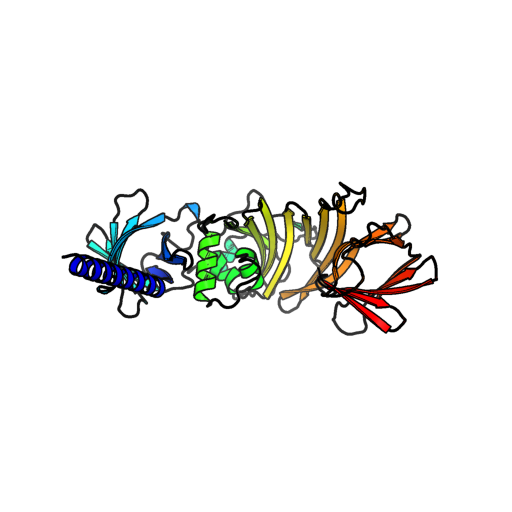-32.349 1.00 57.84 361 GLU A O 1
ATOM 2945 N N . SER A 1 362 ? 24.323 5.980 -32.491 1.00 52.25 362 SER A N 1
ATOM 2946 C CA . SER A 1 362 ? 23.557 6.809 -33.440 1.00 52.25 362 SER A CA 1
ATOM 2947 C C . SER A 1 362 ? 23.190 6.111 -34.758 1.00 52.25 362 SER A C 1
ATOM 2949 O O . SER A 1 362 ? 22.289 6.560 -35.462 1.00 52.25 362 SER A O 1
ATOM 2951 N N . ASP A 1 363 ? 23.842 4.997 -35.079 1.00 56.59 363 ASP A N 1
ATOM 2952 C CA . ASP A 1 363 ? 23.607 4.170 -36.263 1.00 56.59 363 ASP A CA 1
ATOM 2953 C C . ASP A 1 363 ? 22.819 2.878 -35.974 1.00 56.59 363 ASP A C 1
ATOM 2955 O O . ASP A 1 363 ? 22.784 1.973 -36.807 1.00 56.59 363 ASP A O 1
ATOM 2959 N N . LYS A 1 364 ? 22.157 2.794 -34.811 1.00 48.97 364 LYS A N 1
ATOM 2960 C CA . LYS A 1 364 ? 21.387 1.628 -34.337 1.00 48.97 364 LYS A CA 1
ATOM 2961 C C . LYS A 1 364 ? 22.231 0.395 -33.970 1.00 48.97 364 LYS A C 1
ATOM 2963 O O . LYS A 1 364 ? 21.648 -0.658 -33.713 1.00 48.97 364 LYS A O 1
ATOM 2968 N N . ARG A 1 365 ? 23.566 0.489 -33.909 1.00 50.19 365 ARG A N 1
ATOM 2969 C CA . ARG A 1 365 ? 24.422 -0.540 -33.279 1.00 50.19 365 ARG A CA 1
ATOM 2970 C C . ARG A 1 365 ? 24.404 -0.393 -31.758 1.00 50.19 365 ARG A C 1
ATOM 2972 O O . ARG A 1 365 ? 23.876 0.590 -31.251 1.00 50.19 365 ARG A O 1
ATOM 2979 N N . TYR A 1 366 ? 24.997 -1.341 -31.027 1.00 49.97 366 TYR A N 1
ATOM 2980 C CA . TYR A 1 366 ? 25.198 -1.177 -29.587 1.00 49.97 366 TYR A CA 1
ATOM 2981 C C . TYR A 1 366 ? 26.637 -1.495 -29.163 1.00 49.97 366 TYR A C 1
ATOM 2983 O O . TYR A 1 366 ? 27.268 -2.394 -29.720 1.00 49.97 366 TYR A O 1
ATOM 2991 N N . SER A 1 367 ? 27.146 -0.772 -28.166 1.00 52.47 367 SER A N 1
ATOM 2992 C CA . SER A 1 367 ? 28.467 -0.980 -27.562 1.00 52.47 367 SER A CA 1
ATOM 2993 C C . SER A 1 367 ? 28.315 -1.490 -26.127 1.00 52.47 367 SER A C 1
ATOM 2995 O O . SER A 1 367 ? 27.535 -0.917 -25.379 1.00 52.47 367 SER A O 1
ATOM 2997 N N . LEU A 1 368 ? 29.030 -2.559 -25.738 1.00 52.56 368 LEU A N 1
ATOM 2998 C CA . LEU A 1 368 ? 29.067 -3.063 -24.356 1.00 52.56 368 LEU A CA 1
ATOM 2999 C C . LEU A 1 368 ? 30.396 -2.666 -23.699 1.00 52.56 368 LEU A C 1
ATOM 3001 O O . LEU A 1 368 ? 31.457 -3.154 -24.067 1.00 52.56 368 LEU A O 1
ATOM 3005 N N . GLN A 1 369 ? 30.348 -1.829 -22.674 1.00 54.31 369 GLN A N 1
ATOM 3006 C CA . GLN A 1 369 ? 31.506 -1.519 -21.840 1.00 54.31 369 GLN A CA 1
ATOM 3007 C C . GLN A 1 369 ? 31.443 -2.383 -20.581 1.00 54.31 369 GLN A C 1
ATOM 3009 O O . GLN A 1 369 ? 30.424 -2.369 -19.892 1.00 54.31 369 GLN A O 1
ATOM 3014 N N . VAL A 1 370 ? 32.514 -3.124 -20.284 1.00 52.06 370 VAL A N 1
ATOM 3015 C CA . VAL A 1 370 ? 32.637 -3.929 -19.061 1.00 52.06 370 VAL A CA 1
ATOM 3016 C C . VAL A 1 370 ? 33.736 -3.330 -18.194 1.00 52.06 370 VAL A C 1
ATOM 3018 O O . VAL A 1 370 ? 34.899 -3.268 -18.585 1.00 52.06 370 VAL A O 1
ATOM 3021 N N . ILE A 1 371 ? 33.381 -2.871 -16.999 1.00 53.09 371 ILE A N 1
ATOM 3022 C CA . ILE A 1 371 ? 34.350 -2.350 -16.030 1.00 53.09 371 ILE A CA 1
ATOM 3023 C C . ILE A 1 371 ? 34.650 -3.460 -15.030 1.00 53.09 371 ILE A C 1
ATOM 3025 O O . ILE A 1 371 ? 33.775 -3.767 -14.237 1.00 53.09 371 ILE A O 1
ATOM 3029 N N . ALA A 1 372 ? 35.847 -4.048 -15.032 1.00 51.06 372 ALA A N 1
ATOM 3030 C CA . ALA A 1 372 ? 36.241 -5.060 -14.049 1.00 51.06 372 ALA A CA 1
ATOM 3031 C C . ALA A 1 372 ? 36.949 -4.404 -12.842 1.00 51.06 372 ALA A C 1
ATOM 3033 O O . ALA A 1 372 ? 38.036 -3.846 -12.977 1.00 51.06 372 ALA A O 1
ATOM 3034 N N . PHE A 1 373 ? 36.359 -4.467 -11.641 1.00 48.94 373 PHE A N 1
ATOM 3035 C CA . PHE A 1 373 ? 36.888 -3.790 -10.443 1.00 48.94 373 PHE A CA 1
ATOM 3036 C C . PHE A 1 373 ? 38.143 -4.437 -9.808 1.00 48.94 373 PHE A C 1
ATOM 3038 O O . PHE A 1 373 ? 38.810 -3.775 -9.018 1.00 48.94 373 PHE A O 1
ATOM 3045 N N . SER A 1 374 ? 38.500 -5.694 -10.108 1.00 44.84 374 SER A N 1
ATOM 3046 C CA . SER A 1 374 ? 39.506 -6.455 -9.335 1.00 44.84 374 SER A CA 1
ATOM 3047 C C . SER A 1 374 ? 40.957 -6.191 -9.739 1.00 44.84 374 SER A C 1
ATOM 3049 O O . SER A 1 374 ? 41.860 -6.630 -9.033 1.00 44.84 374 SER A O 1
ATOM 3051 N N . GLN A 1 375 ? 41.204 -5.474 -10.842 1.00 41.09 375 GLN A N 1
ATOM 3052 C CA . GLN A 1 375 ? 42.562 -5.269 -11.372 1.00 41.09 375 GLN A CA 1
ATOM 3053 C C . GLN A 1 375 ? 42.876 -3.831 -11.816 1.00 41.09 375 GLN A C 1
ATOM 3055 O O . GLN A 1 375 ? 43.960 -3.582 -12.335 1.00 41.09 375 GLN A O 1
ATOM 3060 N N . GLY A 1 376 ? 41.958 -2.871 -11.643 1.00 40.31 376 GLY A N 1
ATOM 3061 C CA . GLY A 1 376 ? 42.158 -1.497 -12.133 1.00 40.31 376 GLY A CA 1
ATOM 3062 C C . GLY A 1 376 ? 42.286 -1.389 -13.664 1.00 40.31 376 GLY A C 1
ATOM 3063 O O . GLY A 1 376 ? 42.680 -0.343 -14.177 1.00 40.31 376 GLY A O 1
ATOM 3064 N N . SER A 1 377 ? 41.965 -2.458 -14.399 1.00 41.78 377 SER A N 1
ATOM 3065 C CA . SER A 1 377 ? 42.045 -2.543 -15.854 1.00 41.78 377 SER A CA 1
ATOM 3066 C C . SER A 1 377 ? 40.679 -2.285 -16.497 1.00 41.78 377 SER A C 1
ATOM 3068 O O . SER A 1 377 ? 39.647 -2.833 -16.108 1.00 41.78 377 SER A O 1
ATOM 3070 N N . PHE A 1 378 ? 40.679 -1.411 -17.502 1.00 43.28 378 PHE A N 1
ATOM 3071 C CA . PHE A 1 378 ? 39.520 -1.103 -18.333 1.00 43.28 378 PHE A CA 1
ATOM 3072 C C . PHE A 1 378 ? 39.560 -2.001 -19.568 1.00 43.28 378 PHE A C 1
ATOM 3074 O O . PHE A 1 378 ? 40.497 -1.900 -20.357 1.00 43.28 378 PHE A O 1
ATOM 3081 N N . ALA A 1 379 ? 38.546 -2.840 -19.764 1.00 43.91 379 ALA A N 1
ATOM 3082 C CA . ALA A 1 379 ? 38.368 -3.572 -21.011 1.00 43.91 379 ALA A CA 1
ATOM 3083 C C . ALA A 1 379 ? 37.111 -3.043 -21.712 1.00 43.91 379 ALA A C 1
ATOM 3085 O O . ALA A 1 379 ? 35.983 -3.304 -21.300 1.00 43.91 379 ALA A O 1
ATOM 3086 N N . VAL A 1 380 ? 37.299 -2.253 -22.767 1.00 44.28 380 VAL A N 1
ATOM 3087 C CA . VAL A 1 380 ? 36.195 -1.852 -23.644 1.00 44.28 380 VAL A CA 1
ATOM 3088 C C . VAL A 1 380 ? 36.092 -2.907 -24.738 1.00 44.28 380 VAL A C 1
ATOM 3090 O O . VAL A 1 380 ? 36.993 -3.015 -25.560 1.00 44.28 380 VAL A O 1
ATOM 3093 N N . ALA A 1 381 ? 35.016 -3.692 -24.739 1.00 46.38 381 ALA A N 1
ATOM 3094 C CA . ALA A 1 381 ? 34.759 -4.668 -25.790 1.00 46.38 381 ALA A CA 1
ATOM 3095 C C . ALA A 1 381 ? 33.770 -4.075 -26.805 1.00 46.38 381 ALA A C 1
ATOM 3097 O O . ALA A 1 381 ? 32.654 -3.681 -26.473 1.00 46.38 381 ALA A O 1
ATOM 3098 N N . HIS A 1 382 ? 34.169 -3.983 -28.069 1.00 44.12 382 HIS A N 1
ATOM 3099 C CA . HIS A 1 382 ? 33.298 -3.470 -29.124 1.00 44.12 382 HIS A CA 1
ATOM 3100 C C . HIS A 1 382 ? 32.549 -4.624 -29.800 1.00 44.12 382 HIS A C 1
ATOM 3102 O O . HIS A 1 382 ? 33.137 -5.655 -30.131 1.00 44.12 382 HIS A O 1
ATOM 3108 N N . PHE A 1 383 ? 31.249 -4.446 -30.045 1.00 49.78 383 PHE A N 1
ATOM 3109 C CA . PHE A 1 383 ? 30.394 -5.451 -30.687 1.00 49.78 383 PHE A CA 1
ATOM 3110 C C . PHE A 1 383 ? 29.795 -4.888 -31.985 1.00 49.78 383 PHE A C 1
ATOM 3112 O O . PHE A 1 383 ? 29.585 -3.684 -32.126 1.00 49.78 383 PHE A O 1
ATOM 3119 N N . THR A 1 384 ? 29.620 -5.734 -33.004 1.00 36.25 384 THR A N 1
ATOM 3120 C CA . THR A 1 384 ? 29.098 -5.324 -34.330 1.00 36.25 384 THR A CA 1
ATOM 3121 C C . THR A 1 384 ? 27.576 -5.359 -34.404 1.00 36.25 384 THR A C 1
ATOM 3123 O O . THR A 1 384 ? 26.993 -4.677 -35.242 1.00 36.25 384 THR A O 1
ATOM 3126 N N . SER A 1 385 ? 26.926 -6.162 -33.563 1.00 40.84 385 SER A N 1
ATOM 3127 C CA . SER A 1 385 ? 25.478 -6.355 -33.588 1.00 40.84 385 SER A CA 1
ATOM 3128 C C . SER A 1 385 ? 24.968 -6.819 -32.233 1.00 40.84 385 SER A C 1
ATOM 3130 O O . SER A 1 385 ? 25.693 -7.479 -31.483 1.00 40.84 385 SER A O 1
ATOM 3132 N N . VAL A 1 386 ? 23.715 -6.463 -31.964 1.00 41.38 386 VAL A N 1
ATOM 3133 C CA . VAL A 1 386 ? 22.944 -6.889 -30.802 1.00 41.38 386 VAL A CA 1
ATOM 3134 C C . VAL A 1 386 ? 21.610 -7.383 -31.312 1.00 41.38 386 VAL A C 1
ATOM 3136 O O . VAL A 1 386 ? 20.857 -6.625 -31.925 1.00 41.38 386 VAL A O 1
ATOM 3139 N N . ARG A 1 387 ? 21.351 -8.673 -31.117 1.00 40.59 387 ARG A N 1
ATOM 3140 C CA . ARG A 1 387 ? 20.099 -9.309 -31.519 1.00 40.59 387 ARG A CA 1
ATOM 3141 C C . ARG A 1 387 ? 19.378 -9.775 -30.268 1.00 40.59 387 ARG A C 1
ATOM 3143 O O . ARG A 1 387 ? 19.914 -10.584 -29.517 1.00 40.59 387 ARG A O 1
ATOM 3150 N N . TYR A 1 388 ? 18.179 -9.249 -30.066 1.00 39.66 388 TYR A N 1
ATOM 3151 C CA . TYR A 1 388 ? 17.253 -9.751 -29.066 1.00 39.66 388 TYR A CA 1
ATOM 3152 C C . TYR A 1 388 ? 16.491 -10.925 -29.682 1.00 39.66 388 TYR A C 1
ATOM 3154 O O . TYR A 1 388 ? 15.807 -10.754 -30.693 1.00 39.66 388 TYR A O 1
ATOM 3162 N N . GLU A 1 389 ? 16.657 -12.119 -29.125 1.00 39.78 389 GLU A N 1
ATOM 3163 C CA . GLU A 1 389 ? 15.849 -13.282 -29.480 1.00 39.78 389 GLU A CA 1
ATOM 3164 C C . GLU A 1 389 ? 14.913 -13.602 -28.315 1.00 39.78 389 GLU A C 1
ATOM 3166 O O . GLU A 1 389 ? 15.361 -13.892 -27.204 1.00 39.78 389 GLU A O 1
ATOM 3171 N N . LYS A 1 390 ? 13.605 -13.539 -28.591 1.00 36.06 390 LYS A N 1
ATOM 3172 C CA . LYS A 1 390 ? 12.581 -14.144 -27.739 1.00 36.06 390 LYS A CA 1
ATOM 3173 C C . LYS A 1 390 ? 12.745 -15.670 -27.851 1.00 36.06 390 LYS A C 1
ATOM 3175 O O . LYS A 1 390 ? 12.850 -16.157 -28.983 1.00 36.06 390 LYS A O 1
ATOM 3180 N N . PRO A 1 391 ? 12.833 -16.432 -26.752 1.00 35.00 391 PRO A N 1
ATOM 3181 C CA . PRO A 1 391 ? 12.949 -17.877 -26.851 1.00 35.00 391 PRO A CA 1
ATOM 3182 C C . PRO A 1 391 ? 11.577 -18.469 -27.187 1.00 35.00 391 PRO A C 1
ATOM 3184 O O . PRO A 1 391 ? 10.665 -18.339 -26.392 1.00 35.00 391 PRO A O 1
ATOM 3187 N N . GLY A 1 392 ? 11.447 -19.134 -28.340 1.00 39.28 392 GLY A N 1
ATOM 3188 C CA . GLY A 1 392 ? 10.374 -20.103 -28.620 1.00 39.28 392 GLY A CA 1
ATOM 3189 C C . GLY A 1 392 ? 8.920 -19.669 -28.361 1.00 39.28 392 GLY A C 1
ATOM 3190 O O . GLY A 1 392 ? 8.610 -18.492 -28.221 1.00 39.28 392 GLY A O 1
ATOM 3191 N N . GLU A 1 393 ? 8.016 -20.652 -28.381 1.00 35.62 393 GLU A N 1
ATOM 3192 C CA . GLU A 1 393 ? 6.559 -20.485 -28.223 1.00 35.62 393 GLU A CA 1
ATOM 3193 C C . GLU A 1 393 ? 6.093 -20.415 -26.756 1.00 35.62 393 GLU A C 1
ATOM 3195 O O . GLU A 1 393 ? 4.902 -20.248 -26.517 1.00 35.62 393 GLU A O 1
ATOM 3200 N N . ASP A 1 394 ? 7.003 -20.500 -25.780 1.00 38.03 394 ASP A N 1
ATOM 3201 C CA . ASP A 1 394 ? 6.652 -20.448 -24.358 1.00 38.03 394 ASP A CA 1
ATOM 3202 C C . ASP A 1 394 ? 6.754 -19.017 -23.801 1.00 38.03 394 ASP A C 1
ATOM 3204 O O . ASP A 1 394 ? 7.706 -18.282 -24.068 1.00 38.03 394 ASP A O 1
ATOM 3208 N N . ASP A 1 395 ? 5.774 -18.638 -22.978 1.00 36.56 395 ASP A N 1
ATOM 3209 C CA . ASP A 1 395 ? 5.577 -17.319 -22.353 1.00 36.56 395 ASP A CA 1
ATOM 3210 C C . ASP A 1 395 ? 6.669 -16.890 -21.338 1.00 36.56 395 ASP A C 1
ATOM 3212 O O . ASP A 1 395 ? 6.440 -16.012 -20.500 1.00 36.56 395 ASP A O 1
ATOM 3216 N N . SER A 1 396 ? 7.881 -17.460 -21.381 1.00 34.16 396 SER A N 1
ATOM 3217 C CA . SER A 1 396 ? 8.991 -17.004 -20.537 1.00 34.16 396 SER A CA 1
ATOM 3218 C C . SER A 1 396 ? 9.776 -15.869 -21.211 1.00 34.16 396 SER A C 1
ATOM 3220 O O . SER A 1 396 ? 10.356 -15.993 -22.290 1.00 34.16 396 SER A O 1
ATOM 3222 N N . TRP A 1 397 ? 9.818 -14.709 -20.548 1.00 38.00 397 TRP A N 1
ATOM 3223 C CA . TRP A 1 397 ? 10.604 -13.532 -20.946 1.00 38.00 397 TRP A CA 1
ATOM 3224 C C . TRP A 1 397 ? 12.111 -13.693 -20.679 1.00 38.00 397 TRP A C 1
ATOM 3226 O O . TRP A 1 397 ? 12.793 -12.707 -20.388 1.00 38.00 397 TRP A O 1
ATOM 3236 N N . ASP A 1 398 ? 12.649 -14.909 -20.783 1.00 43.69 398 ASP A N 1
ATOM 3237 C CA . ASP A 1 398 ? 14.089 -15.166 -20.696 1.00 43.69 398 ASP A CA 1
ATOM 3238 C C . ASP A 1 398 ? 14.753 -14.657 -21.988 1.00 43.69 398 ASP A C 1
ATOM 3240 O O . ASP A 1 398 ? 15.102 -15.396 -22.907 1.00 43.69 398 ASP A O 1
ATOM 3244 N N . GLY A 1 399 ? 14.842 -13.333 -22.113 1.00 49.56 399 GLY A N 1
ATOM 3245 C CA . GLY A 1 399 ? 15.362 -12.667 -23.295 1.00 49.56 399 GLY A CA 1
ATOM 3246 C C . GLY A 1 399 ? 16.850 -12.941 -23.439 1.00 49.56 399 GLY A C 1
ATOM 3247 O O . GLY A 1 399 ? 17.637 -12.601 -22.551 1.00 49.56 399 GLY A O 1
ATOM 3248 N N . ARG A 1 400 ? 17.245 -13.514 -24.580 1.00 55.53 400 ARG A N 1
ATOM 3249 C CA . ARG A 1 400 ? 18.654 -13.688 -24.935 1.00 55.53 400 ARG A CA 1
ATOM 3250 C C . ARG A 1 400 ? 19.107 -12.527 -25.799 1.00 55.53 400 ARG A C 1
ATOM 3252 O O . ARG A 1 400 ? 18.631 -12.323 -26.916 1.00 55.53 400 ARG A O 1
ATOM 3259 N N . LEU A 1 401 ? 20.055 -11.765 -25.274 1.00 56.41 401 LEU A N 1
ATOM 3260 C CA . LEU A 1 401 ? 20.780 -10.749 -26.013 1.00 56.41 401 LEU A CA 1
ATOM 3261 C C . LEU A 1 401 ? 22.050 -11.373 -26.584 1.00 56.41 401 LEU A C 1
ATOM 3263 O O . LEU A 1 401 ? 22.999 -11.652 -25.856 1.00 56.41 401 LEU A O 1
ATOM 3267 N N . TRP A 1 402 ? 22.088 -11.580 -27.893 1.00 54.62 402 TRP A N 1
ATOM 3268 C CA . TRP A 1 402 ? 23.289 -12.056 -28.567 1.00 54.62 402 TRP A CA 1
ATOM 3269 C C . TRP A 1 402 ? 24.164 -10.879 -28.987 1.00 54.62 402 TRP A C 1
ATOM 3271 O O . TRP A 1 402 ? 23.733 -10.012 -29.751 1.00 54.62 402 TRP A O 1
ATOM 3281 N N . LEU A 1 403 ? 25.406 -10.870 -28.511 1.00 57.53 403 LEU A N 1
ATOM 3282 C CA . LEU A 1 403 ? 26.442 -9.894 -28.825 1.00 57.53 403 LEU A CA 1
ATOM 3283 C C . LEU A 1 403 ? 27.509 -10.556 -29.703 1.00 57.53 403 LEU A C 1
ATOM 3285 O O . LEU A 1 403 ? 28.078 -11.576 -29.320 1.00 57.53 403 LEU A O 1
ATOM 3289 N N . LYS A 1 404 ? 27.813 -9.981 -30.872 1.00 55.16 404 LYS A N 1
ATOM 3290 C CA . LYS A 1 404 ? 28.898 -10.470 -31.747 1.00 55.16 404 LYS A CA 1
ATOM 3291 C C . LYS A 1 404 ? 30.142 -9.590 -31.631 1.00 55.16 404 LYS A C 1
ATOM 3293 O O . LYS A 1 404 ? 30.104 -8.426 -32.037 1.00 55.16 404 LYS A O 1
ATOM 3298 N N . SER A 1 405 ? 31.225 -10.129 -31.071 1.00 51.88 405 SER A N 1
ATOM 3299 C CA . SER A 1 405 ? 32.494 -9.417 -30.864 1.00 51.88 405 SER A CA 1
ATOM 3300 C C . SER A 1 405 ? 33.079 -8.932 -32.191 1.00 51.88 405 SER A C 1
ATOM 3302 O O . SER A 1 405 ? 33.075 -9.668 -33.180 1.00 51.88 405 SER A O 1
ATOM 3304 N N . GLN A 1 406 ? 33.575 -7.692 -32.226 1.00 52.09 406 GLN A N 1
ATOM 3305 C CA . GLN A 1 406 ? 34.274 -7.154 -33.400 1.00 52.09 406 GLN A CA 1
ATOM 3306 C C . GLN A 1 406 ? 35.681 -7.735 -33.560 1.00 52.09 406 GLN A C 1
ATOM 3308 O O . GLN A 1 406 ? 36.125 -7.928 -34.686 1.00 52.09 406 GLN A O 1
ATOM 3313 N N . GLU A 1 407 ? 36.365 -8.033 -32.455 1.00 53.25 407 GLU A N 1
ATOM 3314 C CA . GLU A 1 407 ? 37.775 -8.445 -32.469 1.00 53.25 407 GLU A CA 1
ATOM 3315 C C . GLU A 1 407 ? 37.971 -9.865 -33.004 1.00 53.25 407 GLU A C 1
ATOM 3317 O O . GLU A 1 407 ? 38.959 -10.149 -33.673 1.00 53.25 407 GLU A O 1
ATOM 3322 N N . ASN A 1 408 ? 37.030 -10.769 -32.719 1.00 57.38 408 ASN A N 1
ATOM 3323 C CA . ASN A 1 408 ? 37.175 -12.190 -33.050 1.00 57.38 408 ASN A CA 1
ATOM 3324 C C . ASN A 1 408 ? 35.896 -12.844 -33.599 1.00 57.38 408 ASN A C 1
ATOM 3326 O O . ASN A 1 408 ? 35.870 -14.052 -33.826 1.00 57.38 408 ASN A O 1
ATOM 3330 N N . GLY A 1 409 ? 34.814 -12.082 -33.789 1.00 56.19 409 GLY A N 1
ATOM 3331 C CA . GLY A 1 409 ? 33.547 -12.601 -34.309 1.00 56.19 409 GLY A CA 1
ATOM 3332 C C . GLY A 1 409 ? 32.798 -13.552 -33.370 1.00 56.19 409 GLY A C 1
ATOM 3333 O O . GLY A 1 409 ? 31.779 -14.110 -33.786 1.00 56.19 409 GLY A O 1
ATOM 3334 N N . SER A 1 410 ? 33.276 -13.749 -32.134 1.00 57.66 410 SER A N 1
ATOM 3335 C CA . SER A 1 410 ? 32.636 -14.626 -31.148 1.00 57.66 410 SER A CA 1
ATOM 3336 C C . SER A 1 410 ? 31.251 -14.112 -30.749 1.00 57.66 410 SER A C 1
ATOM 3338 O O . SER A 1 410 ? 30.997 -12.908 -30.743 1.00 57.66 410 SER A O 1
ATOM 3340 N N . LEU A 1 411 ? 30.345 -15.043 -30.445 1.00 52.66 411 LEU A N 1
ATOM 3341 C CA . LEU A 1 411 ? 28.988 -14.755 -29.984 1.00 52.66 411 LEU A CA 1
ATOM 3342 C C . LEU A 1 411 ? 28.918 -14.935 -28.467 1.00 52.66 411 LEU A C 1
ATOM 3344 O O . LEU A 1 411 ? 29.284 -15.994 -27.955 1.00 52.66 411 LEU A O 1
ATOM 3348 N N . LEU A 1 412 ? 28.426 -13.910 -27.781 1.00 56.09 412 LEU A N 1
ATOM 3349 C CA . LEU A 1 412 ? 28.178 -13.884 -26.347 1.00 56.09 412 LEU A CA 1
ATOM 3350 C C . LEU A 1 412 ? 26.675 -13.703 -26.124 1.00 56.09 412 LEU A C 1
ATOM 3352 O O . LEU A 1 412 ? 26.105 -12.718 -26.583 1.00 56.09 412 LEU A O 1
ATOM 3356 N N . GLY A 1 413 ? 26.028 -14.662 -25.472 1.00 58.47 413 GLY A N 1
ATOM 3357 C CA . GLY A 1 413 ? 24.634 -14.541 -25.055 1.00 58.47 413 GLY A CA 1
ATOM 3358 C C . GLY A 1 413 ? 24.556 -13.898 -23.675 1.00 58.47 413 GLY A C 1
ATOM 3359 O O . GLY A 1 413 ? 25.307 -14.278 -22.783 1.00 58.47 413 GLY A O 1
ATOM 3360 N N . LEU A 1 414 ? 23.662 -12.938 -23.483 1.00 59.88 414 LEU A N 1
ATOM 3361 C CA . LEU A 1 414 ? 23.250 -12.457 -22.169 1.00 59.88 414 LEU A CA 1
ATOM 3362 C C . LEU A 1 414 ? 21.789 -12.844 -21.971 1.00 59.88 414 LEU A C 1
ATOM 3364 O O . LEU A 1 414 ? 20.924 -12.368 -22.699 1.00 59.88 414 LEU A O 1
ATOM 3368 N N . GLU A 1 415 ? 21.521 -13.721 -21.020 1.00 61.09 415 GLU A N 1
ATOM 3369 C CA . GLU A 1 415 ? 20.178 -14.131 -20.635 1.00 61.09 415 GLU A CA 1
ATOM 3370 C C . GLU A 1 415 ? 19.804 -13.383 -19.356 1.00 61.09 415 GLU A C 1
ATOM 3372 O O . GLU A 1 415 ? 20.462 -13.510 -18.321 1.00 61.09 415 GLU A O 1
ATOM 3377 N N . PHE A 1 416 ? 18.787 -12.537 -19.452 1.00 54.69 416 PHE A N 1
ATOM 3378 C CA . PHE A 1 416 ? 18.292 -11.767 -18.319 1.00 54.69 416 PHE A CA 1
ATOM 3379 C C . PHE A 1 416 ? 17.111 -12.502 -17.693 1.00 54.69 416 PHE A C 1
ATOM 3381 O O . PHE A 1 416 ? 16.264 -13.020 -18.416 1.00 54.69 416 PHE A O 1
ATOM 3388 N N . SER A 1 417 ? 17.016 -12.511 -16.361 1.00 50.44 417 SER A N 1
ATOM 3389 C CA . SER A 1 417 ? 15.765 -12.925 -15.716 1.00 50.44 417 SER A CA 1
ATOM 3390 C C . SER A 1 417 ? 14.633 -11.958 -16.076 1.00 50.44 417 SER A C 1
ATOM 3392 O O . SER A 1 417 ? 14.890 -10.779 -16.334 1.00 50.44 417 SER A O 1
ATOM 3394 N N . ALA A 1 418 ? 13.378 -12.414 -15.993 1.00 42.84 418 ALA A N 1
AT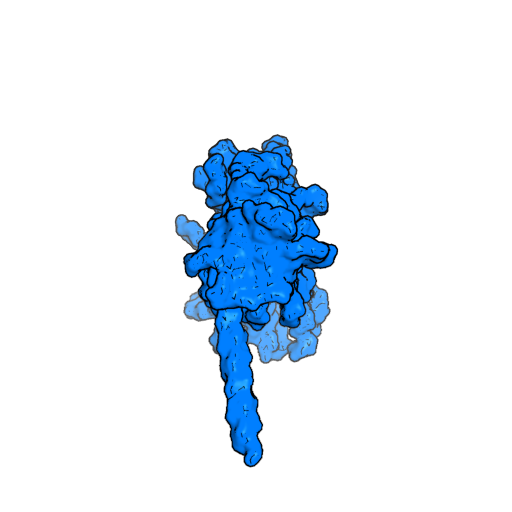OM 3395 C CA . ALA A 1 418 ? 12.184 -11.595 -16.252 1.00 42.84 418 ALA A CA 1
ATOM 3396 C C . ALA A 1 418 ? 12.200 -10.213 -15.551 1.00 42.84 418 ALA A C 1
ATOM 3398 O O . ALA A 1 418 ? 11.747 -9.214 -16.108 1.00 42.84 418 ALA A O 1
ATOM 3399 N N . ASN A 1 419 ? 12.820 -10.129 -14.366 1.00 42.50 419 ASN A N 1
ATOM 3400 C CA . ASN A 1 419 ? 12.907 -8.907 -13.558 1.00 42.50 419 ASN A CA 1
ATOM 3401 C C . ASN A 1 419 ? 14.239 -8.142 -13.700 1.00 42.50 419 ASN A C 1
ATOM 3403 O O . ASN A 1 419 ? 14.469 -7.180 -12.966 1.00 42.50 419 ASN A O 1
ATOM 3407 N N . ASN A 1 420 ? 15.135 -8.555 -14.603 1.00 45.19 420 ASN A N 1
ATOM 3408 C CA . ASN A 1 420 ? 16.488 -8.002 -14.759 1.00 45.19 420 ASN A CA 1
ATOM 3409 C C . ASN A 1 420 ? 17.286 -7.982 -13.430 1.00 45.19 420 ASN A C 1
ATOM 3411 O O . ASN A 1 420 ? 18.016 -7.041 -13.109 1.00 45.19 420 ASN A O 1
ATOM 3415 N N . THR A 1 421 ? 17.074 -9.010 -12.604 1.00 41.84 421 THR A N 1
ATOM 3416 C CA . THR A 1 421 ? 17.758 -9.221 -11.315 1.00 41.84 421 THR A CA 1
ATOM 3417 C C . THR A 1 421 ? 18.891 -10.235 -11.418 1.00 41.84 421 THR A C 1
ATOM 3419 O O . THR A 1 421 ? 19.720 -10.326 -10.513 1.00 41.84 421 THR A O 1
ATOM 3422 N N . LYS A 1 422 ? 18.927 -10.997 -12.515 1.00 48.75 422 LYS A N 1
ATOM 3423 C CA . LYS A 1 422 ? 19.984 -11.947 -12.846 1.00 48.75 422 LYS A CA 1
ATOM 3424 C C . LYS A 1 422 ? 20.394 -11.752 -14.296 1.00 48.75 422 LYS A C 1
ATOM 3426 O O . LYS A 1 422 ? 19.540 -11.539 -15.155 1.00 48.75 422 LYS A O 1
ATOM 3431 N N . LEU A 1 423 ? 21.691 -11.853 -14.535 1.00 53.06 423 LEU A N 1
ATOM 3432 C CA . LEU A 1 423 ? 22.316 -11.836 -15.845 1.00 53.06 423 LEU A CA 1
ATOM 3433 C C . LEU A 1 423 ? 23.159 -13.100 -15.977 1.00 53.06 423 LEU A C 1
ATOM 3435 O O . LEU A 1 423 ? 24.163 -13.254 -15.288 1.00 53.06 423 LEU A O 1
ATOM 3439 N N . LYS A 1 424 ? 22.773 -14.001 -16.869 1.00 58.25 424 LYS A N 1
ATOM 3440 C CA . LYS A 1 424 ? 23.556 -15.180 -17.218 1.00 58.25 424 LYS A CA 1
ATOM 3441 C C . LYS A 1 424 ? 24.301 -14.909 -18.519 1.00 58.25 424 LYS A C 1
ATOM 3443 O O . LYS A 1 424 ? 23.695 -14.644 -19.551 1.00 58.25 424 LYS A O 1
ATOM 3448 N N . VAL A 1 425 ? 25.625 -14.962 -18.473 1.00 56.41 425 VAL A N 1
ATOM 3449 C CA . VAL A 1 425 ? 26.476 -14.872 -19.660 1.00 56.41 425 VAL A CA 1
ATOM 3450 C C . VAL A 1 425 ? 26.671 -16.281 -20.209 1.00 56.41 425 VAL A C 1
ATOM 3452 O O . VAL A 1 425 ? 27.221 -17.137 -19.519 1.00 56.41 425 VAL A O 1
ATOM 3455 N N . ILE A 1 426 ? 26.233 -16.508 -21.443 1.00 57.28 426 ILE A N 1
ATOM 3456 C CA . ILE A 1 426 ? 26.351 -17.769 -22.173 1.00 57.28 426 ILE A CA 1
ATOM 3457 C C . ILE A 1 426 ? 27.456 -17.601 -23.211 1.00 57.28 426 ILE A C 1
ATOM 3459 O O . ILE A 1 426 ? 27.313 -16.854 -24.186 1.00 57.28 426 ILE A O 1
ATOM 3463 N N . GLN A 1 427 ? 28.568 -18.304 -23.028 1.00 55.69 427 GLN A N 1
ATOM 3464 C CA . GLN A 1 427 ? 29.574 -18.424 -24.076 1.00 55.69 427 GLN A CA 1
ATOM 3465 C C . GLN A 1 427 ? 29.269 -19.644 -24.954 1.00 55.69 427 GLN A C 1
ATOM 3467 O O . GLN A 1 427 ? 28.893 -20.708 -24.468 1.00 55.69 427 GLN A O 1
ATOM 3472 N N . LYS A 1 428 ? 29.481 -19.531 -26.273 1.00 48.59 428 LYS A N 1
ATOM 3473 C CA . LYS A 1 428 ? 29.223 -20.624 -27.238 1.00 48.59 428 LYS A CA 1
ATOM 3474 C C . LYS A 1 428 ? 30.027 -21.915 -26.958 1.00 48.59 428 LYS A C 1
ATOM 3476 O O . LYS A 1 428 ? 29.707 -22.963 -27.505 1.00 48.59 428 LYS A O 1
ATOM 3481 N N . ASN A 1 429 ? 31.059 -21.849 -26.116 1.00 51.22 429 ASN A N 1
ATOM 3482 C CA . ASN A 1 429 ? 31.865 -22.989 -25.661 1.00 51.22 429 ASN A CA 1
ATOM 3483 C C . ASN A 1 429 ? 31.249 -23.758 -24.467 1.00 51.22 429 ASN A C 1
ATOM 3485 O O . ASN A 1 429 ? 31.880 -24.694 -23.985 1.00 51.22 429 ASN A O 1
ATOM 3489 N N . GLY A 1 430 ? 30.048 -23.393 -23.999 1.00 46.81 430 GLY A N 1
ATOM 3490 C CA . GLY A 1 430 ? 29.324 -24.111 -22.942 1.00 46.81 430 GLY A CA 1
ATOM 3491 C C . GLY A 1 430 ? 29.688 -23.705 -21.511 1.00 46.81 430 GLY A C 1
ATOM 3492 O O . GLY A 1 430 ? 29.249 -24.367 -20.574 1.00 46.81 430 GLY A O 1
ATOM 3493 N N . MET A 1 431 ? 30.476 -22.639 -21.321 1.00 45.62 431 MET A N 1
ATOM 3494 C CA . MET A 1 431 ? 30.669 -22.032 -20.002 1.00 45.62 431 MET A CA 1
ATOM 3495 C C . MET A 1 431 ? 29.577 -20.995 -19.730 1.00 45.62 431 MET A C 1
ATOM 3497 O O . MET A 1 431 ? 29.494 -19.971 -20.412 1.00 45.62 431 MET A O 1
ATOM 3501 N N . ASP A 1 432 ? 28.780 -21.270 -18.701 1.00 51.97 432 ASP A N 1
ATOM 3502 C CA . ASP A 1 432 ? 27.734 -20.390 -18.194 1.00 51.97 432 ASP A CA 1
ATOM 3503 C C . ASP A 1 432 ? 28.214 -19.702 -16.912 1.00 51.97 432 ASP A C 1
ATOM 3505 O O . ASP A 1 432 ? 28.674 -20.364 -15.981 1.00 51.97 432 ASP A O 1
ATOM 3509 N N . ILE A 1 433 ? 28.092 -18.375 -16.846 1.00 46.12 433 ILE A N 1
ATOM 3510 C CA . ILE A 1 433 ? 28.392 -17.604 -15.630 1.00 46.12 433 ILE A CA 1
ATOM 3511 C C . ILE A 1 433 ? 27.168 -16.772 -15.260 1.00 46.12 433 ILE A C 1
ATOM 3513 O O . ILE A 1 433 ? 26.704 -15.960 -16.061 1.00 46.12 433 ILE A O 1
ATOM 3517 N N . THR A 1 434 ? 26.673 -16.936 -14.034 1.00 44.28 434 THR A N 1
ATOM 3518 C CA . THR A 1 434 ? 25.518 -16.193 -13.515 1.00 44.28 434 THR A CA 1
ATOM 3519 C C . THR A 1 434 ? 25.971 -15.031 -12.636 1.00 44.28 434 THR A C 1
ATOM 3521 O O . THR A 1 434 ? 26.779 -15.187 -11.721 1.00 44.28 434 THR A O 1
ATOM 3524 N N . TRP A 1 435 ? 25.424 -13.855 -12.912 1.00 47.19 435 TRP A N 1
ATOM 3525 C CA . TRP A 1 435 ? 25.631 -12.623 -12.168 1.00 47.19 435 TRP A CA 1
ATOM 3526 C C . TRP A 1 435 ? 24.300 -12.155 -11.585 1.00 47.19 435 TRP A C 1
ATOM 3528 O O . TRP A 1 435 ? 23.249 -12.313 -12.210 1.00 47.19 435 TRP A O 1
ATOM 3538 N N . TYR A 1 436 ? 24.345 -11.549 -10.404 1.00 41.75 436 TYR A N 1
ATOM 3539 C CA . TYR A 1 436 ? 23.170 -11.069 -9.682 1.00 41.75 436 TYR A CA 1
ATOM 3540 C C . TYR A 1 436 ? 23.243 -9.550 -9.513 1.00 41.75 436 TYR A C 1
ATOM 3542 O O . TYR A 1 436 ? 24.331 -8.966 -9.454 1.00 41.75 436 TYR A O 1
ATOM 3550 N N . ARG A 1 437 ? 22.071 -8.914 -9.499 1.00 39.97 437 ARG A N 1
ATOM 3551 C CA . ARG A 1 437 ? 21.918 -7.478 -9.255 1.00 39.97 437 ARG A CA 1
ATOM 3552 C C . ARG A 1 437 ? 22.059 -7.129 -7.778 1.00 39.97 437 ARG A C 1
ATOM 3554 O O . ARG A 1 437 ? 21.477 -7.865 -6.950 1.00 39.97 437 ARG A O 1
#

Radius of gyration: 27.78 Å; Cα contacts (8 Å, |Δi|>4): 981; chains: 1; bounding box: 65×42×94 Å